Protein AF-0000000066018577 (afdb_homodimer)

Sequence (406 aa):
MLVATAADRNKDPILEVLRQYVDPAAPKVRALEVASGTGQHCAHFARALPNLYLVPSELDPRSLQSISAYISHWSLSNVEQPRTLDVSKSWETWGFKPNSLQLIICINMIHISEPSCTQGLFKGAGHLLQPGGVLFTYGPYSVNGILTPQSNVDFNLSLKSRNPAWGVWDTSDLQNLATACGMSLERMVDLPANNKCLIFRKKMLVATAADRNKDPILEVLRQYVDPAAPKVRALEVASGTGQHCAHFARALPNLYLVPSELDPRSLQSISAYISHWSLSNVEQPRTLDVSKSWETWGFKPNSLQLIICINMIHISEPSCTQGLFKGAGHLLQPGGVLFTYGPYSVNGILTPQSNVDFNLSLKSRNPAWGVWDTSDLQNLATACGMSLERMVDLPANNKCLIFRKK

Foldseek 3Di:
DDDDPVCVVCLVVLLVVVVVLDDLPDQAAEEEEECCFLQSNVLSNCVVRVRYQYAYEDQDVVSLVSNVVSCVVVVRPRYDRHYYDDLLDALVVVPAQWQAHQEYEYEPDCQQDAVSSLLSNLLNCLGRHHAFHKYKYKDAAAEPPHHDDVVQVVVQVVSCVVPVRGGHYYPVVSQVSNVVSQKGFDDWAADPPRMIMTMIGHD/DDDDPVCVVCLVVLLVVVVVLDDLVDQAAEEEEECCFLQSNVLSNCVVRVRYQYAYEDQDVVSLVSNVVSCVVVVRPRYDRHYYDDLLDALVVVPAQWQAHQEYEYEPDCQQDAVSSLLSNLLNCLGRHHAFHKYKYKDAAAEPPHHDDPVQVVVQVVSCVVPVRGGHYYPVVSQVSNVVSQKGFDDWAADPPNMIMTMIGHD

Solvent-accessible surface area (backbone atoms only — not comparable to full-atom values): 20819 Å² total; per-residue (Å²): 90,46,44,46,58,67,55,68,67,44,42,60,67,50,44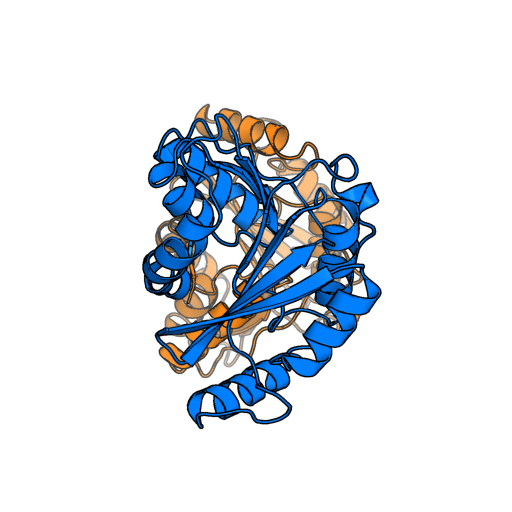,65,59,52,54,78,76,50,62,85,84,44,80,67,40,41,29,40,29,47,53,39,54,38,23,62,52,58,52,53,49,40,71,75,34,74,39,39,35,38,35,38,19,27,70,51,52,69,32,42,52,12,29,47,45,46,40,58,73,68,64,49,85,42,47,51,76,57,39,81,42,64,49,60,45,65,51,82,74,68,76,67,59,70,44,64,26,48,32,37,37,35,53,73,44,63,41,64,31,51,64,54,35,49,52,23,45,44,49,30,46,44,47,28,30,20,76,69,10,36,44,40,36,38,40,60,55,20,59,74,82,44,65,61,57,70,68,53,45,53,47,35,51,54,40,31,73,74,39,74,64,24,31,62,50,37,50,54,60,50,38,53,51,27,48,77,28,50,26,37,71,71,46,76,44,84,44,80,94,74,22,31,37,42,34,29,35,31,98,91,47,45,46,56,66,56,68,66,46,42,61,67,49,44,65,59,52,53,77,75,51,63,83,84,44,81,68,42,40,29,40,28,49,54,39,53,39,22,62,53,58,50,53,49,38,72,75,33,75,38,38,36,36,35,37,20,28,72,52,53,70,34,42,53,11,28,46,44,46,39,60,74,68,65,50,82,43,47,51,75,58,39,81,42,64,50,59,45,65,48,80,74,66,76,66,58,71,44,64,25,48,33,36,37,36,51,73,42,64,41,63,32,51,63,54,36,48,51,24,46,45,48,30,46,45,46,28,32,20,76,68,10,35,43,41,35,36,40,59,55,20,59,73,81,43,65,63,58,71,68,54,45,52,47,34,52,54,40,30,73,74,37,73,64,25,30,60,48,35,50,55,61,50,36,53,51,27,48,76,29,50,25,38,72,72,47,75,45,84,44,80,94,72,24,32,37,42,35,28,34,32,98

Radius of gyration: 22.31 Å; Cα contacts (8 Å, |Δi|>4): 827; chains: 2; bounding box: 52×67×50 Å

Organism: Xenopus laevis (NCBI:txid8355)

pLDDT: mean 97.01, std 2.38, range [83.44, 98.94]

Secondary structure (DSSP, 8-state):
-EEEHHHHHHHHHHHHHHGGGS-TTSS-EEEEEES-TTSHHHHHHHHH-TTEEEEEEES-HHHHHHHHHHHHHTT-SSBPPPEE--TTS-GGGS---TT-EEEEEEES-GGGS-HHHHHHHHHHHHHHEEEEEEEEEEE-EEBTTB--SHHHHHHHHHHHHH-TT--PEEHHHHHHHHHHTTEEEEEEEEEGGGEEEEEEEE-/-EEEHHHHHHHHHHHHHHGGGS-TTSS-EEEEEES-TTSHHHHHHHHH-TTEEEEEEES-HHHHHHHHHHHHHTT-SSBPPPEE--TTS-GGGS---TT-EEEEEEES-GGGS-HHHHHHHHHHHHHHEEEEEEEEEEE-EEBTTB--SHHHHHHHHHHHHH-TT--PEEHHHHHHHHHHTTEEEEEEEEEGGGEEEEEEEE-

InterPro domains:
  IPR010342 Protein of unknown function DUF938 [PF06080] (3-202)
  IPR010342 Protein of unknown function DUF938 [PTHR20974] (1-202)
  IPR029063 S-adenosyl-L-methionine-dependent methyltransferase superfamily [G3DSA:3.40.50.150] (3-203)
  IPR029063 S-adenosyl-L-methionine-dependent methyltransferase superfamily [SSF53335] (15-198)

Nearest PDB structures (foldseek):
  8tjk-assembly1_A  TM=8.224E-01  e=3.882E-12  uncultured bacterium
  8tjj-assembly2_C  TM=8.313E-01  e=4.414E-12  uncultured bacterium
  8tjj-assembly1_D  TM=8.155E-01  e=2.815E-12  uncultured bacterium
  8tjj-assembly2_B  TM=8.050E-01  e=4.707E-12  uncultured bacterium
  7clu-assembly1_A  TM=6.989E-01  e=7.947E-11  Serratia marcescens

Structure (mmCIF, N/CA/C/O backbone):
data_AF-0000000066018577-model_v1
#
loop_
_entity.id
_entity.type
_entity.pdbx_description
1 polymer 'Methyltransferase-like 26'
#
loop_
_atom_site.group_PDB
_atom_site.id
_atom_site.type_symbol
_atom_site.label_atom_id
_atom_site.label_alt_id
_atom_site.label_comp_id
_atom_site.label_asym_id
_atom_site.label_entity_id
_atom_site.label_seq_id
_atom_site.pdbx_PDB_ins_code
_atom_site.Cartn_x
_atom_site.Cartn_y
_atom_site.Cartn_z
_atom_site.occupancy
_atom_site.B_iso_or_equiv
_atom_site.auth_seq_id
_atom_site.auth_comp_id
_atom_site.auth_asym_id
_atom_site.auth_atom_id
_atom_site.pdbx_PDB_model_num
ATOM 1 N N . MET A 1 1 ? 3.584 5.141 -10.695 1 90.69 1 MET A N 1
ATOM 2 C CA . MET A 1 1 ? 2.668 6 -9.961 1 90.69 1 MET A CA 1
ATOM 3 C C . MET A 1 1 ? 1.355 5.277 -9.672 1 90.69 1 MET A C 1
ATOM 5 O O . MET A 1 1 ? 0.779 4.648 -10.555 1 90.69 1 MET A O 1
ATOM 9 N N . LEU A 1 2 ? 0.939 5.371 -8.438 1 95.81 2 LEU A N 1
ATOM 10 C CA . LEU A 1 2 ? -0.339 4.824 -7.996 1 95.81 2 LEU A CA 1
ATOM 11 C C . LEU A 1 2 ? -1.408 5.91 -7.945 1 95.81 2 LEU A C 1
ATOM 13 O O . LEU A 1 2 ? -1.103 7.074 -7.676 1 95.81 2 LEU A O 1
ATOM 17 N N . VAL A 1 3 ? -2.65 5.512 -8.25 1 96.62 3 VAL A N 1
ATOM 18 C CA . VAL A 1 3 ? -3.756 6.461 -8.18 1 96.62 3 VAL A CA 1
ATOM 19 C C . VAL A 1 3 ? -4.867 5.891 -7.297 1 96.62 3 VAL A C 1
ATOM 21 O O . VAL A 1 3 ? -5.289 4.75 -7.48 1 96.62 3 VAL A O 1
ATOM 24 N N . ALA A 1 4 ? -5.309 6.652 -6.367 1 96.19 4 ALA A N 1
ATOM 25 C CA . ALA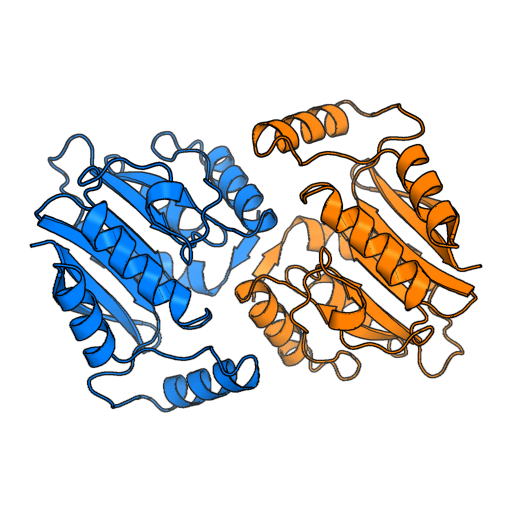 A 1 4 ? -6.473 6.344 -5.539 1 96.19 4 ALA A CA 1
ATOM 26 C C . ALA A 1 4 ? -7.633 7.281 -5.855 1 96.19 4 ALA A C 1
ATOM 28 O O . ALA A 1 4 ? -7.504 8.5 -5.734 1 96.19 4 ALA A O 1
ATOM 29 N N . THR A 1 5 ? -8.766 6.797 -6.18 1 93 5 THR A N 1
ATOM 30 C CA . THR A 1 5 ? -9.93 7.594 -6.551 1 93 5 THR A CA 1
ATOM 31 C C . THR A 1 5 ? -10.383 8.469 -5.387 1 93 5 THR A C 1
ATOM 33 O O . THR A 1 5 ? -10.773 9.625 -5.586 1 93 5 THR A O 1
ATOM 36 N N . ALA A 1 6 ? -10.383 7.902 -4.242 1 93.69 6 ALA A N 1
ATOM 37 C CA . ALA A 1 6 ? -10.781 8.664 -3.061 1 93.69 6 ALA A CA 1
ATOM 38 C C . ALA A 1 6 ? -9.914 9.898 -2.879 1 93.69 6 ALA A C 1
ATOM 40 O O . ALA A 1 6 ? -10.414 10.977 -2.549 1 93.69 6 ALA A O 1
ATOM 41 N N . ALA A 1 7 ? -8.562 9.75 -3.045 1 97 7 ALA A N 1
ATOM 42 C CA . ALA A 1 7 ? -7.648 10.875 -2.9 1 97 7 ALA A CA 1
ATOM 43 C C . ALA A 1 7 ? -7.945 11.961 -3.93 1 97 7 ALA A C 1
ATOM 45 O O . ALA A 1 7 ? -7.879 13.148 -3.621 1 97 7 ALA A O 1
ATOM 46 N N . ASP A 1 8 ? -8.297 11.555 -5.109 1 96.06 8 ASP A N 1
ATOM 47 C CA . ASP A 1 8 ? -8.641 12.516 -6.148 1 96.06 8 ASP A CA 1
ATOM 48 C C . ASP A 1 8 ? -9.914 13.289 -5.781 1 96.06 8 ASP A C 1
ATOM 50 O O . ASP A 1 8 ? -10.023 14.477 -6.074 1 96.06 8 ASP A O 1
ATOM 54 N N . ARG A 1 9 ? -10.773 12.664 -5.219 1 96.12 9 ARG A N 1
ATOM 55 C CA . ARG A 1 9 ? -12.062 13.25 -4.891 1 96.12 9 ARG A CA 1
ATOM 56 C C . ARG A 1 9 ? -11.945 14.219 -3.721 1 96.12 9 ARG A C 1
ATOM 58 O O . ARG A 1 9 ? -12.602 15.258 -3.699 1 96.12 9 ARG A O 1
ATOM 65 N N . ASN A 1 10 ? -11.141 13.836 -2.758 1 98.25 10 ASN A N 1
ATOM 66 C CA . ASN A 1 10 ? -11.219 14.602 -1.517 1 98.25 10 ASN A CA 1
ATOM 67 C C . ASN A 1 10 ? -10.055 15.57 -1.386 1 98.25 10 ASN A C 1
ATOM 69 O O . ASN A 1 10 ? -10.023 16.391 -0.467 1 98.25 10 ASN A O 1
ATOM 73 N N . LYS A 1 11 ? -9.102 15.617 -2.326 1 98.62 11 LYS A N 1
ATOM 74 C CA . LYS A 1 11 ? -7.906 16.453 -2.193 1 98.62 11 LYS A CA 1
ATOM 75 C C . LYS A 1 11 ? -8.266 17.938 -2.156 1 98.62 11 LYS A C 1
ATOM 77 O O . LYS A 1 11 ? -7.684 18.703 -1.389 1 98.62 11 LYS A O 1
ATOM 82 N N . ASP A 1 12 ? -9.211 18.375 -2.949 1 98.69 12 ASP A N 1
ATOM 83 C CA . ASP A 1 12 ? -9.555 19.797 -3.025 1 98.69 12 ASP A CA 1
ATOM 84 C C . ASP A 1 12 ? -10.281 20.25 -1.762 1 98.69 12 ASP A C 1
ATOM 86 O O . ASP A 1 12 ? -9.891 21.25 -1.147 1 98.69 12 ASP A O 1
ATOM 90 N N . PRO A 1 13 ? -11.344 19.516 -1.349 1 98.81 13 PRO A N 1
ATOM 91 C CA . PRO A 1 13 ? -11.992 19.922 -0.097 1 98.81 13 PRO A CA 1
ATOM 92 C C . PRO A 1 13 ? -11.023 19.938 1.085 1 98.81 13 PRO A C 1
ATOM 94 O O . PRO A 1 13 ? -11.109 20.828 1.937 1 98.81 13 PRO A O 1
ATOM 97 N N . ILE A 1 14 ? -10.148 19.031 1.196 1 98.88 14 ILE A N 1
ATOM 98 C CA . ILE A 1 14 ? -9.195 18.969 2.297 1 98.88 14 ILE A CA 1
ATOM 99 C C . ILE A 1 14 ? -8.242 20.156 2.225 1 98.88 14 ILE A C 1
ATOM 101 O O . ILE A 1 14 ? -7.926 20.766 3.246 1 98.88 14 ILE A O 1
ATOM 105 N N . LEU A 1 15 ? -7.816 20.516 1.029 1 98.88 15 LEU A N 1
ATOM 106 C CA . LEU A 1 15 ? -6.926 21.656 0.838 1 98.88 15 LEU A CA 1
ATOM 107 C C . LEU A 1 15 ? -7.566 22.938 1.355 1 98.88 15 LEU A C 1
ATOM 109 O O . LEU A 1 15 ? -6.891 23.781 1.94 1 98.88 15 LEU A O 1
ATOM 113 N N . GLU A 1 16 ? -8.812 23.094 1.112 1 98.5 16 GLU A N 1
ATOM 114 C CA . GLU A 1 16 ? -9.516 24.297 1.546 1 98.5 16 GLU A CA 1
ATOM 115 C C . GLU A 1 16 ? -9.438 24.469 3.061 1 98.5 16 GLU A C 1
ATOM 117 O O . GLU A 1 16 ? -9.305 25.594 3.559 1 98.5 16 GLU A O 1
ATOM 122 N N . VAL A 1 17 ? -9.531 23.391 3.779 1 98.75 17 VAL A N 1
ATOM 123 C CA . VAL A 1 17 ? -9.43 23.453 5.234 1 98.75 17 VAL A CA 1
ATOM 124 C C . VAL A 1 17 ? -7.973 23.641 5.645 1 98.75 17 VAL A C 1
ATOM 126 O O . VAL A 1 17 ? -7.664 24.453 6.516 1 98.75 17 VAL A O 1
ATOM 129 N N . LEU A 1 18 ? -7.051 22.922 5.031 1 98.75 18 LEU A N 1
ATOM 130 C CA . LEU A 1 18 ? -5.633 22.922 5.367 1 98.75 18 LEU A CA 1
ATOM 131 C C . LEU A 1 18 ? -5.027 24.312 5.203 1 98.75 18 LEU A C 1
ATOM 133 O O . LEU A 1 18 ? -4.164 24.703 5.984 1 98.75 18 LEU A O 1
ATOM 137 N N . ARG A 1 19 ? -5.48 25.031 4.207 1 98.06 19 ARG A N 1
ATOM 138 C CA . ARG A 1 19 ? -4.973 26.359 3.893 1 98.06 19 ARG A CA 1
ATOM 139 C C . ARG A 1 19 ? -5.105 27.297 5.094 1 98.06 19 ARG A C 1
ATOM 141 O O . ARG A 1 19 ? -4.301 28.203 5.27 1 98.06 19 ARG A O 1
ATOM 148 N N . GLN A 1 20 ? -6.074 27.031 5.906 1 97.69 20 GLN A N 1
ATOM 149 C CA . GLN A 1 20 ? -6.332 27.875 7.066 1 97.69 20 GLN A CA 1
ATOM 150 C C . GLN A 1 20 ? -5.27 27.688 8.141 1 97.69 20 GLN A C 1
ATOM 152 O O . GLN A 1 20 ? -5.152 28.484 9.07 1 97.69 20 GLN A O 1
ATOM 157 N N . TYR A 1 21 ? -4.461 26.672 8.016 1 97.56 21 TYR A N 1
ATOM 158 C CA . TYR A 1 21 ? -3.479 26.344 9.039 1 97.56 21 TYR A CA 1
ATOM 159 C C . TYR A 1 21 ? -2.059 26.484 8.508 1 97.56 21 TYR A C 1
ATOM 161 O O . TYR A 1 21 ? -1.098 26.062 9.148 1 97.56 21 TYR A O 1
ATOM 169 N N . VAL A 1 22 ? -1.965 26.969 7.344 1 97.75 22 VAL A N 1
ATOM 170 C CA . VAL A 1 22 ? -0.682 27.328 6.746 1 97.75 22 VAL A CA 1
ATOM 171 C C . VAL A 1 22 ? -0.594 28.844 6.582 1 97.75 22 VAL A C 1
ATOM 173 O O . VAL A 1 22 ? -1.13 29.406 5.625 1 97.75 22 VAL A O 1
ATOM 176 N N . ASP A 1 23 ? 0.122 29.438 7.469 1 93.69 23 ASP A N 1
ATOM 177 C CA . ASP A 1 23 ? 0.257 30.891 7.453 1 93.69 23 ASP A CA 1
ATOM 178 C C . ASP A 1 23 ? 0.98 31.375 6.191 1 93.69 23 ASP A C 1
ATOM 180 O O . ASP A 1 23 ? 2.172 31.109 6.02 1 93.69 23 ASP A O 1
ATOM 184 N N . PRO A 1 24 ? 0.294 32.125 5.391 1 92.62 24 PRO A N 1
ATOM 185 C CA . PRO A 1 24 ? 0.919 32.562 4.141 1 92.62 24 PRO A CA 1
ATOM 186 C C . PRO A 1 24 ? 2.088 33.5 4.367 1 92.62 24 PRO A C 1
ATOM 188 O O . PRO A 1 24 ? 2.939 33.656 3.49 1 92.62 24 PRO A O 1
ATOM 191 N N . ALA A 1 25 ? 2.123 34.125 5.551 1 93.94 25 ALA A N 1
ATOM 192 C CA . ALA A 1 25 ? 3.182 35.094 5.844 1 93.94 25 ALA A CA 1
ATOM 193 C C . ALA A 1 25 ? 4.438 34.406 6.348 1 93.94 25 ALA A C 1
ATOM 195 O O . ALA A 1 25 ? 5.52 35 6.367 1 93.94 25 ALA A O 1
ATOM 196 N N . ALA A 1 26 ? 4.266 33.188 6.812 1 94.69 26 ALA A N 1
ATOM 197 C CA . ALA A 1 26 ? 5.422 32.438 7.281 1 94.69 26 ALA A CA 1
ATOM 198 C C . ALA A 1 26 ? 6.301 31.984 6.109 1 94.69 26 ALA A C 1
ATOM 200 O O . ALA A 1 26 ? 5.797 31.516 5.09 1 94.69 26 ALA A O 1
ATOM 201 N N . PRO A 1 27 ? 7.594 32.25 6.25 1 94.12 27 PRO A N 1
ATOM 202 C CA . PRO A 1 27 ? 8.469 31.844 5.152 1 94.12 27 PRO A CA 1
ATOM 203 C C . PRO A 1 27 ? 8.438 30.328 4.918 1 94.12 27 PRO A C 1
ATOM 205 O O . PRO A 1 27 ? 8.492 29.891 3.77 1 94.12 27 PRO A O 1
ATOM 208 N N . LYS A 1 28 ? 8.375 29.562 6.016 1 97.25 28 LYS A N 1
ATOM 209 C CA . LYS A 1 28 ? 8.383 28.109 5.922 1 97.25 28 LYS A CA 1
ATOM 210 C C . LYS A 1 28 ? 7.5 27.484 6.996 1 97.25 28 LYS A C 1
ATOM 212 O O . LYS A 1 28 ? 7.605 27.828 8.172 1 97.25 28 LYS A O 1
ATOM 217 N N . VAL A 1 29 ? 6.629 26.656 6.605 1 98.31 29 VAL A N 1
ATOM 218 C CA . VAL A 1 29 ? 5.832 25.828 7.504 1 98.31 29 VAL A CA 1
ATOM 219 C C . VAL A 1 29 ? 6.223 24.359 7.336 1 98.31 29 VAL A C 1
ATOM 221 O O . VAL A 1 29 ? 5.984 23.766 6.281 1 98.31 29 VAL A O 1
ATOM 224 N N . ARG A 1 30 ? 6.812 23.75 8.359 1 98.44 30 ARG A N 1
ATOM 225 C CA . ARG A 1 30 ? 7.281 22.359 8.289 1 98.44 30 ARG A CA 1
ATOM 226 C C . ARG A 1 30 ? 6.176 21.391 8.695 1 98.44 30 ARG A C 1
ATOM 228 O O . ARG A 1 30 ? 5.582 21.531 9.766 1 98.44 30 ARG A O 1
ATOM 235 N N . ALA A 1 31 ? 5.938 20.438 7.852 1 98.81 31 ALA A N 1
ATOM 236 C CA . ALA A 1 31 ? 4.844 19.516 8.086 1 98.81 31 ALA A CA 1
ATOM 237 C C . ALA A 1 31 ? 5.27 18.078 7.785 1 98.81 31 ALA A C 1
ATOM 239 O O . ALA A 1 31 ? 6.008 17.828 6.824 1 98.81 31 ALA A O 1
ATOM 240 N N . LEU A 1 32 ? 4.84 17.141 8.609 1 98.88 32 LEU A N 1
ATOM 241 C CA . LEU A 1 32 ? 4.938 15.695 8.367 1 98.88 32 LEU A CA 1
ATOM 242 C C . LEU A 1 32 ? 3.59 15.125 7.934 1 98.88 32 LEU A C 1
ATOM 244 O O . LEU A 1 32 ? 2.566 15.383 8.57 1 98.88 32 LEU A O 1
ATOM 248 N N . GLU A 1 33 ? 3.553 14.461 6.812 1 98.88 33 GLU A N 1
ATOM 249 C CA . GLU A 1 33 ? 2.365 13.695 6.453 1 98.88 33 GLU A CA 1
ATOM 250 C C . GLU A 1 33 ? 2.553 12.211 6.77 1 98.88 33 GLU A C 1
ATOM 252 O O . GLU A 1 33 ? 3.41 11.547 6.184 1 98.88 33 GLU A O 1
ATOM 257 N N . VAL A 1 34 ? 1.778 11.742 7.715 1 98.62 34 VAL A N 1
ATOM 258 C CA . VAL A 1 34 ? 1.784 10.336 8.102 1 98.62 34 VAL A CA 1
ATOM 259 C C . VAL A 1 34 ? 0.808 9.547 7.23 1 98.62 34 VAL A C 1
ATOM 261 O O . VAL A 1 34 ? -0.337 9.969 7.043 1 98.62 34 VAL A O 1
ATOM 264 N N . ALA A 1 35 ? 1.271 8.359 6.691 1 97.56 35 ALA A N 1
ATOM 265 C CA . ALA A 1 35 ? 0.441 7.547 5.805 1 97.56 35 ALA A CA 1
ATOM 266 C C . ALA A 1 35 ? 0.032 8.336 4.562 1 97.56 35 ALA A C 1
ATOM 268 O O . ALA A 1 35 ? -1.158 8.461 4.27 1 97.56 35 ALA A O 1
ATOM 269 N N . SER A 1 36 ? 1.037 8.734 3.725 1 98.25 36 SER A N 1
ATOM 270 C CA . SER A 1 36 ? 0.832 9.633 2.59 1 98.25 36 SER A CA 1
ATOM 271 C C . SER A 1 36 ? 0.134 8.914 1.439 1 98.25 36 SER A C 1
ATOM 273 O O . SER A 1 36 ? -0.36 9.555 0.51 1 98.25 36 SER A O 1
ATOM 275 N N . GLY A 1 37 ? 0.009 7.594 1.547 1 96.5 37 GLY A N 1
ATOM 276 C CA . GLY A 1 37 ? -0.662 6.848 0.493 1 96.5 37 GLY A CA 1
ATOM 277 C C . GLY A 1 37 ? 0.07 6.898 -0.834 1 96.5 37 GLY A C 1
ATOM 278 O O . GLY A 1 37 ? 1.271 6.629 -0.897 1 96.5 37 GLY A O 1
ATOM 279 N N . THR A 1 38 ? -0.678 7.258 -1.875 1 97.19 38 THR A N 1
ATOM 280 C CA . THR A 1 38 ? -0.119 7.27 -3.223 1 97.19 38 THR A CA 1
ATOM 281 C C . THR A 1 38 ? 0.795 8.477 -3.42 1 97.19 38 THR A C 1
ATOM 283 O O . THR A 1 38 ? 1.648 8.477 -4.309 1 97.19 38 THR A O 1
ATOM 286 N N . GLY A 1 39 ? 0.6 9.5 -2.699 1 98.25 39 GLY A N 1
ATOM 287 C CA . GLY A 1 39 ? 1.346 10.734 -2.877 1 98.25 39 GLY A CA 1
ATOM 288 C C . GLY A 1 39 ? 0.53 11.836 -3.529 1 98.25 39 GLY A C 1
ATOM 289 O O . GLY A 1 39 ? 0.998 12.969 -3.656 1 98.25 39 GLY A O 1
ATOM 290 N N . GLN A 1 40 ? -0.735 11.586 -3.854 1 98.5 40 GLN A N 1
ATOM 291 C CA . GLN A 1 40 ? -1.581 12.57 -4.527 1 98.5 40 GLN A CA 1
ATOM 292 C C . GLN A 1 40 ? -1.815 13.789 -3.643 1 98.5 40 GLN A C 1
ATOM 294 O O . GLN A 1 40 ? -1.757 14.93 -4.117 1 98.5 40 GLN A O 1
ATOM 299 N N . HIS A 1 41 ? -2.092 13.547 -2.379 1 98.75 41 HIS A N 1
ATOM 300 C CA . HIS A 1 41 ? -2.33 14.664 -1.469 1 98.75 41 HIS A CA 1
ATOM 301 C C . HIS A 1 41 ? -1.078 15.516 -1.31 1 98.75 41 HIS A C 1
ATOM 303 O O . HIS A 1 41 ? -1.134 16.734 -1.466 1 98.75 41 HIS A O 1
ATOM 309 N N . CYS A 1 42 ? -0.015 14.836 -1.048 1 98.19 42 CYS A N 1
ATOM 310 C CA . CYS A 1 42 ? 1.254 15.539 -0.869 1 98.19 42 CYS A CA 1
ATOM 311 C C . CYS A 1 42 ? 1.56 16.422 -2.066 1 98.19 42 CYS A C 1
ATOM 313 O O . CYS A 1 42 ? 1.895 17.609 -1.903 1 98.19 42 CYS A O 1
ATOM 315 N N . ALA A 1 43 ? 1.451 15.945 -3.242 1 98.5 43 ALA A N 1
ATOM 316 C CA . ALA A 1 43 ? 1.721 16.688 -4.465 1 98.5 43 ALA A CA 1
ATOM 317 C C . ALA A 1 43 ? 0.747 17.859 -4.621 1 98.5 43 ALA A C 1
ATOM 319 O O . ALA A 1 43 ? 1.151 18.969 -4.961 1 98.5 43 ALA A O 1
ATOM 320 N N . HIS A 1 44 ? -0.518 17.594 -4.383 1 98.75 44 HIS A N 1
ATOM 321 C CA . HIS A 1 44 ? -1.561 18.609 -4.527 1 98.75 44 HIS A CA 1
ATOM 322 C C . HIS A 1 44 ? -1.347 19.766 -3.553 1 98.75 44 HIS A C 1
ATOM 324 O O . HIS A 1 44 ? -1.416 20.922 -3.941 1 98.75 44 HIS A O 1
ATOM 330 N N . PHE A 1 45 ? -1.088 19.469 -2.283 1 98.88 45 PHE A N 1
ATOM 331 C CA . PHE A 1 45 ? -0.898 20.484 -1.256 1 98.88 45 PHE A CA 1
ATOM 332 C C . PHE A 1 45 ? 0.367 21.297 -1.52 1 98.88 45 PHE A C 1
ATOM 334 O O . PHE A 1 45 ? 0.361 22.516 -1.409 1 98.88 45 PHE A O 1
ATOM 341 N N . ALA A 1 46 ? 1.436 20.594 -1.88 1 98.62 46 ALA A N 1
ATOM 342 C CA . ALA A 1 46 ? 2.719 21.25 -2.117 1 98.62 46 ALA A CA 1
ATOM 343 C C . ALA A 1 46 ? 2.617 22.25 -3.262 1 98.62 46 ALA A C 1
ATOM 345 O O . ALA A 1 46 ? 3.217 23.328 -3.207 1 98.62 46 ALA A O 1
ATOM 346 N N . ARG A 1 47 ? 1.919 21.922 -4.301 1 98.38 47 ARG A N 1
ATOM 347 C CA . ARG A 1 47 ? 1.76 22.797 -5.457 1 98.38 47 ARG A CA 1
ATOM 348 C C . ARG A 1 47 ? 0.911 24.016 -5.109 1 98.38 47 ARG A C 1
ATOM 350 O O . ARG A 1 47 ? 1.157 25.125 -5.609 1 98.38 47 ARG A O 1
ATOM 357 N N . ALA A 1 48 ? -0.071 23.859 -4.254 1 98.38 48 ALA A N 1
ATOM 358 C CA . ALA A 1 48 ? -1.021 24.922 -3.92 1 98.38 48 ALA A CA 1
ATOM 359 C C . ALA A 1 48 ? -0.454 25.844 -2.85 1 98.38 48 ALA A C 1
ATOM 361 O O . ALA A 1 48 ? -0.852 27.016 -2.752 1 98.38 48 ALA A O 1
ATOM 362 N N . LEU A 1 49 ? 0.435 25.344 -1.998 1 98.5 49 LEU A N 1
ATOM 363 C CA . LEU A 1 49 ? 0.991 26.078 -0.868 1 98.5 49 LEU A CA 1
ATOM 364 C C . LEU A 1 49 ? 2.516 26.062 -0.911 1 98.5 49 LEU A C 1
ATOM 366 O O . LEU A 1 49 ? 3.154 25.266 -0.229 1 98.5 49 LEU A O 1
ATOM 370 N N . PRO A 1 50 ? 3.125 27 -1.505 1 96.88 50 PRO A N 1
ATOM 371 C CA . PRO A 1 50 ? 4.566 26.969 -1.771 1 96.88 50 PRO A CA 1
ATOM 372 C C . PRO A 1 50 ? 5.402 27.094 -0.5 1 96.88 50 PRO A C 1
ATOM 374 O O . PRO A 1 50 ? 6.57 26.688 -0.486 1 96.88 50 PRO A O 1
ATOM 377 N N . ASN A 1 51 ? 4.836 27.656 0.56 1 98.25 51 ASN A N 1
ATOM 378 C CA . ASN A 1 51 ? 5.617 27.797 1.784 1 98.25 51 ASN A CA 1
ATOM 379 C C . ASN A 1 51 ? 5.402 26.609 2.723 1 98.25 51 ASN A C 1
ATOM 381 O O . ASN A 1 51 ? 5.902 26.609 3.85 1 98.25 51 ASN A O 1
ATOM 385 N N . LEU A 1 52 ? 4.629 25.656 2.338 1 98.62 52 LEU A N 1
ATOM 386 C CA . LEU A 1 52 ? 4.477 24.406 3.059 1 98.62 52 LEU A CA 1
ATOM 387 C C . LEU A 1 52 ? 5.586 23.422 2.684 1 98.62 52 LEU 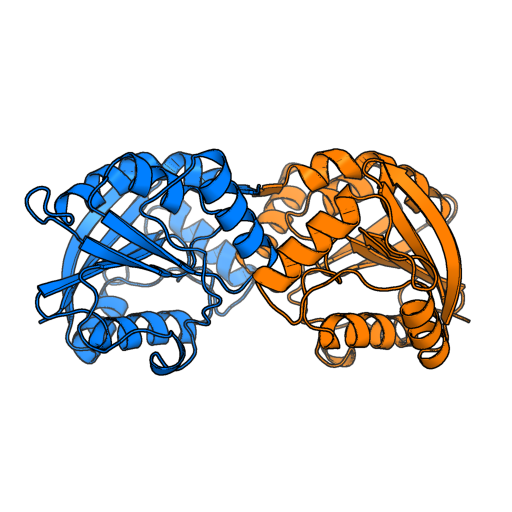A C 1
ATOM 389 O O . LEU A 1 52 ? 5.684 23 1.53 1 98.62 52 LEU A O 1
ATOM 393 N N . TYR A 1 53 ? 6.395 23.062 3.629 1 98.56 53 TYR A N 1
ATOM 394 C CA . TYR A 1 53 ? 7.477 22.109 3.41 1 98.56 53 TYR A CA 1
ATOM 395 C C . TYR A 1 53 ? 7.125 20.734 3.986 1 98.56 53 TYR A C 1
ATOM 397 O O . TYR A 1 53 ? 7.168 20.547 5.203 1 98.56 53 TYR A O 1
ATOM 405 N N . LEU A 1 54 ? 6.863 19.797 3.125 1 98.69 54 LEU A N 1
ATOM 406 C CA . LEU A 1 54 ? 6.258 18.516 3.504 1 98.69 54 LEU A CA 1
ATOM 407 C C . LEU A 1 54 ? 7.305 17.406 3.543 1 98.69 54 LEU A C 1
ATOM 409 O O . LEU A 1 54 ? 8.18 17.359 2.68 1 98.69 54 LEU A O 1
ATOM 413 N N . VAL A 1 55 ? 7.203 16.578 4.527 1 98.69 55 VAL A N 1
ATOM 414 C CA . VAL A 1 55 ? 7.879 15.281 4.574 1 98.69 55 VAL A CA 1
ATOM 415 C C . VAL A 1 55 ? 6.848 14.156 4.516 1 98.69 55 VAL A C 1
ATOM 417 O O . VAL A 1 55 ? 6.254 13.797 5.539 1 98.69 55 VAL A O 1
ATOM 420 N N . PRO A 1 56 ? 6.645 13.602 3.324 1 98.69 56 PRO A N 1
ATOM 421 C CA . PRO A 1 56 ? 5.73 12.453 3.25 1 98.69 56 PRO A CA 1
ATOM 422 C C . PRO A 1 56 ? 6.32 11.188 3.869 1 98.69 56 PRO A C 1
ATOM 424 O O . PRO A 1 56 ? 7.543 11.047 3.943 1 98.69 56 PRO A O 1
ATOM 427 N N . SER A 1 57 ? 5.43 10.273 4.344 1 98.12 57 SER A N 1
ATOM 428 C CA . SER A 1 57 ? 5.906 9.023 4.938 1 98.12 57 SER A CA 1
ATOM 429 C C . SER A 1 57 ? 4.934 7.883 4.676 1 98.12 57 SER A C 1
ATOM 431 O O . SER A 1 57 ? 3.742 8.109 4.461 1 98.12 57 SER A O 1
ATOM 433 N N . GLU A 1 58 ? 5.512 6.672 4.602 1 95.62 58 GLU A N 1
ATOM 434 C CA . GLU A 1 58 ? 4.758 5.438 4.406 1 95.62 58 GLU A CA 1
ATOM 435 C C . GLU A 1 58 ? 5.547 4.223 4.887 1 95.62 58 GLU A C 1
ATOM 437 O O . GLU A 1 58 ? 6.758 4.309 5.098 1 95.62 58 GLU A O 1
ATOM 442 N N . LEU A 1 59 ? 4.801 3.193 5.082 1 90.31 59 LEU A N 1
ATOM 443 C CA . LEU A 1 59 ? 5.465 1.934 5.402 1 90.31 59 LEU A CA 1
ATOM 444 C C . LEU A 1 59 ? 5.598 1.062 4.156 1 90.31 59 LEU A C 1
ATOM 446 O O . LEU A 1 59 ? 6.582 0.334 4.008 1 90.31 59 LEU A O 1
ATOM 450 N N . ASP A 1 60 ? 4.605 1.154 3.316 1 90.69 60 ASP A N 1
ATOM 451 C CA . ASP A 1 60 ? 4.559 0.317 2.121 1 90.69 60 ASP A CA 1
ATOM 452 C C . ASP A 1 60 ? 5.547 0.808 1.067 1 90.69 60 ASP A C 1
ATOM 454 O O . ASP A 1 60 ? 5.441 1.939 0.588 1 90.69 60 ASP A O 1
ATOM 458 N N . PRO A 1 61 ? 6.457 -0.058 0.657 1 90.5 61 PRO A N 1
ATOM 459 C CA . PRO A 1 61 ? 7.477 0.349 -0.312 1 90.5 61 PRO A CA 1
ATOM 460 C C . PRO A 1 61 ? 6.879 0.802 -1.643 1 90.5 61 PRO A C 1
ATOM 462 O O . PRO A 1 61 ? 7.438 1.681 -2.307 1 90.5 61 PRO A O 1
ATOM 465 N N . ARG A 1 62 ? 5.871 0.185 -2.162 1 91.44 62 ARG A N 1
ATOM 466 C CA . ARG A 1 62 ? 5.246 0.6 -3.412 1 91.44 62 ARG A CA 1
ATOM 467 C C . ARG A 1 62 ? 4.715 2.025 -3.312 1 91.44 62 ARG A C 1
ATOM 469 O O . ARG A 1 62 ? 4.77 2.785 -4.281 1 91.44 62 ARG A O 1
ATOM 476 N N . SER A 1 63 ? 4.105 2.309 -2.135 1 95.12 63 SER A N 1
ATOM 477 C CA . SER A 1 63 ? 3.656 3.676 -1.897 1 95.12 63 SER A CA 1
ATOM 478 C C . SER A 1 63 ? 4.828 4.652 -1.9 1 95.12 63 SER A C 1
ATOM 480 O O . SER A 1 63 ? 4.727 5.75 -2.451 1 95.12 63 SER A O 1
ATOM 482 N N . LEU A 1 64 ? 5.934 4.301 -1.264 1 94.19 64 LEU A N 1
ATOM 483 C CA . LEU A 1 64 ? 7.125 5.141 -1.241 1 94.19 64 LEU A CA 1
ATOM 484 C C . LEU A 1 64 ? 7.609 5.438 -2.658 1 94.19 64 LEU A C 1
ATOM 486 O O . LEU A 1 64 ? 7.949 6.578 -2.977 1 94.19 64 LEU A O 1
ATOM 490 N N . GLN A 1 65 ? 7.617 4.461 -3.455 1 92.12 65 GLN A N 1
ATOM 491 C CA . GLN A 1 65 ? 8.008 4.637 -4.848 1 92.12 65 GLN A CA 1
ATOM 492 C C . GLN A 1 65 ? 7.055 5.574 -5.578 1 92.12 65 GLN A C 1
ATOM 494 O O . GLN A 1 65 ? 7.48 6.414 -6.375 1 92.12 65 GLN A O 1
ATOM 499 N N . SER A 1 66 ? 5.793 5.34 -5.324 1 95.62 66 SER A N 1
ATOM 500 C CA . SER A 1 66 ? 4.785 6.184 -5.957 1 95.62 66 SER A CA 1
ATOM 501 C C . SER A 1 66 ? 4.957 7.645 -5.559 1 95.62 66 SER A C 1
ATOM 503 O O . SER A 1 66 ? 4.875 8.539 -6.406 1 95.62 66 SER A O 1
ATOM 505 N N . ILE A 1 67 ? 5.168 7.879 -4.297 1 97.62 67 ILE A N 1
ATOM 506 C CA . ILE A 1 67 ? 5.363 9.234 -3.793 1 97.62 67 ILE A CA 1
ATOM 507 C C . ILE A 1 67 ? 6.555 9.883 -4.496 1 97.62 67 ILE A C 1
ATOM 509 O O . ILE A 1 67 ? 6.461 11.016 -4.969 1 97.62 67 ILE A O 1
ATOM 513 N N . SER A 1 68 ? 7.621 9.219 -4.559 1 95.38 68 SER A N 1
ATOM 514 C CA . SER A 1 68 ? 8.805 9.727 -5.238 1 95.38 68 SER A CA 1
ATOM 515 C C . SER A 1 68 ? 8.508 10.055 -6.699 1 95.38 68 SER A C 1
ATOM 517 O O . SER A 1 68 ? 9.031 11.039 -7.234 1 95.38 68 SER A O 1
ATOM 519 N N . ALA A 1 69 ? 7.75 9.211 -7.316 1 94.81 69 ALA A N 1
ATOM 520 C CA . ALA A 1 69 ? 7.375 9.445 -8.703 1 94.81 69 ALA A CA 1
ATOM 521 C C . ALA A 1 69 ? 6.562 10.727 -8.844 1 94.81 69 ALA A C 1
ATOM 523 O O . ALA A 1 69 ? 6.742 11.484 -9.797 1 94.81 69 ALA A O 1
ATOM 524 N N . TYR A 1 70 ? 5.66 10.984 -7.941 1 97.69 70 TYR A N 1
ATOM 525 C CA . TYR A 1 70 ? 4.883 12.219 -7.965 1 97.69 70 TYR A CA 1
ATOM 526 C C . TYR A 1 70 ? 5.785 13.438 -7.781 1 97.69 70 TYR A C 1
ATOM 528 O O . TYR A 1 70 ? 5.625 14.445 -8.469 1 97.69 70 TYR A O 1
ATOM 536 N N . ILE A 1 71 ? 6.695 13.328 -6.824 1 97.38 71 ILE A N 1
ATOM 537 C CA . ILE A 1 71 ? 7.625 14.422 -6.555 1 97.38 71 ILE A CA 1
ATOM 538 C C . ILE A 1 71 ? 8.414 14.75 -7.816 1 97.38 71 ILE A C 1
ATOM 540 O O . ILE A 1 71 ? 8.547 15.922 -8.188 1 97.38 71 ILE A O 1
ATOM 544 N N . SER A 1 72 ? 8.906 13.75 -8.453 1 95.5 72 SER A N 1
ATOM 545 C CA . SER A 1 72 ? 9.688 13.922 -9.672 1 95.5 72 SER A CA 1
ATOM 546 C C . SER A 1 72 ? 8.828 14.469 -10.812 1 95.5 72 SER A C 1
ATOM 548 O O . SER A 1 72 ? 9.25 15.375 -11.531 1 95.5 72 SER A O 1
ATOM 550 N N . HIS A 1 73 ? 7.699 13.945 -10.992 1 95.94 73 HIS A N 1
ATOM 551 C CA . HIS A 1 73 ? 6.805 14.32 -12.086 1 95.94 73 HIS A CA 1
ATOM 552 C C . HIS A 1 73 ? 6.48 15.805 -12.047 1 95.94 73 HIS A C 1
ATOM 554 O O . HIS A 1 73 ? 6.465 16.469 -13.086 1 95.94 73 HIS A O 1
ATOM 560 N N . TRP A 1 74 ? 6.258 16.281 -10.906 1 96.81 74 TRP A N 1
ATOM 561 C CA . TRP A 1 74 ? 5.855 17.688 -10.773 1 96.81 74 TRP A CA 1
ATOM 562 C C . TRP A 1 74 ? 7.043 18.562 -10.398 1 96.81 74 TRP A C 1
ATOM 564 O O . TRP A 1 74 ? 6.891 19.766 -10.164 1 96.81 74 TRP A O 1
ATOM 574 N N . SER A 1 75 ? 8.211 17.984 -10.25 1 97.19 75 SER A N 1
ATOM 575 C CA . SER A 1 75 ? 9.422 18.719 -9.891 1 97.19 75 SER A CA 1
ATOM 576 C C . SER A 1 75 ? 9.219 19.547 -8.633 1 97.19 75 SER A C 1
ATOM 578 O O . SER A 1 75 ? 9.492 20.75 -8.625 1 97.19 75 SER A O 1
ATOM 580 N N . LEU A 1 76 ? 8.68 18.875 -7.609 1 97.94 76 LEU A N 1
ATOM 581 C CA . LEU A 1 76 ? 8.344 19.578 -6.371 1 97.94 76 LEU A CA 1
ATOM 582 C C . LEU A 1 76 ? 9.602 19.891 -5.562 1 97.94 76 LEU A C 1
ATOM 584 O O . LEU A 1 76 ? 10.328 18.969 -5.152 1 97.94 76 LEU A O 1
ATOM 588 N N . SER A 1 77 ? 9.805 21.109 -5.211 1 97.75 77 SER A N 1
ATOM 589 C CA . SER A 1 77 ? 11.008 21.531 -4.5 1 97.75 77 SER A CA 1
ATOM 590 C C . SER A 1 77 ? 10.742 21.672 -3.004 1 97.75 77 SER A C 1
ATOM 592 O O . SER A 1 77 ? 11.68 21.75 -2.207 1 97.75 77 SER A O 1
ATOM 594 N N . ASN A 1 78 ? 9.516 21.719 -2.619 1 98.56 78 ASN A N 1
ATOM 595 C CA . ASN A 1 78 ? 9.164 21.891 -1.213 1 98.56 78 ASN A CA 1
ATOM 596 C C . ASN A 1 78 ? 8.672 20.578 -0.596 1 98.56 78 ASN A C 1
ATOM 598 O O . ASN A 1 78 ? 7.938 20.594 0.395 1 98.56 78 ASN A O 1
ATOM 602 N N . VAL A 1 79 ? 8.961 19.469 -1.17 1 98.75 79 VAL A N 1
ATOM 603 C CA . VAL A 1 79 ? 8.656 18.141 -0.636 1 98.75 79 VAL A CA 1
ATOM 604 C C . VAL A 1 79 ? 9.938 17.312 -0.554 1 98.75 79 VAL A C 1
ATOM 606 O O . VAL A 1 79 ? 10.656 17.172 -1.546 1 98.75 79 VAL A O 1
ATOM 609 N N . GLU A 1 80 ? 10.211 16.797 0.562 1 97.56 80 GLU A N 1
ATOM 610 C CA . GLU A 1 80 ? 11.352 15.898 0.718 1 97.56 80 GLU A CA 1
ATOM 611 C C . GLU A 1 80 ? 11.039 14.508 0.182 1 97.56 80 GLU A C 1
ATOM 613 O O . GLU A 1 80 ? 9.867 14.156 -0.01 1 97.56 80 GLU A O 1
ATOM 618 N N . GLN A 1 81 ? 12.07 13.711 -0.082 1 95 81 GLN A N 1
ATOM 619 C CA . GLN A 1 81 ? 11.836 12.297 -0.373 1 95 81 GLN A CA 1
ATOM 620 C C . GLN A 1 81 ? 11.133 11.609 0.795 1 95 81 GLN A C 1
ATOM 622 O O . GLN A 1 81 ? 11.383 11.938 1.957 1 95 81 GLN A O 1
ATOM 627 N N . PRO A 1 82 ? 10.281 10.664 0.419 1 96.81 82 PRO A N 1
ATOM 628 C CA . PRO A 1 82 ? 9.461 10.078 1.484 1 96.81 82 PRO A CA 1
ATOM 629 C C . PRO A 1 82 ? 10.289 9.242 2.463 1 96.81 82 PRO A C 1
ATOM 631 O O . PRO A 1 82 ? 11.266 8.602 2.064 1 96.81 82 PRO A O 1
ATOM 634 N N . ARG A 1 83 ? 9.812 9.203 3.688 1 94.69 83 ARG A N 1
ATOM 635 C CA . ARG A 1 83 ? 10.445 8.43 4.75 1 94.69 83 ARG A CA 1
ATOM 636 C C . ARG A 1 83 ? 9.641 7.176 5.074 1 94.69 83 ARG A C 1
ATOM 638 O O . ARG A 1 83 ? 8.406 7.207 5.062 1 94.69 83 ARG A O 1
ATOM 645 N N . THR A 1 84 ? 10.414 6.109 5.367 1 92.94 84 THR A N 1
ATOM 646 C CA . THR A 1 84 ? 9.75 4.941 5.938 1 92.94 84 THR A CA 1
ATOM 647 C C . THR A 1 84 ? 9.406 5.184 7.406 1 92.94 84 THR A C 1
ATOM 649 O O . THR A 1 84 ? 10.297 5.402 8.234 1 92.94 84 THR A O 1
ATOM 652 N N . LEU A 1 85 ? 8.164 5.156 7.707 1 95.69 85 LEU A N 1
ATOM 653 C CA . LEU A 1 85 ? 7.734 5.496 9.055 1 95.69 85 LEU A CA 1
ATOM 654 C C . LEU A 1 85 ? 6.637 4.551 9.531 1 95.69 85 LEU A C 1
ATOM 656 O O . LEU A 1 85 ? 5.625 4.375 8.852 1 95.69 85 LEU A O 1
ATOM 660 N N . ASP A 1 86 ? 6.938 3.887 10.648 1 94.88 86 ASP A N 1
ATOM 661 C CA . ASP A 1 86 ? 5.934 3.086 11.344 1 94.88 86 ASP A CA 1
ATOM 662 C C . ASP A 1 86 ? 5.328 3.863 12.516 1 94.88 86 ASP A C 1
ATOM 664 O O . ASP A 1 86 ? 5.953 4 13.562 1 94.88 86 ASP A O 1
ATOM 668 N N . VAL A 1 87 ? 4.105 4.215 12.359 1 97.12 87 VAL A N 1
ATOM 669 C CA . VAL A 1 87 ? 3.463 5.152 13.281 1 97.12 87 VAL A CA 1
ATOM 670 C C . VAL A 1 87 ? 3.18 4.457 14.609 1 97.12 87 VAL A C 1
ATOM 672 O O . VAL A 1 87 ? 3 5.117 15.633 1 97.12 87 VAL A O 1
ATOM 675 N N . SER A 1 88 ? 3.129 3.129 14.602 1 96.19 88 SER A N 1
ATOM 676 C CA . SER A 1 88 ? 2.844 2.387 15.828 1 96.19 88 SER A CA 1
ATOM 677 C C . SER A 1 88 ? 4.074 2.312 16.734 1 96.19 88 SER A C 1
ATOM 679 O O . SER A 1 88 ? 3.971 1.938 17.906 1 96.19 88 SER A O 1
ATOM 681 N N . LYS A 1 89 ? 5.23 2.654 16.203 1 95.94 89 LYS A N 1
ATOM 682 C CA . LYS A 1 89 ? 6.461 2.658 16.984 1 95.94 89 LYS A CA 1
ATOM 683 C C . LYS A 1 89 ? 6.68 4.012 17.656 1 95.94 89 LYS A C 1
ATOM 685 O O . LYS A 1 89 ? 5.961 4.973 17.375 1 95.94 89 LYS A O 1
ATOM 690 N N . SER A 1 90 ? 7.746 4.027 18.516 1 97.12 90 SER A N 1
ATOM 691 C CA . SER A 1 90 ? 8.047 5.258 19.234 1 97.12 90 SER A CA 1
ATOM 692 C C . SER A 1 90 ? 8.398 6.391 18.281 1 97.12 90 SER A C 1
ATOM 694 O O . SER A 1 90 ? 9.102 6.18 17.297 1 97.12 90 SER A O 1
ATOM 696 N N . TRP A 1 91 ? 7.934 7.566 18.672 1 96.75 91 TRP A N 1
ATOM 697 C CA . TRP A 1 91 ? 8.172 8.75 17.844 1 96.75 91 TRP A CA 1
ATOM 698 C C . TRP A 1 91 ? 9.664 9.016 17.688 1 96.75 91 TRP A C 1
ATOM 700 O O . TRP A 1 91 ? 10.086 9.648 16.719 1 96.75 91 TRP A O 1
ATOM 710 N N . GLU A 1 92 ? 10.391 8.578 18.562 1 97.12 92 GLU A N 1
ATOM 711 C CA . GLU A 1 92 ? 11.836 8.773 18.531 1 97.12 92 GLU A CA 1
ATOM 712 C C . GLU A 1 92 ? 12.445 8.141 17.281 1 97.12 92 GLU A C 1
ATOM 714 O O . GLU A 1 92 ? 13.531 8.539 16.844 1 97.12 92 GLU A O 1
ATOM 719 N N . THR A 1 93 ? 11.734 7.227 16.75 1 95.62 93 THR A N 1
ATOM 720 C CA . THR A 1 93 ? 12.25 6.52 15.586 1 95.62 93 THR A CA 1
ATOM 721 C C . THR A 1 93 ? 11.844 7.23 14.297 1 95.62 93 THR A C 1
ATOM 723 O O . THR A 1 93 ? 12.258 6.828 13.203 1 95.62 93 THR A O 1
ATOM 726 N N . TRP A 1 94 ? 11.07 8.297 14.383 1 96.12 94 TRP A N 1
ATOM 727 C CA . TRP A 1 94 ? 10.492 8.938 13.203 1 96.12 94 TRP A CA 1
ATOM 728 C C . TRP A 1 94 ? 11.508 9.859 12.531 1 96.12 94 TRP A C 1
ATOM 730 O O . TRP A 1 94 ? 11.336 10.234 11.367 1 96.12 94 TRP A O 1
ATOM 740 N N . GLY A 1 95 ? 12.547 10.273 13.273 1 94.69 95 GLY A N 1
ATOM 741 C CA . GLY A 1 95 ? 13.625 11.047 12.672 1 94.69 95 GLY A CA 1
ATOM 742 C C . GLY A 1 95 ? 13.383 12.547 12.742 1 94.69 95 GLY A C 1
ATOM 743 O O . GLY A 1 95 ? 13.828 13.289 11.867 1 94.69 95 GLY A O 1
ATOM 744 N N . PHE A 1 96 ? 12.617 13.023 13.688 1 97.38 96 PHE A N 1
ATOM 745 C CA . PHE A 1 96 ? 12.359 14.445 13.875 1 97.38 96 PHE A CA 1
ATOM 746 C C . PHE A 1 96 ? 12.75 14.891 15.281 1 97.38 96 PHE A C 1
ATOM 748 O O . PHE A 1 96 ? 12.719 14.086 16.219 1 97.38 96 PHE A O 1
ATOM 755 N N . LYS A 1 97 ? 13.102 16.141 15.453 1 97.62 97 LYS A N 1
ATOM 756 C CA . LYS A 1 97 ? 13.375 16.734 16.766 1 97.62 97 LYS A CA 1
ATOM 757 C C . LYS A 1 97 ? 12.078 17.125 17.469 1 97.62 97 LYS A C 1
ATOM 759 O O . LYS A 1 97 ? 11.109 17.531 16.812 1 97.62 97 LYS A O 1
ATOM 764 N N . PRO A 1 98 ? 12.094 17 18.797 1 98.06 98 PRO A N 1
ATOM 765 C CA . PRO A 1 98 ? 10.914 17.469 19.531 1 98.06 98 PRO A CA 1
ATOM 766 C C . PRO A 1 98 ? 10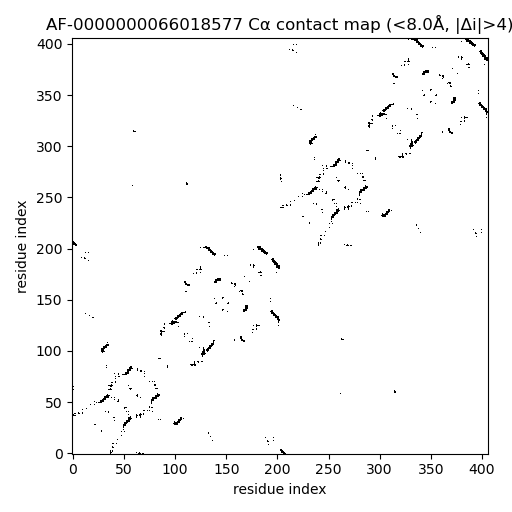.57 18.922 19.219 1 98.06 98 PRO A C 1
ATOM 768 O O . PRO A 1 98 ? 11.469 19.75 19.031 1 98.06 98 PRO A O 1
ATOM 771 N N . ASN A 1 99 ? 9.273 19.25 19.125 1 98.31 99 ASN A N 1
ATOM 772 C CA . ASN A 1 99 ? 8.742 20.594 18.969 1 98.31 99 ASN A CA 1
ATOM 773 C C . ASN A 1 99 ? 9.266 21.266 17.703 1 98.31 99 ASN A C 1
ATOM 775 O O . ASN A 1 99 ? 9.547 22.469 17.703 1 98.31 99 ASN A O 1
ATOM 779 N N . SER A 1 100 ? 9.453 20.5 16.672 1 98.25 100 SER A N 1
ATOM 780 C CA . SER A 1 100 ? 10.109 21.047 15.477 1 98.25 100 SER A CA 1
ATOM 781 C C . SER A 1 100 ? 9.117 21.203 14.328 1 98.25 100 SER A C 1
ATOM 783 O O . SER A 1 100 ? 9.438 21.828 13.32 1 98.25 100 SER A O 1
ATOM 785 N N . LEU A 1 101 ? 7.91 20.688 14.477 1 98.62 101 LEU A N 1
ATOM 786 C CA . LEU A 1 101 ? 6.938 20.703 13.391 1 98.62 101 LEU A CA 1
ATOM 787 C C . LEU A 1 101 ? 5.793 21.656 13.695 1 98.62 101 LEU A C 1
ATOM 789 O O . LEU A 1 101 ? 5.352 21.75 14.844 1 98.62 101 LEU A O 1
ATOM 793 N N . GLN A 1 102 ? 5.293 22.328 12.68 1 98.62 102 GLN A N 1
ATOM 794 C CA . GLN A 1 102 ? 4.117 23.172 12.82 1 98.62 102 GLN A CA 1
ATOM 795 C C . GLN A 1 102 ? 2.838 22.406 12.516 1 98.62 102 GLN A C 1
ATOM 797 O O . GLN A 1 102 ? 1.77 22.734 13.031 1 98.62 102 GLN A O 1
ATOM 802 N N . LEU A 1 103 ? 3.002 21.344 11.695 1 98.75 103 LEU A N 1
ATOM 803 C CA . LEU A 1 103 ? 1.833 20.609 11.219 1 98.75 103 LEU A CA 1
ATOM 804 C C . LEU A 1 103 ? 2.143 19.125 11.07 1 98.75 103 LEU A C 1
ATOM 806 O O . LEU A 1 103 ? 3.213 18.75 10.578 1 98.75 103 LEU A O 1
ATOM 810 N N . ILE A 1 104 ? 1.24 18.281 11.508 1 98.94 104 ILE A N 1
ATOM 811 C CA . ILE A 1 104 ? 1.2 16.859 11.172 1 98.94 104 ILE A CA 1
ATOM 812 C C . ILE A 1 104 ? -0.138 16.516 10.523 1 98.94 104 ILE A C 1
ATOM 814 O O . ILE A 1 104 ? -1.198 16.859 11.047 1 98.94 104 ILE A O 1
ATOM 818 N N . ILE A 1 105 ? -0.079 15.922 9.391 1 98.94 105 ILE A N 1
ATOM 819 C CA . ILE A 1 105 ? -1.253 15.602 8.586 1 98.94 105 ILE A CA 1
ATOM 820 C C . ILE A 1 105 ? -1.417 14.086 8.492 1 98.94 105 ILE A C 1
ATOM 822 O O . ILE A 1 105 ? -0.447 13.367 8.25 1 98.94 105 ILE A O 1
ATOM 826 N N . CYS A 1 106 ? -2.615 13.578 8.695 1 98.88 106 CYS A N 1
ATOM 827 C CA . CYS A 1 106 ? -2.938 12.164 8.562 1 98.88 106 CYS A CA 1
ATOM 828 C C . CYS A 1 106 ? -4.309 11.969 7.926 1 98.88 106 CYS A C 1
ATOM 830 O O . CYS A 1 106 ? -5.332 12.25 8.547 1 98.88 106 CYS A O 1
ATOM 832 N N . ILE A 1 107 ? -4.324 11.445 6.691 1 98.56 107 ILE A N 1
ATOM 833 C CA . ILE A 1 107 ? -5.555 11.344 5.914 1 98.56 107 ILE A CA 1
ATOM 834 C C . ILE A 1 107 ? -5.852 9.875 5.605 1 98.56 107 ILE A C 1
ATOM 836 O O . ILE A 1 107 ? -5.004 9.164 5.059 1 98.56 107 ILE A O 1
ATOM 840 N N . ASN A 1 108 ? -7.055 9.422 5.992 1 95.94 108 ASN A N 1
ATOM 841 C CA . ASN A 1 108 ? -7.594 8.125 5.609 1 95.94 108 ASN A CA 1
ATOM 842 C C . ASN A 1 108 ? -6.715 6.98 6.117 1 95.94 108 ASN A C 1
ATOM 844 O O . ASN A 1 108 ? -6.438 6.035 5.379 1 95.94 108 ASN A O 1
ATOM 848 N N . MET A 1 109 ? -6.285 7.004 7.305 1 96.69 109 MET A N 1
ATOM 849 C CA . MET A 1 109 ? -5.418 5.945 7.816 1 96.69 109 MET A CA 1
ATOM 850 C C . MET A 1 109 ? -6.023 5.301 9.055 1 96.69 109 MET A C 1
ATOM 852 O O . MET A 1 109 ? -6.094 4.074 9.148 1 96.69 109 MET A O 1
ATOM 856 N N . ILE A 1 110 ? -6.543 6.051 9.984 1 97.81 110 ILE A N 1
ATOM 857 C CA . ILE A 1 110 ? -6.719 5.566 11.344 1 97.81 110 ILE A CA 1
ATOM 858 C C . ILE A 1 110 ? -7.852 4.543 11.391 1 97.81 110 ILE A C 1
ATOM 860 O O . ILE A 1 110 ? -7.859 3.652 12.242 1 97.81 110 ILE A O 1
ATOM 864 N N . HIS A 1 111 ? -8.859 4.59 10.438 1 97.25 111 HIS A N 1
ATOM 865 C CA . HIS A 1 111 ? -9.961 3.641 10.453 1 97.25 111 HIS A CA 1
ATOM 866 C C . HIS A 1 111 ? -9.555 2.311 9.828 1 97.25 111 HIS A C 1
ATOM 868 O O . HIS A 1 111 ? -10.289 1.321 9.938 1 97.25 111 HIS A O 1
ATOM 874 N N . ILE A 1 112 ? -8.445 2.229 9.148 1 95.12 112 ILE A N 1
ATOM 875 C CA . ILE A 1 112 ? -8.008 1 8.492 1 95.12 112 ILE A CA 1
ATOM 876 C C . ILE A 1 112 ? -6.684 0.536 9.078 1 95.12 112 ILE A C 1
ATOM 878 O O . ILE A 1 112 ? -5.805 0.063 8.352 1 95.12 112 ILE A O 1
ATOM 882 N N . SER A 1 113 ? -6.457 0.784 10.328 1 95.06 113 SER A N 1
ATOM 883 C CA . SER A 1 113 ? -5.23 0.409 11.023 1 95.06 113 SER A CA 1
ATOM 884 C C . SER A 1 113 ? -5.52 -0.057 12.445 1 95.06 113 SER A C 1
ATOM 886 O O . SER A 1 113 ? -6.613 0.17 12.969 1 95.06 113 SER A O 1
ATOM 888 N N . GLU A 1 114 ? -4.531 -0.728 12.992 1 94.38 114 GLU A N 1
ATOM 889 C CA . GLU A 1 114 ? -4.625 -1.125 14.391 1 94.38 114 GLU A CA 1
ATOM 890 C C . GLU A 1 114 ? -4.719 0.094 15.305 1 94.38 114 GLU A C 1
ATOM 892 O O . GLU A 1 114 ? -4.117 1.132 15.023 1 94.38 114 GLU A O 1
ATOM 897 N N . PRO A 1 115 ? -5.414 -0.051 16.484 1 97.25 115 PRO A N 1
ATOM 898 C CA . PRO A 1 115 ? -5.523 1.061 17.438 1 97.25 115 PRO A CA 1
ATOM 899 C C . PRO A 1 115 ? -4.168 1.609 17.859 1 97.25 115 PRO A C 1
ATOM 901 O O . PRO A 1 115 ? -4.035 2.807 18.125 1 97.25 115 PRO A O 1
ATOM 904 N N . SER A 1 116 ? -3.207 0.783 17.906 1 97.62 116 SER A N 1
ATOM 905 C CA . SER A 1 116 ? -1.87 1.22 18.297 1 97.62 116 SER A CA 1
ATOM 906 C C . SER A 1 116 ? -1.334 2.275 17.328 1 97.62 116 SER A C 1
ATOM 908 O O . SER A 1 116 ? -0.526 3.123 17.719 1 97.62 116 SER A O 1
ATOM 910 N N . CYS A 1 117 ? -1.728 2.215 16.109 1 97.69 117 CYS A N 1
ATOM 911 C CA . CYS A 1 117 ? -1.304 3.213 15.125 1 97.69 117 CYS A CA 1
ATOM 912 C C . CYS A 1 117 ? -1.855 4.59 15.477 1 97.69 117 CYS A C 1
ATOM 914 O O . CYS A 1 117 ? -1.13 5.582 15.43 1 97.69 117 CYS A O 1
ATOM 916 N N . THR A 1 118 ? -3.146 4.637 15.844 1 98.62 118 THR A N 1
ATOM 917 C CA . THR A 1 118 ? -3.756 5.902 16.25 1 98.62 118 THR A CA 1
ATOM 918 C C . THR A 1 118 ? -3.125 6.422 17.531 1 98.62 118 THR A C 1
ATOM 920 O O . THR A 1 118 ? -2.836 7.613 17.656 1 98.62 118 THR A O 1
ATOM 923 N N . GLN A 1 119 ? -2.908 5.559 18.453 1 98.62 119 GLN A N 1
ATOM 924 C CA . GLN A 1 119 ? -2.254 5.949 19.703 1 98.62 119 GLN A CA 1
ATOM 925 C C . GLN A 1 119 ? -0.858 6.504 19.438 1 98.62 119 GLN A C 1
ATOM 927 O O . GLN A 1 119 ? -0.477 7.531 20 1 98.62 119 GLN A O 1
ATOM 932 N N . GLY A 1 120 ? -0.14 5.812 18.609 1 98.69 120 GLY A N 1
ATOM 933 C CA . GLY A 1 120 ? 1.183 6.285 18.234 1 98.69 120 GLY A CA 1
ATOM 934 C C . GLY A 1 120 ? 1.161 7.641 17.562 1 98.69 120 GLY A C 1
ATOM 935 O O . GLY A 1 120 ? 2 8.5 17.844 1 98.69 120 GLY A O 1
ATOM 936 N N . LEU A 1 121 ? 0.23 7.84 16.672 1 98.81 121 LEU A N 1
ATOM 937 C CA . LEU A 1 121 ? 0.079 9.102 15.953 1 98.81 121 LEU A CA 1
ATOM 938 C C . LEU A 1 121 ? -0.091 10.258 16.938 1 98.81 121 LEU A C 1
ATOM 940 O O . LEU A 1 121 ? 0.595 11.281 16.828 1 98.81 121 LEU A O 1
ATOM 944 N N . PHE A 1 122 ? -0.968 10.125 17.891 1 98.94 122 PHE A N 1
ATOM 945 C CA . PHE A 1 122 ? -1.262 11.188 18.828 1 98.94 122 PHE A CA 1
ATOM 946 C C . PHE A 1 122 ? -0.091 11.406 19.781 1 98.94 122 PHE A C 1
ATOM 948 O O . PHE A 1 122 ? 0.267 12.547 20.078 1 98.94 122 PHE A O 1
ATOM 955 N N . LYS A 1 123 ? 0.502 10.305 20.25 1 98.75 123 LYS A N 1
ATOM 956 C CA . LYS A 1 123 ? 1.675 10.438 21.109 1 98.75 123 LYS A CA 1
ATOM 957 C C . LYS A 1 123 ? 2.807 11.164 20.375 1 98.75 123 LYS A C 1
ATOM 959 O O . LYS A 1 123 ? 3.42 12.078 20.938 1 98.75 123 LYS A O 1
ATOM 964 N N . GLY A 1 124 ? 3.074 10.727 19.203 1 98.81 124 GLY A N 1
ATOM 965 C CA . GLY A 1 124 ? 4.094 11.391 18.406 1 98.81 124 GLY A CA 1
ATOM 966 C C . GLY A 1 124 ? 3.793 12.852 18.156 1 98.81 124 GLY A C 1
ATOM 967 O O . GLY A 1 124 ? 4.672 13.703 18.297 1 98.81 124 GLY A O 1
ATOM 968 N N . ALA A 1 125 ? 2.572 13.125 17.797 1 98.88 125 ALA A N 1
ATOM 969 C CA . ALA A 1 125 ? 2.168 14.516 17.562 1 98.88 125 ALA A CA 1
ATOM 970 C C . ALA A 1 125 ? 2.396 15.359 18.812 1 98.88 125 ALA A C 1
ATOM 972 O O . ALA A 1 125 ? 2.908 16.484 18.719 1 98.88 125 ALA A O 1
ATOM 973 N N . GLY A 1 126 ? 2.027 14.852 19.922 1 98.75 126 GLY A N 1
ATOM 974 C CA . GLY A 1 126 ? 2.205 15.57 21.188 1 98.75 126 GLY A CA 1
ATOM 975 C C . GLY A 1 126 ? 3.646 15.961 21.438 1 98.75 126 GLY A C 1
ATOM 976 O O . GLY A 1 126 ? 3.912 16.984 22.078 1 98.75 126 GLY A O 1
ATOM 977 N N . HIS A 1 127 ? 4.562 15.188 20.938 1 98.62 127 HIS A N 1
ATOM 978 C CA . HIS A 1 127 ? 5.973 15.438 21.203 1 98.62 127 HIS A CA 1
ATOM 979 C C . HIS A 1 127 ? 6.613 16.25 20.094 1 98.62 127 HIS A C 1
ATOM 981 O O . HIS A 1 127 ? 7.492 17.078 20.344 1 98.62 127 HIS A O 1
ATOM 987 N N . LEU A 1 128 ? 6.242 16.078 18.922 1 98.81 128 LEU A N 1
ATOM 988 C CA . LEU A 1 128 ? 6.969 16.609 17.766 1 98.81 128 LEU A CA 1
ATOM 989 C C . LEU A 1 128 ? 6.441 17.984 17.375 1 98.81 128 LEU A C 1
ATOM 991 O O . LEU A 1 128 ? 7.18 18.812 16.844 1 98.81 128 LEU A O 1
ATOM 995 N N . LEU A 1 129 ? 5.168 18.234 17.625 1 98.81 129 LEU A N 1
ATOM 996 C CA . LEU A 1 129 ? 4.602 19.531 17.312 1 98.81 129 LEU A CA 1
ATOM 997 C C . LEU A 1 129 ? 5.133 20.594 18.266 1 98.81 129 LEU A C 1
ATOM 999 O O . LEU A 1 129 ? 5.27 20.344 19.469 1 98.81 129 LEU A O 1
ATOM 1003 N N . GLN A 1 130 ? 5.48 21.734 17.766 1 98.5 130 GLN A N 1
ATOM 1004 C CA . GLN A 1 130 ? 5.742 22.891 18.609 1 98.5 130 GLN A CA 1
ATOM 1005 C C . GLN A 1 130 ? 4.465 23.375 19.281 1 98.5 130 GLN A C 1
ATOM 1007 O O . GLN A 1 130 ? 3.361 23.078 18.828 1 98.5 130 GLN A O 1
ATOM 1012 N N . PRO A 1 131 ? 4.652 24.156 20.375 1 98.06 131 PRO A N 1
ATOM 1013 C CA . PRO A 1 131 ? 3.441 24.766 20.938 1 98.06 131 PRO A CA 1
ATOM 1014 C C . PRO A 1 131 ? 2.645 25.547 19.906 1 98.06 131 PRO A C 1
ATOM 1016 O O . PRO A 1 131 ? 3.219 26.328 19.141 1 98.06 131 PRO A O 1
ATOM 1019 N N . GLY A 1 132 ? 1.378 25.297 19.844 1 98 132 GLY A N 1
ATOM 1020 C CA . GLY A 1 132 ? 0.525 25.938 18.859 1 98 132 GLY A CA 1
ATOM 1021 C C . GLY A 1 132 ? 0.429 25.172 17.562 1 98 132 GLY A C 1
ATOM 1022 O O . GLY A 1 132 ? -0.411 25.484 16.703 1 98 132 GLY A O 1
ATOM 1023 N N . GLY A 1 133 ? 1.268 24.141 17.438 1 98.56 133 GLY A N 1
ATOM 1024 C CA . GLY A 1 133 ? 1.204 23.297 16.25 1 98.56 133 GLY A CA 1
ATOM 1025 C C . GLY A 1 133 ? -0.075 22.484 16.156 1 98.56 133 GLY A C 1
ATOM 1026 O O . GLY A 1 133 ? -0.837 22.406 17.125 1 98.56 133 GLY A O 1
ATOM 1027 N N . VAL A 1 134 ? -0.301 21.875 14.961 1 98.56 134 VAL A N 1
ATOM 1028 C CA . VAL A 1 134 ? -1.609 21.281 14.695 1 98.56 134 VAL A CA 1
ATOM 1029 C C . VAL A 1 134 ? -1.438 19.859 14.172 1 98.56 134 VAL A C 1
ATOM 1031 O O . VAL A 1 134 ? -0.6 19.609 13.297 1 98.56 134 VAL A O 1
ATOM 1034 N N . LEU A 1 135 ? -2.207 18.953 14.805 1 98.94 135 LEU A N 1
ATOM 1035 C CA . LEU A 1 135 ? -2.469 17.672 14.18 1 98.94 135 LEU A CA 1
ATOM 1036 C C . LEU A 1 135 ? -3.754 17.703 13.367 1 98.94 135 LEU A C 1
ATOM 1038 O O . LEU A 1 135 ? -4.832 17.969 13.906 1 98.94 135 LEU A O 1
ATOM 1042 N N . PHE A 1 136 ? -3.676 17.469 12.086 1 98.88 136 PHE A N 1
ATOM 1043 C CA . PHE A 1 136 ? -4.746 17.516 11.094 1 98.88 136 PHE A CA 1
ATOM 1044 C C . PHE A 1 136 ? -5.121 16.125 10.625 1 98.88 136 PHE A C 1
ATOM 1046 O O . PHE A 1 136 ? -4.328 15.438 9.977 1 98.88 136 PHE A O 1
ATOM 1053 N N . THR A 1 137 ? -6.34 15.609 10.992 1 98.88 137 THR A N 1
ATOM 1054 C CA . THR A 1 137 ? -6.77 14.281 10.562 1 98.88 137 THR A CA 1
ATOM 1055 C C . THR A 1 137 ? -8.016 14.375 9.68 1 98.88 137 THR A C 1
ATOM 1057 O O . THR A 1 137 ? -8.805 15.312 9.812 1 98.88 137 THR A O 1
ATOM 1060 N N . TYR A 1 138 ? -8.164 13.461 8.773 1 98.88 138 TYR A N 1
ATOM 1061 C CA . TYR A 1 138 ? -9.328 13.383 7.906 1 98.88 138 TYR A CA 1
ATOM 1062 C C . TYR A 1 138 ? -9.805 11.938 7.758 1 98.88 138 TYR A C 1
ATOM 1064 O O . TYR A 1 138 ? -8.984 11.023 7.641 1 98.88 138 TYR A O 1
ATOM 1072 N N . GLY A 1 139 ? -11.117 11.703 7.719 1 98.25 139 GLY A N 1
ATOM 1073 C CA . GLY A 1 139 ? -11.758 10.414 7.531 1 98.25 139 GLY A CA 1
ATOM 1074 C C . GLY A 1 139 ? -13.172 10.359 8.078 1 98.25 139 GLY A C 1
ATOM 1075 O O . GLY A 1 139 ? -13.766 11.398 8.367 1 98.25 139 GLY A O 1
ATOM 1076 N N . PRO A 1 140 ? -13.727 9.18 8.078 1 98.19 140 PRO A N 1
ATOM 1077 C CA . PRO A 1 140 ? -15.023 8.992 8.719 1 98.19 140 PRO A CA 1
ATOM 1078 C C . PRO A 1 140 ? -14.938 8.938 10.242 1 98.19 140 PRO A C 1
ATOM 1080 O O . PRO A 1 140 ? -13.984 8.367 10.789 1 98.19 140 PRO A O 1
ATOM 1083 N N . TYR A 1 141 ? -15.914 9.57 10.891 1 98.62 141 TYR A N 1
ATOM 1084 C CA . TYR A 1 141 ? -15.922 9.594 12.352 1 98.62 141 TYR A CA 1
ATOM 1085 C C . TYR A 1 141 ? -17.344 9.406 12.891 1 98.62 141 TYR A C 1
ATOM 1087 O O . TYR A 1 141 ? -18.312 9.82 12.258 1 98.62 141 TYR A O 1
ATOM 1095 N N . SER A 1 142 ? -17.438 8.711 13.984 1 98.38 142 SER A N 1
ATOM 1096 C CA . SER A 1 142 ? -18.625 8.875 14.812 1 98.38 142 SER A CA 1
ATOM 1097 C C . SER A 1 142 ? -18.484 10.086 15.734 1 98.38 142 SER A C 1
ATOM 1099 O O . SER A 1 142 ? -17.391 10.453 16.141 1 98.38 142 SER A O 1
ATOM 1101 N N . VAL A 1 143 ? -19.625 10.695 16.078 1 98.12 143 VAL A N 1
ATOM 1102 C CA . VAL A 1 143 ? -19.609 11.906 16.891 1 98.12 143 VAL A CA 1
ATOM 1103 C C . VAL A 1 143 ? -20.312 11.641 18.219 1 98.12 143 VAL A C 1
ATOM 1105 O O . VAL A 1 143 ? -21.547 11.531 18.25 1 98.12 143 VAL A O 1
ATOM 1108 N N . ASN A 1 144 ? -19.484 11.492 19.297 1 97.06 144 ASN A N 1
ATOM 1109 C CA . ASN A 1 144 ? -20 11.258 20.641 1 97.06 144 ASN A CA 1
ATOM 1110 C C . ASN A 1 144 ? -20.859 10 20.703 1 97.06 144 ASN A C 1
ATOM 1112 O O . ASN A 1 144 ? -21.984 10.047 21.188 1 97.06 144 ASN A O 1
ATOM 1116 N N . GLY A 1 145 ? -20.375 9.008 20.016 1 97 145 GLY A N 1
ATOM 1117 C CA . GLY A 1 145 ? -21 7.703 20.109 1 97 145 GLY A CA 1
ATOM 1118 C C . GLY A 1 145 ? -22.016 7.445 19.031 1 97 145 GLY A C 1
ATOM 1119 O O . GLY A 1 145 ? -22.547 6.34 18.922 1 97 145 GLY A O 1
ATOM 1120 N N . ILE A 1 146 ? -22.281 8.422 18.203 1 97.56 146 ILE A N 1
ATOM 1121 C CA . ILE A 1 146 ? -23.328 8.289 17.188 1 97.56 146 ILE A CA 1
ATOM 1122 C C . ILE A 1 146 ? -22.672 8.164 15.805 1 97.56 146 ILE A C 1
ATOM 1124 O O . ILE A 1 146 ? -21.984 9.078 15.352 1 97.56 146 ILE A O 1
ATOM 1128 N N . LEU A 1 147 ? -22.906 7.074 15.188 1 97.81 147 LEU A N 1
ATOM 1129 C CA . LEU A 1 147 ? -22.422 6.848 13.828 1 97.81 147 LEU A CA 1
ATOM 1130 C C . LEU A 1 147 ? -23.547 6.969 12.812 1 97.81 147 LEU A C 1
ATOM 1132 O O . LEU A 1 147 ? -24.453 6.133 12.781 1 97.81 147 LEU A O 1
ATOM 1136 N N . THR A 1 148 ? -23.531 8.023 12.125 1 96.25 148 THR A N 1
ATOM 1137 C CA . THR A 1 148 ? -24.484 8.32 11.047 1 96.25 148 THR A CA 1
ATOM 1138 C C . THR A 1 148 ? -23.766 8.945 9.852 1 96.25 148 THR A C 1
ATOM 1140 O O . THR A 1 148 ? -22.688 9.516 10 1 96.25 148 THR A O 1
ATOM 1143 N N . PRO A 1 149 ? -24.344 8.938 8.531 1 97 149 PRO A N 1
ATOM 1144 C CA . PRO A 1 149 ? -25.578 8.258 8.109 1 97 149 PRO A CA 1
ATOM 1145 C C . PRO A 1 149 ? -25.391 6.754 7.93 1 97 149 PRO A C 1
ATOM 1147 O O . PRO A 1 149 ? -24.359 6.199 8.344 1 97 149 PRO A O 1
ATOM 1150 N N . GLN A 1 150 ? -26.406 6.07 7.363 1 97.06 150 GLN A N 1
ATOM 1151 C CA . GLN A 1 150 ? -26.375 4.629 7.148 1 97.06 150 GLN A CA 1
ATOM 1152 C C . GLN A 1 150 ? -25.156 4.223 6.316 1 97.06 150 GLN A C 1
ATOM 1154 O O . GLN A 1 150 ? -24.594 3.152 6.531 1 97.06 150 GLN A O 1
ATOM 1159 N N . SER A 1 151 ? -24.75 5.055 5.445 1 94.5 151 SER A N 1
ATOM 1160 C CA . SER A 1 151 ? -23.578 4.77 4.621 1 94.5 151 SER A CA 1
ATOM 1161 C C . SER A 1 151 ? -22.344 4.574 5.477 1 94.5 151 SER A C 1
ATOM 1163 O O . SER A 1 151 ? -21.531 3.676 5.215 1 94.5 151 SER A O 1
ATOM 1165 N N . ASN A 1 152 ? -22.141 5.391 6.504 1 97.06 152 ASN A N 1
ATOM 1166 C CA . ASN A 1 152 ? -20.984 5.262 7.398 1 97.06 152 ASN A CA 1
ATOM 1167 C C . ASN A 1 152 ? -21.125 4.039 8.305 1 97.06 152 ASN A C 1
ATOM 1169 O O . ASN A 1 152 ? -20.125 3.414 8.656 1 97.06 152 ASN A O 1
ATOM 1173 N N . VAL A 1 153 ? -22.328 3.754 8.695 1 97.62 153 VAL A N 1
ATOM 1174 C CA . VAL A 1 153 ? -22.562 2.541 9.469 1 97.62 153 VAL A CA 1
ATOM 1175 C C . VAL A 1 153 ? -22.156 1.317 8.648 1 97.62 153 VAL A C 1
ATOM 1177 O O . VAL A 1 153 ? -21.422 0.452 9.141 1 97.62 153 VAL A O 1
ATOM 1180 N N . ASP A 1 154 ? -22.656 1.271 7.414 1 95.62 154 ASP A N 1
ATOM 1181 C CA . ASP A 1 154 ? -22.328 0.167 6.516 1 95.62 154 ASP A CA 1
ATOM 1182 C C . ASP A 1 154 ? -20.812 0.088 6.273 1 95.62 154 ASP A C 1
ATOM 1184 O O . ASP A 1 154 ? -20.25 -1.004 6.23 1 95.62 154 ASP A O 1
ATOM 1188 N N . PHE A 1 155 ? -20.281 1.146 6.098 1 94.31 155 PHE A N 1
ATOM 1189 C CA . PHE A 1 155 ? -18.844 1.212 5.875 1 94.31 155 PHE A CA 1
ATOM 1190 C C . PHE A 1 155 ? -18.078 0.631 7.062 1 94.31 155 PHE A C 1
ATOM 1192 O O . PHE A 1 155 ? -17.156 -0.167 6.887 1 94.31 155 PHE A O 1
ATOM 1199 N N . ASN A 1 156 ? -18.406 1.041 8.227 1 97 156 ASN A N 1
ATOM 1200 C CA . ASN A 1 156 ? -17.766 0.533 9.445 1 97 156 ASN A CA 1
ATOM 1201 C C . ASN A 1 156 ? -17.875 -0.986 9.539 1 97 156 ASN A C 1
ATOM 1203 O O . ASN A 1 156 ? -16.906 -1.659 9.898 1 97 156 ASN A O 1
ATOM 1207 N N . LEU A 1 157 ? -19.016 -1.503 9.234 1 95.44 157 LEU A N 1
ATOM 1208 C CA . LEU A 1 157 ? -19.219 -2.945 9.25 1 95.44 157 LEU A CA 1
ATOM 1209 C C . LEU A 1 157 ? -18.328 -3.637 8.227 1 95.44 157 LEU A C 1
ATOM 1211 O O . LEU A 1 157 ? -17.766 -4.699 8.508 1 95.44 157 LEU A O 1
ATOM 1215 N N . SER A 1 158 ? -18.266 -3 7.113 1 90.88 158 SER A N 1
ATOM 1216 C CA . SER A 1 158 ? -17.422 -3.562 6.07 1 90.88 158 SER A CA 1
ATOM 1217 C C . SER A 1 158 ? -15.961 -3.623 6.516 1 90.88 158 SER A C 1
ATOM 1219 O O . SER A 1 158 ? -15.266 -4.609 6.258 1 90.88 158 SER A O 1
ATOM 1221 N N . LEU A 1 159 ? -15.43 -2.6 7.125 1 92.5 159 LEU A N 1
ATOM 1222 C CA . LEU A 1 159 ? -14.062 -2.562 7.641 1 92.5 159 LEU A CA 1
ATOM 1223 C C . LEU A 1 159 ? -13.828 -3.689 8.641 1 92.5 159 LEU A C 1
ATOM 1225 O O . LEU A 1 159 ? -12.875 -4.453 8.508 1 92.5 159 LEU A O 1
ATOM 1229 N N . LYS A 1 160 ? -14.734 -3.832 9.555 1 93.94 160 LYS A N 1
ATOM 1230 C CA . LYS A 1 160 ? -14.586 -4.781 10.656 1 93.94 160 LYS A CA 1
ATOM 1231 C C . LYS A 1 160 ? -14.703 -6.223 10.156 1 93.94 160 LYS A C 1
ATOM 1233 O O . LYS A 1 160 ? -14.117 -7.133 10.742 1 93.94 160 LYS A O 1
ATOM 1238 N N . SER A 1 161 ? -15.461 -6.398 9.102 1 88 161 SER A N 1
ATOM 1239 C CA . SER A 1 161 ? -15.57 -7.723 8.5 1 88 161 SER A CA 1
ATOM 1240 C C . SER A 1 161 ? -14.25 -8.164 7.883 1 88 161 SER A C 1
ATOM 1242 O O . SER A 1 161 ? -13.961 -9.367 7.809 1 88 161 SER A O 1
ATOM 1244 N N . ARG A 1 162 ? -13.453 -7.262 7.516 1 83.44 162 ARG A N 1
ATOM 1245 C CA . ARG A 1 162 ? -12.164 -7.574 6.906 1 83.44 162 ARG A CA 1
ATOM 1246 C C . ARG A 1 162 ? -11.086 -7.754 7.969 1 83.44 162 ARG A C 1
ATOM 1248 O O . ARG A 1 162 ? -10.234 -8.633 7.848 1 83.44 162 ARG A O 1
ATOM 1255 N N . ASN A 1 163 ? -11.086 -6.887 8.906 1 87.19 163 ASN A N 1
ATOM 1256 C CA . ASN A 1 163 ? -10.195 -6.926 10.062 1 87.19 163 ASN A CA 1
ATOM 1257 C C . ASN A 1 163 ? -10.875 -6.363 11.312 1 87.19 163 ASN A C 1
ATOM 1259 O O . ASN A 1 163 ? -11.148 -5.164 11.383 1 87.19 163 ASN A O 1
ATOM 1263 N N . PRO A 1 164 ? -11.047 -7.137 12.281 1 93.5 164 PRO A N 1
ATOM 1264 C CA . PRO A 1 164 ? -11.812 -6.695 13.453 1 93.5 164 PRO A CA 1
ATOM 1265 C C . PRO A 1 164 ? -11.141 -5.539 14.188 1 93.5 164 PRO A C 1
ATOM 1267 O O . PRO A 1 164 ? -11.789 -4.844 14.977 1 93.5 164 PRO A O 1
ATOM 1270 N N . ALA A 1 165 ? -9.859 -5.297 13.961 1 93.56 165 ALA A N 1
ATOM 1271 C CA . ALA A 1 165 ? -9.148 -4.211 14.625 1 93.56 165 ALA A CA 1
ATOM 1272 C C . ALA A 1 165 ? -9.414 -2.875 13.93 1 93.56 165 ALA A C 1
ATOM 1274 O O . ALA A 1 165 ? -9.109 -1.813 14.484 1 93.56 165 ALA A O 1
ATOM 1275 N N . TRP A 1 166 ? -9.977 -2.986 12.773 1 94.56 166 TRP A N 1
ATOM 1276 C CA . TRP A 1 166 ? -10.273 -1.774 12.023 1 94.56 166 TRP A CA 1
ATOM 1277 C C . TRP A 1 166 ? -11.625 -1.196 12.445 1 94.56 166 TRP A C 1
ATOM 1279 O O . TRP A 1 166 ? -12.406 -1.859 13.133 1 94.56 166 TRP A O 1
ATOM 1289 N N . GLY A 1 167 ? -11.836 0.104 12.102 1 96.88 167 GLY A N 1
ATOM 1290 C CA . GLY A 1 167 ? -13.125 0.71 12.391 1 96.88 167 GLY A CA 1
ATOM 1291 C C . GLY A 1 167 ? -13.047 2.217 12.555 1 96.88 167 GLY A C 1
ATOM 1292 O O . GLY A 1 167 ? -11.977 2.768 12.805 1 96.88 167 GLY A O 1
ATOM 1293 N N . VAL A 1 168 ? -14.219 2.797 12.477 1 98.06 168 VAL A N 1
ATOM 1294 C CA . VAL A 1 168 ? -14.359 4.246 12.602 1 98.06 168 VAL A CA 1
ATOM 1295 C C . VAL A 1 168 ? -14.133 4.664 14.047 1 98.06 168 VAL A C 1
ATOM 1297 O O . VAL A 1 168 ? -14.656 4.035 14.977 1 98.06 168 VAL A O 1
ATOM 1300 N N . TRP A 1 169 ? -13.305 5.688 14.273 1 98.5 169 TRP A N 1
ATOM 1301 C CA . TRP A 1 169 ? -13.062 6.215 15.609 1 98.5 169 TRP A CA 1
ATOM 1302 C C . TRP A 1 169 ? -14.156 7.191 16.016 1 98.5 169 TRP A C 1
ATOM 1304 O O . TRP A 1 169 ? -14.75 7.859 15.172 1 98.5 169 TRP A O 1
ATOM 1314 N N . ASP A 1 170 ? -14.398 7.246 17.312 1 98.69 170 ASP A N 1
ATOM 1315 C CA . ASP A 1 170 ? -15.297 8.258 17.859 1 98.69 170 ASP A CA 1
ATOM 1316 C C . ASP A 1 170 ? -14.531 9.516 18.266 1 98.69 170 ASP A C 1
ATOM 1318 O O . ASP A 1 170 ? -13.445 9.43 18.828 1 98.69 170 ASP A O 1
ATOM 1322 N N . THR A 1 171 ? -15.211 10.688 18.031 1 98.62 171 THR A N 1
ATOM 1323 C CA . THR A 1 171 ? -14.555 11.961 18.312 1 98.62 171 THR A CA 1
ATOM 1324 C C . THR A 1 171 ? -14.266 12.102 19.797 1 98.62 171 THR A C 1
ATOM 1326 O O . THR A 1 171 ? -13.266 12.703 20.188 1 98.62 171 THR A O 1
ATOM 1329 N N . SER A 1 172 ? -15.102 11.523 20.672 1 98.56 172 SER A N 1
ATOM 1330 C CA . SER A 1 172 ? -14.883 11.617 22.109 1 98.56 172 SER A CA 1
ATOM 1331 C C . SER A 1 172 ? -13.648 10.828 22.531 1 98.56 172 SER A C 1
ATOM 1333 O O . SER A 1 172 ? -12.883 11.281 23.391 1 98.56 172 SER A O 1
ATOM 1335 N N . ASP A 1 173 ? -13.461 9.68 21.969 1 98.62 173 ASP A N 1
ATOM 1336 C CA . ASP A 1 173 ? -12.273 8.875 22.25 1 98.62 173 ASP A CA 1
ATOM 1337 C C . ASP A 1 173 ? -11.008 9.586 21.781 1 98.62 173 ASP A C 1
ATOM 1339 O O . ASP A 1 173 ? -9.992 9.578 22.484 1 98.62 173 ASP A O 1
ATOM 1343 N N . LEU A 1 174 ? -11.062 10.211 20.656 1 98.81 174 LEU A N 1
ATOM 1344 C CA . LEU A 1 174 ? -9.898 10.906 20.109 1 98.81 174 LEU A CA 1
ATOM 1345 C C . LEU A 1 174 ? -9.578 12.156 20.922 1 98.81 174 LEU A C 1
ATOM 1347 O O . LEU A 1 174 ? -8.414 12.508 21.094 1 98.81 174 LEU A O 1
ATOM 1351 N N . GLN A 1 175 ? -10.617 12.844 21.359 1 98.62 175 GLN A N 1
ATOM 1352 C CA . GLN A 1 175 ? -10.398 13.984 22.234 1 98.62 175 GLN A CA 1
ATOM 1353 C C . GLN A 1 175 ? -9.688 13.57 23.516 1 98.62 175 GLN A C 1
ATOM 1355 O O . GLN A 1 175 ? -8.789 14.266 23.984 1 98.62 175 GLN A O 1
ATOM 1360 N N . ASN A 1 176 ? -10.125 12.477 24.109 1 98.62 176 ASN A N 1
ATOM 1361 C CA . ASN A 1 176 ? -9.469 11.953 25.297 1 98.62 176 ASN A CA 1
ATOM 1362 C C . ASN A 1 176 ? -8.008 11.617 25.031 1 98.62 176 ASN A C 1
ATOM 1364 O O . ASN A 1 176 ? -7.137 11.938 25.844 1 98.62 176 ASN A O 1
ATOM 1368 N N . LEU A 1 177 ? -7.801 10.992 23.969 1 98.75 177 LEU A N 1
ATOM 1369 C CA . LEU A 1 177 ? -6.438 10.648 23.578 1 98.75 177 LEU A CA 1
ATOM 1370 C C . LEU A 1 177 ? -5.598 11.898 23.375 1 98.75 177 LEU A C 1
ATOM 1372 O O . LEU A 1 177 ? -4.445 11.961 23.828 1 98.75 177 LEU A O 1
ATOM 1376 N N . ALA A 1 178 ? -6.137 12.898 22.719 1 98.88 178 ALA A N 1
ATOM 1377 C CA . ALA A 1 178 ? -5.453 14.164 22.516 1 98.88 178 ALA A CA 1
ATOM 1378 C C . ALA A 1 178 ? -5.078 14.82 23.844 1 98.88 178 ALA A C 1
ATOM 1380 O O . ALA A 1 178 ? -3.947 15.281 24.016 1 98.88 178 ALA A O 1
ATOM 1381 N N . THR A 1 179 ? -6 14.852 24.75 1 98.62 179 THR A N 1
ATOM 1382 C CA . THR A 1 179 ? -5.773 15.469 26.047 1 98.62 179 THR A CA 1
ATOM 1383 C C . THR A 1 179 ? -4.625 14.781 26.781 1 98.62 179 THR A C 1
ATOM 1385 O O . THR A 1 179 ? -3.766 15.445 27.359 1 98.62 179 THR A O 1
ATOM 1388 N N . ALA A 1 180 ? -4.594 13.477 26.672 1 98.56 180 ALA A N 1
ATOM 1389 C CA . ALA A 1 180 ? -3.535 12.703 27.312 1 98.56 180 ALA A CA 1
ATOM 1390 C C . ALA A 1 180 ? -2.176 13.008 26.688 1 98.56 180 ALA A C 1
ATOM 1392 O O . ALA A 1 180 ? -1.137 12.797 27.312 1 98.56 180 ALA A O 1
ATOM 1393 N N . CYS A 1 181 ? -2.203 13.539 25.484 1 98.44 181 CYS A N 1
ATOM 1394 C CA . CYS A 1 181 ? -0.96 13.805 24.766 1 98.44 181 CYS A CA 1
ATOM 1395 C C . CYS A 1 181 ? -0.678 15.297 24.688 1 98.44 181 CYS A C 1
ATOM 1397 O O . CYS A 1 181 ? 0.125 15.742 23.875 1 98.44 181 CYS A O 1
ATOM 1399 N N . GLY A 1 182 ? -1.352 16.094 25.469 1 98.44 182 GLY A N 1
ATOM 1400 C CA . GLY A 1 182 ? -1.068 17.516 25.562 1 98.44 182 GLY A CA 1
ATOM 1401 C C . GLY A 1 182 ? -1.69 18.312 24.438 1 98.44 182 GLY A C 1
ATOM 1402 O O . GLY A 1 182 ? -1.181 19.375 24.062 1 98.44 182 GLY A O 1
ATOM 1403 N N . MET A 1 183 ? -2.727 17.812 23.859 1 98.81 183 MET A N 1
ATOM 1404 C CA . MET A 1 183 ? -3.441 18.5 22.781 1 98.81 183 MET A CA 1
ATOM 1405 C C . MET A 1 183 ? -4.926 18.609 23.094 1 98.81 183 MET A C 1
ATOM 1407 O O . MET A 1 183 ? -5.391 18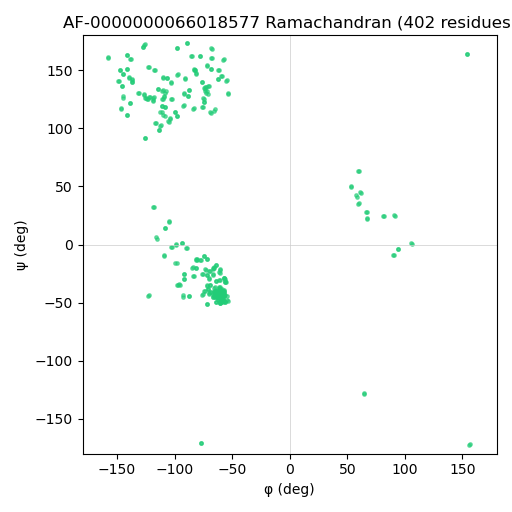.078 24.109 1 98.81 183 MET A O 1
ATOM 1411 N N . SER A 1 184 ? -5.672 19.375 22.25 1 98.5 184 SER A N 1
ATOM 1412 C CA . SER A 1 184 ? -7.125 19.469 22.375 1 98.5 184 SER A CA 1
ATOM 1413 C C . SER A 1 184 ? -7.785 19.578 21.016 1 98.5 184 SER A C 1
ATOM 1415 O O . SER A 1 184 ? -7.215 20.156 20.078 1 98.5 184 SER A O 1
ATOM 1417 N N . LEU A 1 185 ? -8.953 19.016 20.922 1 98.5 185 LEU A N 1
ATOM 1418 C CA . LEU A 1 185 ? -9.742 19.156 19.703 1 98.5 185 LEU A CA 1
ATOM 1419 C C . LEU A 1 185 ? -10.219 20.594 19.516 1 98.5 185 LEU A C 1
ATOM 1421 O O . LEU A 1 185 ? -11.039 21.078 20.312 1 98.5 185 LEU A O 1
ATOM 1425 N N . GLU A 1 186 ? -9.719 21.203 18.516 1 97.88 186 GLU A N 1
ATOM 1426 C CA . GLU A 1 186 ? -10.016 22.609 18.281 1 97.88 186 GLU A CA 1
ATOM 1427 C C . GLU A 1 186 ? -11.219 22.781 17.359 1 97.88 186 GLU A C 1
ATOM 1429 O O . GLU A 1 186 ? -12.055 23.672 17.562 1 97.88 186 GLU A O 1
ATOM 1434 N N . ARG A 1 187 ? -11.227 22 16.297 1 98 187 ARG A N 1
ATOM 1435 C CA . ARG A 1 187 ? -12.234 22.219 15.266 1 98 187 ARG A CA 1
ATOM 1436 C C . ARG A 1 187 ? -12.617 20.891 14.594 1 98 187 ARG A C 1
ATOM 1438 O O . ARG A 1 187 ? -11.789 20 14.477 1 98 187 ARG A O 1
ATOM 1445 N N . MET A 1 188 ? -13.828 20.766 14.328 1 98.19 188 MET A N 1
ATOM 1446 C CA . MET A 1 188 ? -14.375 19.719 13.477 1 98.19 188 MET A CA 1
ATOM 1447 C C . MET A 1 188 ? -15.062 20.312 12.25 1 98.19 188 MET A C 1
ATOM 1449 O O . MET A 1 188 ? -15.945 21.156 12.375 1 98.19 188 MET A O 1
ATOM 1453 N N . VAL A 1 189 ? -14.703 19.891 11.039 1 98.5 189 VAL A N 1
ATOM 1454 C CA . VAL A 1 189 ? -15.242 20.453 9.805 1 98.5 189 VAL A CA 1
ATOM 1455 C C . VAL A 1 189 ? -15.875 19.344 8.961 1 98.5 189 VAL A C 1
ATOM 1457 O O . VAL A 1 189 ? -15.227 18.359 8.641 1 98.5 189 VAL A O 1
ATOM 1460 N N . ASP A 1 190 ? -17.141 19.5 8.586 1 98 190 ASP A N 1
ATOM 1461 C CA . ASP A 1 190 ? -17.812 18.547 7.703 1 98 190 ASP A CA 1
ATOM 1462 C C . ASP A 1 190 ? -17.328 18.703 6.266 1 98 190 ASP A C 1
ATOM 1464 O O . ASP A 1 190 ? -17.188 19.828 5.766 1 98 190 ASP A O 1
ATOM 1468 N N . LEU A 1 191 ? -17.047 17.625 5.637 1 98.12 191 LEU A N 1
ATOM 1469 C CA . LEU A 1 191 ? -16.625 17.609 4.234 1 98.12 191 LEU A CA 1
ATOM 1470 C C . LEU A 1 191 ? -17.5 16.641 3.426 1 98.12 191 LEU A C 1
ATOM 1472 O O . LEU A 1 191 ? -18.312 15.914 3.988 1 98.12 191 LEU A O 1
ATOM 1476 N N . PRO A 1 192 ? -17.406 16.625 2.078 1 96.25 192 PRO A N 1
ATOM 1477 C CA . PRO A 1 192 ? -18.234 15.742 1.25 1 96.25 192 PRO A CA 1
ATOM 1478 C C . PRO A 1 192 ? -18.047 14.273 1.605 1 96.25 192 PRO A C 1
ATOM 1480 O O . PRO A 1 192 ? -17.078 13.906 2.279 1 96.25 192 PRO A O 1
ATOM 1483 N N . ALA A 1 193 ? -19.016 13.398 1.252 1 95 193 ALA A N 1
ATOM 1484 C CA . ALA A 1 193 ? -19.031 11.953 1.425 1 95 193 ALA A CA 1
ATOM 1485 C C . ALA A 1 193 ? -19.094 11.578 2.902 1 95 193 ALA A C 1
ATOM 1487 O O . ALA A 1 193 ? -18.578 10.539 3.312 1 95 193 ALA A O 1
ATOM 1488 N N . ASN A 1 194 ? -19.594 12.547 3.713 1 96.44 194 ASN A N 1
ATOM 1489 C CA . ASN A 1 194 ? -19.875 12.328 5.133 1 96.44 194 ASN A CA 1
ATOM 1490 C C . ASN A 1 194 ? -18.578 12.102 5.918 1 96.44 194 ASN A C 1
ATOM 1492 O O . ASN A 1 194 ? -18.562 11.32 6.875 1 96.44 194 ASN A O 1
ATOM 1496 N N . ASN A 1 195 ? -17.5 12.641 5.465 1 97.88 195 ASN A N 1
ATOM 1497 C CA . ASN A 1 195 ? -16.219 12.656 6.188 1 97.88 195 ASN A CA 1
ATOM 1498 C C . ASN A 1 195 ? -16 13.977 6.914 1 97.88 195 ASN A C 1
ATOM 1500 O O . ASN A 1 195 ? -16.812 14.898 6.801 1 97.88 195 ASN A O 1
ATOM 1504 N N . LYS A 1 196 ? -14.984 14 7.781 1 98.56 196 LYS A N 1
ATOM 1505 C CA . LYS A 1 196 ? -14.688 15.203 8.547 1 98.56 196 LYS A CA 1
ATOM 1506 C C . LYS A 1 196 ? -13.18 15.406 8.688 1 98.56 196 LYS A C 1
ATOM 1508 O O . LYS A 1 196 ? -12.414 14.438 8.672 1 98.56 196 LYS A O 1
ATOM 1513 N N . CYS A 1 197 ? -12.828 16.625 8.789 1 98.81 197 CYS A N 1
ATOM 1514 C CA . CYS A 1 197 ? -11.531 16.984 9.344 1 98.81 197 CYS A CA 1
ATOM 1515 C C . CYS A 1 197 ? -11.625 17.219 10.844 1 98.81 197 CYS A C 1
ATOM 1517 O O . CYS A 1 197 ? -12.555 17.875 11.312 1 98.81 197 CYS A O 1
ATOM 1519 N N . LEU A 1 198 ? -10.766 16.594 11.555 1 98.88 198 LEU A N 1
ATOM 1520 C CA . LEU A 1 198 ? -10.57 16.938 12.961 1 98.88 198 LEU A CA 1
ATOM 1521 C C . LEU A 1 198 ? -9.227 17.625 13.164 1 98.88 198 LEU A C 1
ATOM 1523 O O . LEU A 1 198 ? -8.188 17.109 12.758 1 98.88 198 LEU A O 1
ATOM 1527 N N . ILE A 1 199 ? -9.297 18.797 13.805 1 98.88 199 ILE A N 1
ATOM 1528 C CA . ILE A 1 199 ? -8.109 19.609 14.047 1 98.88 199 ILE A CA 1
ATOM 1529 C C . ILE A 1 199 ? -7.781 19.625 15.531 1 98.88 199 ILE A C 1
ATOM 1531 O O . ILE A 1 199 ? -8.586 20.078 16.344 1 98.88 199 ILE A O 1
ATOM 1535 N N . PHE A 1 200 ? -6.578 19.125 15.852 1 98.94 200 PHE A N 1
ATOM 1536 C CA . PHE A 1 200 ? -6.113 19.109 17.234 1 98.94 200 PHE A CA 1
ATOM 1537 C C . PHE A 1 200 ? -4.973 20.109 17.422 1 98.94 200 PHE A C 1
ATOM 1539 O O . PHE A 1 200 ? -4.012 20.109 16.656 1 98.94 200 PHE A O 1
ATOM 1546 N N . ARG A 1 201 ? -5.016 20.906 18.422 1 98.69 201 ARG A N 1
ATOM 1547 C CA . ARG A 1 201 ? -4.012 21.938 18.688 1 98.69 201 ARG A CA 1
ATOM 1548 C C . ARG A 1 201 ? -3.145 21.562 19.891 1 98.69 201 ARG A C 1
ATOM 1550 O O . ARG A 1 201 ? -3.66 21.156 20.922 1 98.69 201 ARG A O 1
ATOM 1557 N N . LYS A 1 202 ? -1.879 21.672 19.672 1 98.38 202 LYS A N 1
ATOM 1558 C CA . LYS A 1 202 ? -0.947 21.469 20.766 1 98.38 202 LYS A CA 1
ATOM 1559 C C . LYS A 1 202 ? -0.986 22.641 21.75 1 98.38 202 LYS A C 1
ATOM 1561 O O . LYS A 1 202 ? -1.015 23.797 21.328 1 98.38 202 LYS A O 1
ATOM 1566 N N . LYS A 1 203 ? -1.012 22.312 23.016 1 94.81 203 LYS A N 1
ATOM 1567 C CA . LYS A 1 203 ? -1.044 23.328 24.062 1 94.81 203 LYS A CA 1
ATOM 1568 C C . LYS A 1 203 ? 0.361 23.828 24.391 1 94.81 203 LYS A C 1
ATOM 1570 O O . LYS A 1 203 ? 1.338 23.094 24.234 1 94.81 203 LYS A O 1
ATOM 1575 N N . MET B 1 1 ? -10.695 1.961 -4.914 1 90.56 1 MET B N 1
ATOM 1576 C CA . MET B 1 1 ? -9.867 1.183 -5.824 1 90.56 1 MET B CA 1
ATOM 1577 C C . MET B 1 1 ? -8.586 1.938 -6.176 1 90.56 1 MET B C 1
ATOM 1579 O O . MET B 1 1 ? -8.633 3.125 -6.5 1 90.56 1 MET B O 1
ATOM 1583 N N . LEU B 1 2 ? -7.496 1.246 -6.062 1 95.75 2 LEU B N 1
ATOM 1584 C CA . LEU B 1 2 ? -6.191 1.775 -6.445 1 95.75 2 LEU B CA 1
ATOM 1585 C C . LEU B 1 2 ? -5.809 1.316 -7.848 1 95.75 2 LEU B C 1
ATOM 1587 O O . LEU B 1 2 ? -6.191 0.223 -8.273 1 95.75 2 LEU B O 1
ATOM 1591 N N . VAL B 1 3 ? -5.094 2.186 -8.562 1 96.62 3 VAL B N 1
ATOM 1592 C CA . VAL B 1 3 ? -4.625 1.823 -9.898 1 96.62 3 VAL B CA 1
ATOM 1593 C C . VAL B 1 3 ? -3.113 2.029 -9.992 1 96.62 3 VAL B C 1
ATOM 1595 O O . VAL B 1 3 ? -2.604 3.09 -9.625 1 96.62 3 VAL B O 1
ATOM 1598 N N . ALA B 1 4 ? -2.422 1.047 -10.438 1 96.25 4 ALA B N 1
ATOM 1599 C CA . ALA B 1 4 ? -0.997 1.116 -10.75 1 96.25 4 ALA B CA 1
ATOM 1600 C C . ALA B 1 4 ? -0.758 1.027 -12.258 1 96.25 4 ALA B C 1
ATOM 1602 O O . ALA B 1 4 ? -1.151 0.049 -12.891 1 96.25 4 ALA B O 1
ATOM 1603 N N . THR B 1 5 ? -0.087 1.944 -12.844 1 93.12 5 THR B N 1
ATOM 1604 C CA . THR B 1 5 ? 0.157 1.987 -14.281 1 93.12 5 THR B CA 1
ATOM 1605 C C . THR B 1 5 ? 0.977 0.78 -14.727 1 93.12 5 THR B C 1
ATOM 1607 O O . THR B 1 5 ? 0.729 0.215 -15.789 1 93.12 5 THR B O 1
ATOM 1610 N N . ALA B 1 6 ? 1.949 0.46 -13.961 1 93.81 6 ALA B N 1
ATOM 1611 C CA . ALA B 1 6 ? 2.785 -0.69 -14.297 1 93.81 6 ALA B CA 1
ATOM 1612 C C . ALA B 1 6 ? 1.948 -1.962 -14.406 1 93.81 6 ALA B C 1
ATOM 1614 O O . ALA B 1 6 ? 2.158 -2.771 -15.312 1 93.81 6 ALA B O 1
ATOM 1615 N N . ALA B 1 7 ? 1.013 -2.184 -13.453 1 97.06 7 ALA B N 1
ATOM 1616 C CA . ALA B 1 7 ? 0.156 -3.367 -13.477 1 97.06 7 ALA B CA 1
ATOM 1617 C C . ALA B 1 7 ? -0.705 -3.395 -14.734 1 97.06 7 ALA B C 1
ATOM 1619 O O . ALA B 1 7 ? -0.914 -4.457 -15.328 1 97.06 7 ALA B O 1
ATOM 1620 N N . ASP B 1 8 ? -1.167 -2.254 -15.133 1 96.12 8 ASP B N 1
ATOM 1621 C CA . ASP B 1 8 ? -1.966 -2.176 -16.359 1 96.12 8 ASP B CA 1
ATOM 1622 C C . ASP B 1 8 ? -1.134 -2.545 -17.578 1 96.12 8 ASP B C 1
ATOM 1624 O O . ASP B 1 8 ? -1.64 -3.172 -18.516 1 96.12 8 ASP B O 1
ATOM 1628 N N . ARG B 1 9 ? 0.017 -2.186 -17.578 1 96.19 9 ARG B N 1
ATOM 1629 C CA . ARG B 1 9 ? 0.897 -2.396 -18.719 1 96.19 9 ARG B CA 1
ATOM 1630 C C . ARG B 1 9 ? 1.32 -3.857 -18.828 1 96.19 9 ARG B C 1
ATOM 1632 O O . ARG B 1 9 ? 1.433 -4.398 -19.922 1 96.19 9 ARG B O 1
ATOM 1639 N N . ASN B 1 10 ? 1.581 -4.445 -17.688 1 98.25 10 ASN B N 1
ATOM 1640 C CA . ASN B 1 10 ? 2.244 -5.738 -17.766 1 98.25 10 ASN B CA 1
ATOM 1641 C C . ASN B 1 10 ? 1.268 -6.887 -17.531 1 98.25 10 ASN B C 1
ATOM 1643 O O . ASN B 1 10 ? 1.623 -8.055 -17.688 1 98.25 10 ASN B O 1
ATOM 1647 N N . LYS B 1 11 ? -0.013 -6.633 -17.25 1 98.62 11 LYS B N 1
ATOM 1648 C CA . LYS B 1 11 ? -0.96 -7.684 -16.891 1 98.62 11 LYS B CA 1
ATOM 1649 C C . LYS B 1 11 ? -1.172 -8.648 -18.062 1 98.62 11 LYS B C 1
ATOM 1651 O O . LYS B 1 11 ? -1.265 -9.859 -17.859 1 98.62 11 LYS B O 1
ATOM 1656 N N . ASP B 1 12 ? -1.244 -8.156 -19.266 1 98.69 12 ASP B N 1
ATOM 1657 C CA . ASP B 1 12 ? -1.526 -9.008 -20.422 1 98.69 12 ASP B CA 1
ATOM 1658 C C . ASP B 1 12 ? -0.33 -9.891 -20.75 1 98.69 12 ASP B C 1
ATOM 1660 O O . ASP B 1 12 ? -0.472 -11.109 -20.891 1 98.69 12 ASP B O 1
ATOM 1664 N N . PRO B 1 13 ? 0.879 -9.289 -20.875 1 98.81 13 PRO B N 1
ATOM 1665 C CA . PRO B 1 13 ? 2.037 -10.148 -21.125 1 98.81 13 PRO B CA 1
ATOM 1666 C C . PRO B 1 13 ? 2.219 -11.219 -20.047 1 98.81 13 PRO B C 1
ATOM 1668 O O . PRO B 1 13 ? 2.578 -12.359 -20.359 1 98.81 13 PRO B O 1
ATOM 1671 N N . ILE B 1 14 ? 2.02 -10.922 -18.844 1 98.88 14 ILE B N 1
ATOM 1672 C CA . ILE B 1 14 ? 2.18 -11.875 -17.734 1 98.88 14 ILE B CA 1
ATOM 1673 C C . ILE B 1 14 ? 1.133 -12.977 -17.859 1 98.88 14 ILE B C 1
ATOM 1675 O O . ILE B 1 14 ? 1.439 -14.156 -17.656 1 98.88 14 ILE B O 1
ATOM 1679 N N . LEU B 1 15 ? -0.077 -12.617 -18.219 1 98.88 15 LEU B N 1
ATOM 1680 C CA . LEU B 1 15 ? -1.149 -13.594 -18.391 1 98.88 15 LEU B CA 1
ATOM 1681 C C . LEU B 1 15 ? -0.784 -14.617 -19.453 1 98.88 15 LEU B C 1
ATOM 1683 O O . LEU B 1 15 ? -1.091 -15.805 -19.312 1 98.88 15 LEU B O 1
ATOM 1687 N N . GLU B 1 16 ? -0.202 -14.18 -20.5 1 98.56 16 GLU B N 1
ATOM 1688 C CA . GLU B 1 16 ? 0.174 -15.078 -21.594 1 98.56 16 GLU B CA 1
ATOM 1689 C C . GLU B 1 16 ? 1.112 -16.188 -21.094 1 98.56 16 GLU B C 1
ATOM 1691 O O . GLU B 1 16 ? 1.012 -17.328 -21.531 1 98.56 16 GLU B O 1
ATOM 1696 N N . VAL B 1 17 ? 2.021 -15.836 -20.234 1 98.75 17 VAL B N 1
ATOM 1697 C CA . VAL B 1 17 ? 2.943 -16.828 -19.688 1 98.75 17 VAL B CA 1
ATOM 1698 C C . VAL B 1 17 ? 2.223 -17.688 -18.641 1 98.75 17 VAL B C 1
ATOM 1700 O O . VAL B 1 17 ? 2.361 -18.906 -18.625 1 98.75 17 VAL B O 1
ATOM 1703 N N . LEU B 1 18 ? 1.422 -17.078 -17.781 1 98.75 18 LEU B N 1
ATOM 1704 C CA . LEU B 1 18 ? 0.737 -17.75 -16.672 1 98.75 18 LEU B CA 1
ATOM 1705 C C . LEU B 1 18 ? -0.21 -18.828 -17.188 1 98.75 18 LEU B C 1
ATOM 1707 O O . LEU B 1 18 ? -0.364 -19.875 -16.562 1 98.75 18 LEU B O 1
ATOM 1711 N N . ARG B 1 19 ? -0.836 -18.562 -18.312 1 98.06 19 ARG B N 1
ATOM 1712 C CA . ARG B 1 19 ? -1.806 -19.484 -18.906 1 98.06 19 ARG B CA 1
ATOM 1713 C C . ARG B 1 19 ? -1.187 -20.859 -19.156 1 98.06 19 ARG B C 1
ATOM 1715 O O . ARG B 1 19 ? -1.882 -21.875 -19.109 1 98.06 19 ARG B O 1
ATOM 1722 N N . GLN B 1 20 ? 0.085 -20.859 -19.375 1 97.62 20 GLN B N 1
ATOM 1723 C CA . GLN B 1 20 ? 0.788 -22.094 -19.672 1 97.62 20 GLN B CA 1
ATOM 1724 C C . GLN B 1 20 ? 0.906 -22.969 -18.422 1 97.62 20 GLN B C 1
ATOM 1726 O O . GLN B 1 20 ? 1.217 -24.156 -18.516 1 97.62 20 GLN B O 1
ATOM 1731 N N . TYR B 1 21 ? 0.619 -22.438 -17.266 1 97.5 21 TYR B N 1
ATOM 1732 C CA . TYR B 1 21 ? 0.797 -23.156 -16.016 1 97.5 21 TYR B CA 1
ATOM 1733 C C . TYR B 1 21 ? -0.541 -23.391 -15.328 1 97.5 21 TYR B C 1
ATOM 1735 O O . TYR B 1 21 ? -0.583 -23.797 -14.164 1 97.5 21 TYR B O 1
ATOM 1743 N N . VAL B 1 22 ? -1.562 -23.031 -15.969 1 97.75 22 VAL B N 1
ATOM 1744 C CA . VAL B 1 22 ? -2.92 -23.328 -15.516 1 97.75 22 VAL B CA 1
ATOM 1745 C C . VAL B 1 22 ? -3.574 -24.328 -16.469 1 97.75 22 VAL B C 1
ATOM 1747 O O . VAL B 1 22 ? -4.062 -23.953 -17.531 1 97.75 22 VAL B O 1
ATOM 1750 N N . ASP B 1 23 ? -3.635 -25.547 -16.047 1 93.44 23 ASP B N 1
ATOM 1751 C CA . ASP B 1 23 ? -4.195 -26.609 -16.875 1 93.44 23 ASP B CA 1
ATOM 1752 C C . ASP B 1 23 ? -5.684 -26.391 -17.125 1 93.44 23 ASP B C 1
ATOM 1754 O O . ASP B 1 23 ? -6.496 -26.469 -16.188 1 93.44 23 ASP B O 1
ATOM 1758 N N . PRO B 1 24 ? -6.035 -26.172 -18.344 1 92.38 24 PRO B N 1
ATOM 1759 C CA . PRO B 1 24 ? -7.445 -25.906 -18.625 1 92.38 24 PRO B CA 1
ATOM 1760 C C . PRO B 1 24 ? -8.352 -27.094 -18.344 1 92.38 24 PRO B C 1
ATOM 1762 O O . PRO B 1 24 ? -9.555 -26.938 -18.172 1 92.38 24 PRO B O 1
ATOM 1765 N N . ALA B 1 25 ? -7.766 -28.312 -18.281 1 93.81 25 ALA B N 1
ATOM 1766 C CA . ALA B 1 25 ? -8.555 -29.516 -18.062 1 93.81 25 ALA B CA 1
ATOM 1767 C C . ALA B 1 25 ? -8.797 -29.734 -16.562 1 93.81 25 ALA B C 1
ATOM 1769 O O . ALA B 1 25 ? -9.672 -30.516 -16.188 1 93.81 25 ALA B O 1
ATOM 1770 N N . ALA B 1 26 ? -7.961 -29.109 -15.773 1 94.5 26 ALA B N 1
ATOM 1771 C CA . ALA B 1 26 ? -8.141 -29.219 -14.328 1 94.5 26 ALA B CA 1
ATOM 1772 C C . ALA B 1 26 ? -9.383 -28.453 -13.867 1 94.5 26 ALA B C 1
ATOM 1774 O O . ALA B 1 26 ? -9.602 -27.312 -14.281 1 94.5 26 ALA B O 1
ATOM 1775 N N . PRO B 1 27 ? -10.219 -29.156 -13.086 1 93.88 27 PRO B N 1
ATOM 1776 C CA . PRO B 1 27 ? -11.414 -28.438 -12.617 1 93.88 27 PRO B CA 1
ATOM 1777 C C . PRO B 1 27 ? -11.078 -27.219 -11.773 1 93.88 27 PRO B C 1
ATOM 1779 O O . PRO B 1 27 ? -11.758 -26.188 -11.867 1 93.88 27 PRO B O 1
ATOM 1782 N N . LYS B 1 28 ? -10.031 -27.344 -10.922 1 97.19 28 LYS B N 1
ATOM 1783 C CA . LYS B 1 28 ? -9.641 -26.25 -10.031 1 97.19 28 LYS B CA 1
ATOM 1784 C C . LYS B 1 28 ? -8.125 -26.203 -9.859 1 97.19 28 LYS B C 1
ATOM 1786 O O . LYS B 1 28 ? -7.492 -27.219 -9.586 1 97.19 28 LYS B O 1
ATOM 1791 N N . VAL B 1 29 ? -7.562 -25.094 -10.109 1 98.31 29 VAL B N 1
ATOM 1792 C CA . VAL B 1 29 ? -6.16 -24.812 -9.812 1 98.31 29 VAL B CA 1
ATOM 1793 C C . VAL B 1 29 ? -6.062 -23.797 -8.688 1 98.31 29 VAL B C 1
ATOM 1795 O O . VAL B 1 29 ? -6.441 -22.641 -8.852 1 98.31 29 VAL B O 1
ATOM 1798 N N . ARG B 1 30 ? -5.543 -24.188 -7.523 1 98.38 30 ARG B N 1
ATOM 1799 C CA . ARG B 1 30 ? -5.449 -23.312 -6.355 1 98.38 30 ARG B CA 1
ATOM 1800 C C . ARG B 1 30 ? -4.145 -22.531 -6.367 1 98.38 30 ARG B C 1
ATOM 1802 O O . ARG B 1 30 ? -3.062 -23.109 -6.477 1 98.38 30 ARG B O 1
ATOM 1809 N N . ALA B 1 31 ? -4.266 -21.25 -6.238 1 98.81 31 ALA B N 1
ATOM 1810 C CA . ALA B 1 31 ? -3.092 -20.391 -6.32 1 98.81 31 ALA B CA 1
ATOM 1811 C C . ALA B 1 31 ? -3.121 -19.312 -5.238 1 98.81 31 ALA B C 1
ATOM 1813 O O . ALA B 1 31 ? -4.184 -18.781 -4.914 1 98.81 31 ALA B O 1
ATOM 1814 N N . LEU B 1 32 ? -1.972 -19.031 -4.648 1 98.88 32 LEU B N 1
ATOM 1815 C CA . LEU B 1 32 ? -1.741 -17.891 -3.764 1 98.88 32 LEU B CA 1
ATOM 1816 C C . LEU B 1 32 ? -0.987 -16.781 -4.492 1 98.88 32 LEU B C 1
ATOM 1818 O O . LEU B 1 32 ? 0.039 -17.031 -5.125 1 98.88 32 LEU B O 1
ATOM 1822 N N . GLU B 1 33 ? -1.531 -15.594 -4.5 1 98.88 33 GLU B N 1
ATOM 1823 C CA . GLU B 1 33 ? -0.765 -14.438 -4.961 1 98.88 33 GLU B CA 1
ATOM 1824 C C . GLU B 1 33 ? -0.198 -13.648 -3.785 1 98.88 33 GLU B C 1
ATOM 1826 O O . GLU B 1 33 ? -0.951 -13.086 -2.984 1 98.88 33 GLU B O 1
ATOM 1831 N N . VAL B 1 34 ? 1.105 -13.656 -3.686 1 98.62 34 VAL B N 1
ATOM 1832 C CA . VAL B 1 34 ? 1.816 -12.906 -2.656 1 98.62 34 VAL B CA 1
ATOM 1833 C C . VAL B 1 34 ? 2.094 -11.484 -3.148 1 98.62 34 VAL B C 1
ATOM 1835 O O . VAL B 1 34 ? 2.576 -11.297 -4.27 1 98.62 34 VAL B O 1
ATOM 1838 N N . ALA B 1 35 ? 1.797 -10.453 -2.277 1 97.56 35 ALA B N 1
ATOM 1839 C CA . ALA B 1 35 ? 1.983 -9.055 -2.656 1 97.56 35 ALA B CA 1
ATOM 1840 C C . ALA B 1 35 ? 1.14 -8.703 -3.877 1 97.56 35 ALA B C 1
ATOM 1842 O O . ALA B 1 35 ? 1.666 -8.227 -4.887 1 97.56 35 ALA B O 1
ATOM 1843 N N . SER B 1 36 ? -0.221 -8.781 -3.738 1 98.25 36 SER B N 1
ATOM 1844 C CA . SER B 1 36 ? -1.157 -8.641 -4.848 1 98.25 36 SER B CA 1
ATOM 1845 C C . SER B 1 36 ? -1.274 -7.188 -5.293 1 98.25 36 SER B C 1
ATOM 1847 O O . SER B 1 36 ? -1.804 -6.902 -6.367 1 98.25 36 SER B O 1
ATOM 1849 N N . GLY B 1 37 ? -0.694 -6.289 -4.504 1 96.5 37 GLY B N 1
ATOM 1850 C CA . GLY B 1 37 ? -0.748 -4.883 -4.875 1 96.5 37 GLY B CA 1
ATOM 1851 C C . GLY B 1 37 ? -2.156 -4.32 -4.879 1 96.5 37 GLY B C 1
ATOM 1852 O O . GLY B 1 37 ? -2.895 -4.473 -3.904 1 96.5 37 GLY B O 1
ATOM 1853 N N . THR B 1 38 ? -2.502 -3.689 -6.008 1 97.12 38 THR B N 1
ATOM 1854 C CA . THR B 1 38 ? -3.801 -3.031 -6.113 1 97.12 38 THR B CA 1
ATOM 1855 C C . THR B 1 38 ? -4.91 -4.059 -6.312 1 97.12 38 THR B C 1
ATOM 1857 O O . THR B 1 38 ? -6.082 -3.771 -6.047 1 97.12 38 THR B O 1
ATOM 1860 N N . GLY B 1 39 ? -4.621 -5.168 -6.828 1 98.25 39 GLY B N 1
ATOM 1861 C CA . GLY B 1 39 ? -5.621 -6.176 -7.156 1 98.25 39 GLY B CA 1
ATOM 1862 C C . GLY B 1 39 ? -5.895 -6.281 -8.648 1 98.25 39 GLY B C 1
ATOM 1863 O O . GLY B 1 39 ? -6.652 -7.152 -9.078 1 98.25 39 GLY B O 1
ATOM 1864 N N . GLN B 1 40 ? -5.211 -5.5 -9.477 1 98.5 40 GLN B N 1
ATOM 1865 C CA . GLN B 1 40 ? -5.441 -5.504 -10.914 1 98.5 40 GLN B CA 1
ATOM 1866 C C . GLN B 1 40 ? -5.066 -6.848 -11.531 1 98.5 40 GLN B C 1
ATOM 1868 O O . GLN B 1 40 ? -5.797 -7.375 -12.375 1 98.5 40 GLN B O 1
ATOM 1873 N N . HIS B 1 41 ? -3.934 -7.375 -11.117 1 98.75 41 HIS B N 1
ATOM 1874 C CA . HIS B 1 41 ? -3.508 -8.664 -11.656 1 98.75 41 HIS B CA 1
ATOM 1875 C C . HIS B 1 41 ? -4.48 -9.773 -11.266 1 98.75 41 HIS B C 1
ATOM 1877 O O . HIS B 1 41 ? -4.945 -10.523 -12.133 1 98.75 41 HIS B O 1
ATOM 1883 N N . CYS B 1 42 ? -4.77 -9.797 -10.008 1 98.19 42 CYS B N 1
ATOM 1884 C CA . CYS B 1 42 ? -5.688 -10.805 -9.508 1 98.19 42 CYS B CA 1
ATOM 1885 C C . CYS B 1 42 ? -6.996 -10.789 -10.281 1 98.19 42 CYS B C 1
ATOM 1887 O O . CYS B 1 42 ? -7.473 -11.836 -10.734 1 98.19 42 CYS B O 1
ATOM 1889 N N . ALA B 1 43 ? -7.586 -9.672 -10.469 1 98.5 43 ALA B N 1
ATOM 1890 C CA . ALA B 1 43 ? -8.844 -9.531 -11.195 1 98.5 43 ALA B CA 1
ATOM 1891 C C . ALA B 1 43 ? -8.695 -9.945 -12.656 1 98.5 43 ALA B C 1
ATOM 1893 O O . ALA B 1 43 ? -9.539 -10.656 -13.195 1 98.5 43 ALA B O 1
ATOM 1894 N N . HIS B 1 44 ? -7.633 -9.492 -13.281 1 98.75 44 HIS B N 1
ATOM 1895 C CA . HIS B 1 44 ? -7.375 -9.789 -14.688 1 98.75 44 HIS B CA 1
ATOM 1896 C C . HIS B 1 44 ? -7.207 -11.289 -14.922 1 98.75 44 HIS B C 1
ATOM 1898 O O . HIS B 1 44 ? -7.805 -11.852 -15.836 1 98.75 44 HIS B O 1
ATOM 1904 N N . PHE B 1 45 ? -6.406 -11.961 -14.094 1 98.88 45 PHE B N 1
ATOM 1905 C CA . PHE B 1 45 ? -6.145 -13.391 -14.242 1 98.88 45 PHE B CA 1
ATOM 1906 C C . PHE B 1 45 ? -7.402 -14.203 -13.969 1 98.88 45 PHE B C 1
ATOM 1908 O O . PHE B 1 45 ? -7.711 -15.141 -14.703 1 98.88 45 PHE B O 1
ATOM 1915 N N . ALA B 1 46 ? -8.117 -13.82 -12.914 1 98.62 46 ALA B N 1
ATOM 1916 C CA . ALA B 1 46 ? -9.32 -14.555 -12.531 1 98.62 46 ALA B CA 1
ATOM 1917 C C . ALA B 1 46 ? -10.367 -14.516 -13.641 1 98.62 46 ALA B C 1
ATOM 1919 O O . ALA B 1 46 ? -11.055 -15.5 -13.883 1 98.62 46 ALA B O 1
ATOM 1920 N N . ARG B 1 47 ? -10.531 -13.406 -14.289 1 98.38 47 ARG B N 1
ATOM 1921 C CA . ARG B 1 47 ? -11.508 -13.25 -15.367 1 98.38 47 ARG B CA 1
ATOM 1922 C C . ARG B 1 47 ? -11.102 -14.062 -16.594 1 98.38 47 ARG B C 1
ATOM 1924 O O . ARG B 1 47 ? -11.961 -14.609 -17.297 1 98.38 47 ARG B O 1
ATOM 1931 N N . ALA B 1 48 ? -9.828 -14.172 -16.859 1 98.38 48 ALA B N 1
ATOM 1932 C CA . ALA B 1 48 ? -9.32 -14.82 -18.062 1 98.38 48 ALA B CA 1
ATOM 1933 C C . ALA B 1 48 ? -9.234 -16.328 -17.875 1 98.38 48 ALA B C 1
ATOM 1935 O O . ALA B 1 48 ? -9.281 -17.094 -18.844 1 98.38 48 ALA B O 1
ATOM 1936 N N . LEU B 1 49 ? -9.062 -16.781 -16.641 1 98.5 49 LEU B N 1
ATOM 1937 C CA . LEU B 1 49 ? -8.883 -18.188 -16.312 1 98.5 49 LEU B CA 1
ATOM 1938 C C . LEU B 1 49 ? -9.898 -18.641 -15.273 1 98.5 49 LEU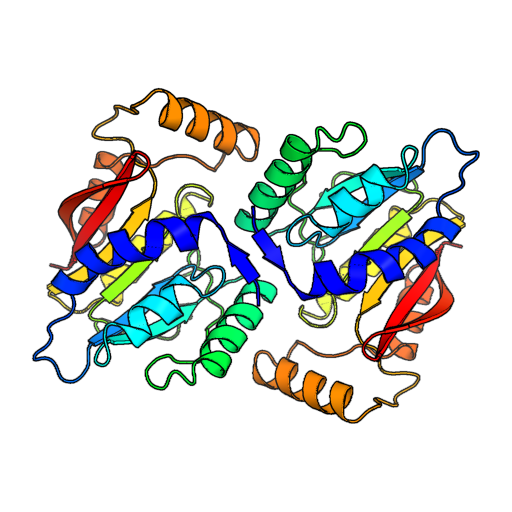 B C 1
ATOM 1940 O O . LEU B 1 49 ? -9.586 -18.703 -14.086 1 98.5 49 LEU B O 1
ATOM 1944 N N . PRO B 1 50 ? -11.008 -19.141 -15.648 1 96.81 50 PRO B N 1
ATOM 1945 C CA . PRO B 1 50 ? -12.117 -19.406 -14.734 1 96.81 50 PRO B CA 1
ATOM 1946 C C . PRO B 1 50 ? -11.82 -20.562 -13.773 1 96.81 50 PRO B C 1
ATOM 1948 O O . PRO B 1 50 ? -12.438 -20.656 -12.711 1 96.81 50 PRO B O 1
ATOM 1951 N N . ASN B 1 51 ? -10.898 -21.438 -14.141 1 98.25 51 ASN B N 1
ATOM 1952 C CA . ASN B 1 51 ? -10.609 -22.562 -13.25 1 98.25 51 ASN B CA 1
ATOM 1953 C C . ASN B 1 51 ? -9.445 -22.234 -12.32 1 98.25 51 ASN B C 1
ATOM 1955 O O . ASN B 1 51 ? -8.992 -23.109 -11.562 1 98.25 51 ASN B O 1
ATOM 1959 N N . LEU B 1 52 ? -8.898 -21.062 -12.398 1 98.62 52 LEU B N 1
ATOM 1960 C CA . LEU B 1 52 ? -7.902 -20.578 -11.453 1 98.62 52 LEU B CA 1
ATOM 1961 C C . LEU B 1 52 ? -8.57 -20.016 -10.211 1 98.62 52 LEU B C 1
ATOM 1963 O O . LEU B 1 52 ? -9.297 -19.016 -10.289 1 98.62 52 LEU B O 1
ATOM 1967 N N . TYR B 1 53 ? -8.32 -20.609 -9.086 1 98.56 53 TYR B N 1
ATOM 1968 C CA . TYR B 1 53 ? -8.867 -20.141 -7.816 1 98.56 53 TYR B CA 1
ATOM 1969 C C . TYR B 1 53 ? -7.805 -19.422 -6.996 1 98.56 53 TYR B C 1
ATOM 1971 O O . TYR B 1 53 ? -6.934 -20.062 -6.402 1 98.56 53 TYR B O 1
ATOM 1979 N N . LEU B 1 54 ? -7.93 -18.125 -6.883 1 98.69 54 LEU B N 1
ATOM 1980 C CA . LEU B 1 54 ? -6.867 -17.266 -6.363 1 98.69 54 LEU B CA 1
ATOM 1981 C C . LEU B 1 54 ? -7.164 -16.844 -4.934 1 98.69 54 LEU B C 1
ATOM 1983 O O . LEU B 1 54 ? -8.312 -16.531 -4.598 1 98.69 54 LEU B O 1
ATOM 1987 N N . VAL B 1 55 ? -6.156 -16.828 -4.125 1 98.69 55 VAL B N 1
ATOM 1988 C CA . VAL B 1 55 ? -6.152 -16.156 -2.832 1 98.69 55 VAL B CA 1
ATOM 1989 C C . VAL B 1 55 ? -5.16 -14.992 -2.859 1 98.69 55 VAL B C 1
ATOM 1991 O O . VAL B 1 55 ? -3.957 -15.188 -2.682 1 98.69 55 VAL B O 1
ATOM 1994 N N . PRO B 1 56 ? -5.668 -13.789 -3.072 1 98.69 56 PRO B N 1
ATOM 1995 C CA . PRO B 1 56 ? -4.766 -12.641 -3.008 1 98.69 56 PRO B CA 1
ATOM 1996 C C . PRO B 1 56 ? -4.32 -12.32 -1.584 1 98.69 56 PRO B C 1
ATOM 1998 O O . PRO B 1 56 ? -5.016 -12.648 -0.624 1 98.69 56 PRO B O 1
ATOM 2001 N N . SER B 1 57 ? -3.123 -11.672 -1.449 1 98.12 57 SER B N 1
ATOM 2002 C CA . SER B 1 57 ? -2.627 -11.312 -0.124 1 98.12 57 SER B CA 1
ATOM 2003 C C . SER B 1 57 ? -1.815 -10.023 -0.167 1 98.12 57 SER B C 1
ATOM 2005 O O . SER B 1 57 ? -1.261 -9.664 -1.209 1 98.12 57 SER B O 1
ATOM 2007 N N . GLU B 1 58 ? -1.856 -9.305 0.965 1 95.56 58 GLU B N 1
ATOM 2008 C CA . GLU B 1 58 ? -1.11 -8.062 1.147 1 95.56 58 GLU B CA 1
ATOM 2009 C C . GLU B 1 58 ? -0.904 -7.758 2.627 1 95.56 58 GLU B C 1
ATOM 2011 O O . GLU B 1 58 ? -1.574 -8.336 3.486 1 95.56 58 GLU B O 1
ATOM 2016 N N . LEU B 1 59 ? 0.053 -6.922 2.83 1 90.25 59 LEU B N 1
ATOM 2017 C CA . LEU B 1 59 ? 0.246 -6.438 4.191 1 90.25 59 LEU B CA 1
ATOM 2018 C C . LEU B 1 59 ? -0.427 -5.082 4.387 1 90.25 59 LEU B C 1
ATOM 2020 O O . LEU B 1 59 ? -0.93 -4.785 5.473 1 90.25 59 LEU B O 1
ATOM 2024 N N . ASP B 1 60 ? -0.394 -4.301 3.34 1 90.62 60 ASP B N 1
ATOM 2025 C CA . ASP B 1 60 ? -0.923 -2.943 3.404 1 90.62 60 ASP B CA 1
ATOM 2026 C C . ASP B 1 60 ? -2.449 -2.947 3.4 1 90.62 60 ASP B C 1
ATOM 2028 O O . ASP B 1 60 ? -3.072 -3.418 2.447 1 90.62 60 ASP B O 1
ATOM 2032 N N . PRO B 1 61 ? -3.043 -2.359 4.422 1 90.31 61 PRO B N 1
ATOM 2033 C CA . PRO B 1 61 ? -4.504 -2.365 4.523 1 90.31 61 PRO B CA 1
ATOM 2034 C C . PRO B 1 61 ? -5.184 -1.665 3.35 1 90.31 61 PRO B C 1
ATOM 2036 O O . PRO B 1 61 ? -6.281 -2.055 2.945 1 90.31 61 PRO B O 1
ATOM 2039 N N . ARG B 1 62 ? -4.703 -0.581 2.861 1 91.31 62 ARG B N 1
ATOM 2040 C CA . ARG B 1 62 ? -5.293 0.11 1.721 1 91.31 62 ARG B CA 1
ATOM 2041 C C . ARG B 1 62 ? -5.332 -0.795 0.493 1 91.31 62 ARG B C 1
ATOM 2043 O O . ARG B 1 62 ? -6.273 -0.738 -0.298 1 91.31 62 ARG B O 1
ATOM 2050 N N . SER B 1 63 ? -4.215 -1.54 0.315 1 95 63 SER B N 1
ATOM 2051 C CA . SER B 1 63 ? -4.191 -2.516 -0.77 1 95 63 SER B CA 1
ATOM 2052 C C . SER B 1 63 ? -5.266 -3.584 -0.576 1 95 63 SER B C 1
ATOM 2054 O O . SER B 1 63 ? -5.926 -3.986 -1.533 1 95 63 SER B O 1
ATOM 2056 N N . LEU B 1 64 ? -5.426 -4.09 0.644 1 94.06 64 LEU B N 1
ATOM 2057 C CA . LEU B 1 64 ? -6.453 -5.082 0.944 1 94.06 64 LEU B CA 1
ATOM 2058 C C . LEU B 1 64 ? -7.84 -4.559 0.583 1 94.06 64 LEU B C 1
ATOM 2060 O O . LEU B 1 64 ? -8.641 -5.277 -0.013 1 94.06 64 LEU B O 1
ATOM 2064 N N . GLN B 1 65 ? -8.078 -3.375 0.912 1 92 65 GLN B N 1
ATOM 2065 C CA . GLN B 1 65 ? -9.359 -2.752 0.576 1 92 65 GLN B CA 1
ATOM 2066 C C . GLN B 1 65 ? -9.539 -2.652 -0.937 1 92 65 GLN B C 1
ATOM 2068 O O . GLN B 1 65 ? -10.633 -2.885 -1.451 1 92 65 GLN B O 1
ATOM 2073 N N . SER B 1 66 ? -8.469 -2.238 -1.566 1 95.62 66 SER B N 1
ATOM 2074 C CA . SER B 1 66 ? -8.523 -2.119 -3.02 1 95.62 66 SER B CA 1
ATOM 2075 C C . SER B 1 66 ? -8.828 -3.463 -3.674 1 95.62 66 SER B C 1
ATOM 2077 O O . SER B 1 66 ? -9.641 -3.543 -4.594 1 95.62 66 SER B O 1
ATOM 2079 N N . ILE B 1 67 ? -8.156 -4.484 -3.223 1 97.56 67 ILE B N 1
ATOM 2080 C CA . ILE B 1 67 ? -8.367 -5.828 -3.76 1 97.56 67 ILE B CA 1
ATOM 2081 C C . ILE B 1 67 ? -9.836 -6.223 -3.596 1 97.56 67 ILE B C 1
ATOM 2083 O O . ILE B 1 67 ? -10.461 -6.703 -4.543 1 97.56 67 ILE B O 1
ATOM 2087 N N . SER B 1 68 ? -10.352 -6.062 -2.461 1 95.31 68 SER B N 1
ATOM 2088 C CA . SER B 1 68 ? -11.758 -6.375 -2.203 1 95.31 68 SER B CA 1
ATOM 2089 C C . SER B 1 68 ? -12.68 -5.602 -3.141 1 95.31 68 SER B C 1
ATOM 2091 O O . SER B 1 68 ? -13.695 -6.129 -3.592 1 95.31 68 SER B O 1
ATOM 2093 N N . ALA B 1 69 ? -12.344 -4.367 -3.352 1 94.75 69 ALA B N 1
ATOM 2094 C CA . ALA B 1 69 ? -13.141 -3.539 -4.258 1 94.75 69 ALA B CA 1
ATOM 2095 C C . ALA B 1 69 ? -13.117 -4.102 -5.676 1 94.75 69 ALA B C 1
ATOM 2097 O O . ALA B 1 69 ? -14.133 -4.102 -6.371 1 94.75 69 ALA B O 1
ATOM 2098 N N . TYR B 1 70 ? -11.992 -4.562 -6.141 1 97.69 70 TYR B N 1
ATOM 2099 C CA . TYR B 1 70 ? -11.891 -5.176 -7.457 1 97.69 70 TYR B CA 1
ATOM 2100 C C . TYR B 1 70 ? -12.742 -6.441 -7.535 1 97.69 70 TYR B C 1
ATOM 2102 O O . TYR B 1 70 ? -13.438 -6.672 -8.523 1 97.69 70 TYR B O 1
ATOM 2110 N N . ILE B 1 71 ? -12.641 -7.258 -6.5 1 97.38 71 ILE B N 1
ATOM 2111 C CA . ILE B 1 71 ? -13.398 -8.5 -6.453 1 97.38 71 ILE B CA 1
ATOM 2112 C C . ILE B 1 71 ? -14.891 -8.195 -6.562 1 97.38 71 ILE B C 1
ATOM 2114 O O . ILE B 1 71 ? -15.602 -8.836 -7.34 1 97.38 71 ILE B O 1
ATOM 2118 N N . SER B 1 72 ? -15.328 -7.242 -5.82 1 95.56 72 SER B N 1
ATOM 2119 C CA . SER B 1 72 ? -16.734 -6.855 -5.824 1 95.56 72 SER B CA 1
ATOM 2120 C C . SER B 1 72 ? -17.141 -6.254 -7.164 1 95.56 72 SER B C 1
ATOM 2122 O O . SER B 1 72 ? -18.203 -6.574 -7.699 1 95.56 72 SER B O 1
ATOM 2124 N N . HIS B 1 73 ? -16.375 -5.402 -7.684 1 96 73 HIS B N 1
ATOM 2125 C CA . HIS B 1 73 ? -16.672 -4.695 -8.922 1 96 73 HIS B CA 1
ATOM 2126 C C . HIS B 1 73 ? -16.906 -5.672 -10.07 1 96 73 HIS B C 1
ATOM 2128 O O . HIS B 1 73 ? -17.828 -5.484 -10.867 1 96 73 HIS B O 1
ATOM 2134 N N . TRP B 1 74 ? -16.109 -6.66 -10.117 1 96.88 74 TRP B N 1
ATOM 2135 C CA . TRP B 1 74 ? -16.203 -7.605 -11.227 1 96.88 74 TRP B CA 1
ATOM 2136 C C . TRP B 1 74 ? -17 -8.844 -10.82 1 96.88 74 TRP B C 1
ATOM 2138 O O . TRP B 1 74 ? -17.125 -9.789 -11.609 1 96.88 74 TRP B O 1
ATOM 2148 N N . SER B 1 75 ? -17.469 -8.914 -9.609 1 97.25 75 SER B N 1
ATOM 2149 C CA . SER B 1 75 ? -18.234 -10.039 -9.094 1 97.25 75 SER B CA 1
ATOM 2150 C C . SER B 1 75 ? -17.5 -11.359 -9.312 1 97.25 75 SER B C 1
ATOM 2152 O O . SER B 1 75 ? -18.047 -12.305 -9.875 1 97.25 75 SER B O 1
ATOM 2154 N N . LEU B 1 76 ? -16.234 -11.352 -8.898 1 97.94 76 LEU B N 1
ATOM 2155 C CA . LEU B 1 76 ? -15.383 -12.516 -9.125 1 97.94 76 LEU B CA 1
ATOM 2156 C C . LEU B 1 76 ? -15.742 -13.648 -8.172 1 97.94 76 LEU B C 1
ATOM 2158 O O . LEU B 1 76 ? -15.633 -13.492 -6.949 1 97.94 76 LEU B O 1
ATOM 2162 N N . SER B 1 77 ? -16.031 -14.789 -8.664 1 97.75 77 SER B N 1
ATOM 2163 C CA . SER B 1 77 ? -16.438 -15.922 -7.844 1 97.75 77 SER B CA 1
ATOM 2164 C C . SER B 1 77 ? -15.273 -16.859 -7.574 1 97.75 77 SER B C 1
ATOM 2166 O O . SER B 1 77 ? -15.352 -17.719 -6.684 1 97.75 77 SER B O 1
ATOM 2168 N N . ASN B 1 78 ? -14.234 -16.734 -8.32 1 98.56 78 ASN B N 1
ATOM 2169 C CA . ASN B 1 78 ? -13.094 -17.625 -8.164 1 98.56 78 ASN B CA 1
ATOM 2170 C C . ASN B 1 78 ? -11.93 -16.922 -7.469 1 98.56 78 ASN B C 1
ATOM 2172 O O . ASN B 1 78 ? -10.773 -17.328 -7.629 1 98.56 78 ASN B O 1
ATOM 2176 N N . VAL B 1 79 ? -12.148 -15.875 -6.77 1 98.69 79 VAL B N 1
ATOM 2177 C CA . VAL B 1 79 ? -11.164 -15.172 -5.957 1 98.69 79 VAL B CA 1
ATOM 2178 C C . VAL B 1 79 ? -11.672 -15.039 -4.523 1 98.69 79 VAL B C 1
ATOM 2180 O O . VAL B 1 79 ? -12.773 -14.555 -4.293 1 98.69 79 VAL B O 1
ATOM 2183 N N . GLU B 1 80 ? -10.906 -15.461 -3.607 1 97.5 80 GLU B N 1
ATOM 2184 C CA . GLU B 1 80 ? -11.258 -15.289 -2.199 1 97.5 80 GLU B CA 1
ATOM 2185 C C . GLU B 1 80 ? -10.977 -13.859 -1.734 1 97.5 80 GLU B C 1
ATOM 2187 O O . GLU B 1 80 ? -10.242 -13.117 -2.391 1 97.5 80 GLU B O 1
ATOM 2192 N N . GLN B 1 81 ? -11.586 -13.469 -0.612 1 94.94 81 GLN B N 1
ATOM 2193 C CA . GLN B 1 81 ? -11.18 -12.211 0.007 1 94.94 81 GLN B CA 1
ATOM 2194 C C . GLN B 1 81 ? -9.695 -12.227 0.378 1 94.94 81 GLN B C 1
ATOM 2196 O O . GLN B 1 81 ? -9.164 -13.273 0.755 1 94.94 81 GLN B O 1
ATOM 2201 N N . PRO B 1 82 ? -9.102 -11.055 0.241 1 96.75 82 PRO B N 1
ATOM 2202 C CA . PRO B 1 82 ? -7.648 -11.047 0.432 1 96.75 82 PRO B CA 1
ATOM 2203 C C . PRO B 1 82 ? -7.238 -11.328 1.876 1 96.75 82 PRO B C 1
ATOM 2205 O O . PRO B 1 82 ? -7.949 -10.938 2.809 1 96.75 82 PRO B O 1
ATOM 2208 N N . ARG B 1 83 ? -6.074 -11.906 2.016 1 94.62 83 ARG B N 1
ATOM 2209 C CA . ARG B 1 83 ? -5.508 -12.227 3.32 1 94.62 83 ARG B CA 1
ATOM 2210 C C . ARG B 1 83 ? -4.359 -11.281 3.664 1 94.62 83 ARG B C 1
ATOM 2212 O O . ARG B 1 83 ? -3.578 -10.898 2.789 1 94.62 83 ARG B O 1
ATOM 2219 N N . THR B 1 84 ? -4.316 -10.961 4.977 1 92.81 84 THR B N 1
ATOM 2220 C CA . THR B 1 84 ? -3.121 -10.273 5.453 1 92.81 84 THR B CA 1
ATOM 2221 C C . THR B 1 84 ? -1.957 -11.25 5.586 1 92.81 84 THR B C 1
ATOM 2223 O O . THR B 1 84 ? -2.029 -12.211 6.359 1 92.81 84 THR B O 1
ATOM 2226 N N . LEU B 1 85 ? -0.936 -11.023 4.848 1 95.69 85 LEU B N 1
ATOM 2227 C CA . LEU B 1 85 ? 0.171 -11.977 4.824 1 95.69 85 LEU B CA 1
ATOM 2228 C C . LEU B 1 85 ? 1.512 -11.25 4.832 1 95.69 85 LEU B C 1
ATOM 2230 O O . LEU B 1 85 ? 1.751 -10.367 4 1 95.69 85 LEU B O 1
ATOM 2234 N N . ASP B 1 86 ? 2.293 -11.57 5.855 1 94.88 86 ASP B N 1
ATOM 2235 C CA . ASP B 1 86 ? 3.68 -11.117 5.914 1 94.88 86 ASP B CA 1
ATOM 2236 C C . ASP B 1 86 ? 4.633 -12.211 5.426 1 94.88 86 ASP B C 1
ATOM 2238 O O . ASP B 1 86 ? 4.914 -13.164 6.148 1 94.88 86 ASP B O 1
ATOM 2242 N N . VAL B 1 87 ? 5.203 -11.977 4.309 1 97.12 87 VAL B N 1
ATOM 2243 C CA . VAL B 1 87 ? 5.961 -13.008 3.607 1 97.12 87 VAL B CA 1
ATOM 2244 C C . VAL B 1 87 ? 7.281 -13.258 4.328 1 97.12 87 VAL B C 1
ATOM 2246 O O . VAL B 1 87 ? 7.898 -14.312 4.156 1 97.12 87 VAL B O 1
ATOM 2249 N N . SER B 1 88 ? 7.734 -12.289 5.125 1 96.19 88 SER B N 1
ATOM 2250 C CA . SER B 1 88 ? 9 -12.438 5.836 1 96.19 88 SER B CA 1
ATOM 2251 C C . SER B 1 88 ? 8.844 -13.344 7.055 1 96.19 88 SER B C 1
ATOM 2253 O O . SER B 1 88 ? 9.844 -13.781 7.637 1 96.19 88 SER B O 1
ATOM 2255 N N . LYS B 1 89 ? 7.629 -13.633 7.445 1 95.88 89 LYS B N 1
ATOM 2256 C CA . LYS B 1 89 ? 7.371 -14.523 8.578 1 95.88 89 LYS B CA 1
ATOM 2257 C C . LYS B 1 89 ? 7.266 -15.977 8.117 1 95.88 89 LYS B C 1
ATOM 2259 O O . LYS B 1 89 ? 7.227 -16.25 6.918 1 95.88 89 LYS B O 1
ATOM 2264 N N . SER B 1 90 ? 7.164 -16.859 9.148 1 97.19 90 SER B N 1
ATOM 2265 C CA . SER B 1 90 ? 7.078 -18.281 8.844 1 97.19 90 SER B CA 1
ATOM 2266 C C . SER B 1 90 ? 5.828 -18.594 8.031 1 97.19 90 SER B C 1
ATOM 2268 O O . SER B 1 90 ? 4.754 -18.047 8.297 1 97.19 90 SER B O 1
ATOM 2270 N N . TRP B 1 91 ? 6.02 -19.531 7.105 1 96.69 91 TRP B N 1
ATOM 2271 C CA . TRP B 1 91 ? 4.922 -19.922 6.23 1 96.69 91 TRP B CA 1
ATOM 2272 C C . TRP B 1 91 ? 3.762 -20.5 7.039 1 96.69 91 TRP B C 1
ATOM 2274 O O . TRP B 1 91 ? 2.613 -20.469 6.59 1 96.69 91 TRP B O 1
ATOM 2284 N N . GLU B 1 92 ? 4.031 -20.969 8.133 1 97.06 92 GLU B N 1
ATOM 2285 C CA . GLU B 1 92 ? 3.006 -21.547 8.992 1 97.06 92 GLU B CA 1
ATOM 2286 C C . GLU B 1 92 ? 1.947 -20.516 9.367 1 97.06 92 GLU B C 1
ATOM 2288 O O . GLU B 1 92 ? 0.816 -20.875 9.703 1 97.06 92 GLU B O 1
ATOM 2293 N N . THR B 1 93 ? 2.332 -19.312 9.258 1 95.62 93 THR B N 1
ATOM 2294 C CA . THR B 1 93 ? 1.415 -18.25 9.641 1 95.62 93 THR B CA 1
ATOM 2295 C C . THR B 1 93 ? 0.562 -17.812 8.453 1 95.62 93 THR B C 1
ATOM 2297 O O . THR B 1 93 ? -0.338 -16.984 8.594 1 95.62 93 THR B O 1
ATOM 2300 N N . TRP B 1 94 ? 0.788 -18.375 7.285 1 96.12 94 TRP B N 1
ATOM 2301 C CA . TRP B 1 94 ? 0.145 -17.906 6.062 1 96.12 94 TRP B CA 1
ATOM 2302 C C . TRP B 1 94 ? -1.271 -18.469 5.941 1 96.12 94 TRP B C 1
ATOM 2304 O O . TRP B 1 94 ? -2.084 -17.953 5.176 1 96.12 94 TRP B O 1
ATOM 2314 N N . GLY B 1 95 ? -1.562 -19.562 6.656 1 94.69 95 GLY B N 1
ATOM 2315 C CA . GLY B 1 95 ? -2.92 -20.078 6.691 1 94.69 95 GLY B CA 1
ATOM 2316 C C . GLY B 1 95 ? -3.193 -21.109 5.613 1 94.69 95 GLY B C 1
ATOM 2317 O O . GLY B 1 95 ? -4.324 -21.219 5.133 1 94.69 95 GLY B O 1
ATOM 2318 N N . PHE B 1 96 ? -2.201 -21.781 5.117 1 97.38 96 PHE B N 1
ATOM 2319 C CA . PHE B 1 96 ? -2.363 -22.828 4.117 1 97.38 96 PHE B CA 1
ATOM 2320 C C . PHE B 1 96 ? -1.783 -24.141 4.613 1 97.38 96 PHE B C 1
ATOM 2322 O O . PHE B 1 96 ? -0.856 -24.156 5.426 1 97.38 96 PHE B O 1
ATOM 2329 N N . LYS B 1 97 ? -2.283 -25.266 4.145 1 97.62 97 LYS B N 1
ATOM 2330 C CA . LYS B 1 97 ? -1.736 -26.578 4.434 1 97.62 97 LYS B CA 1
ATOM 2331 C C . LYS B 1 97 ? -0.539 -26.891 3.539 1 97.62 97 LYS B C 1
ATOM 2333 O O . LYS B 1 97 ? -0.491 -26.453 2.387 1 97.62 97 LYS B O 1
ATOM 2338 N N . PRO B 1 98 ? 0.405 -27.641 4.09 1 98.06 98 PRO B N 1
ATOM 2339 C CA . PRO B 1 98 ? 1.527 -28.062 3.248 1 98.06 98 PRO B CA 1
ATOM 2340 C C . PRO B 1 98 ? 1.075 -28.797 1.984 1 98.06 98 PRO B C 1
ATOM 2342 O O . PRO B 1 98 ? 0.106 -29.562 2.021 1 98.06 98 PRO B O 1
ATOM 2345 N N . ASN B 1 99 ? 1.743 -28.531 0.866 1 98.31 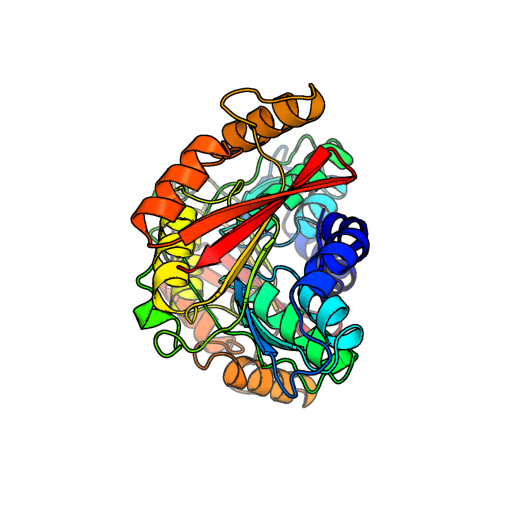99 ASN B N 1
ATOM 2346 C CA . ASN B 1 99 ? 1.552 -29.219 -0.402 1 98.31 99 ASN B CA 1
ATOM 2347 C C . ASN B 1 99 ? 0.122 -29.078 -0.913 1 98.31 99 ASN B C 1
ATOM 2349 O O . ASN B 1 99 ? -0.448 -30.016 -1.464 1 98.31 99 ASN B O 1
ATOM 2353 N N . SER B 1 100 ? -0.465 -27.953 -0.683 1 98.25 100 SER B N 1
ATOM 2354 C CA . SER B 1 100 ? -1.882 -27.797 -0.993 1 98.25 100 SER B CA 1
ATOM 2355 C C . SER B 1 100 ? -2.088 -26.875 -2.193 1 98.25 100 SER B C 1
ATOM 2357 O O . SER B 1 100 ? -3.193 -26.781 -2.73 1 98.25 100 SER B O 1
ATOM 2359 N N . LEU B 1 101 ? -1.038 -26.203 -2.65 1 98.62 101 LEU B N 1
ATOM 2360 C CA . LEU B 1 101 ? -1.166 -25.234 -3.723 1 98.62 101 LEU B CA 1
ATOM 2361 C C . LEU B 1 101 ? -0.512 -25.734 -5.004 1 98.62 101 LEU B C 1
ATOM 2363 O O . LEU B 1 101 ? 0.538 -26.375 -4.957 1 98.62 101 LEU B O 1
ATOM 2367 N N . GLN B 1 102 ? -1.109 -25.406 -6.137 1 98.62 102 GLN B N 1
ATOM 2368 C CA . GLN B 1 102 ? -0.521 -25.734 -7.434 1 98.62 102 GLN B CA 1
ATOM 2369 C C . GLN B 1 102 ? 0.346 -24.578 -7.941 1 98.62 102 GLN B C 1
ATOM 2371 O O . GLN B 1 102 ? 1.291 -24.797 -8.703 1 98.62 102 GLN B O 1
ATOM 2376 N N . LEU B 1 103 ? 0.012 -23.344 -7.453 1 98.81 103 LEU B N 1
ATOM 2377 C CA . LEU B 1 103 ? 0.676 -22.156 -7.973 1 98.81 103 LEU B CA 1
ATOM 2378 C C . LEU B 1 103 ? 0.843 -21.109 -6.879 1 98.81 103 LEU B C 1
ATOM 2380 O O . LEU B 1 103 ? -0.073 -20.891 -6.086 1 98.81 103 LEU B O 1
ATOM 2384 N N . ILE B 1 104 ? 2 -20.5 -6.805 1 98.94 104 ILE B N 1
ATOM 2385 C CA . ILE B 1 104 ? 2.246 -19.266 -6.059 1 98.94 104 ILE B CA 1
ATOM 2386 C C . ILE B 1 104 ? 2.77 -18.188 -7.004 1 98.94 104 ILE B C 1
ATOM 2388 O O . ILE B 1 104 ? 3.713 -18.422 -7.766 1 98.94 104 ILE B O 1
ATOM 2392 N N . ILE B 1 105 ? 2.148 -17.078 -6.996 1 98.94 105 ILE B N 1
ATOM 2393 C CA . ILE B 1 105 ? 2.457 -15.969 -7.895 1 98.94 105 ILE B CA 1
ATOM 2394 C C . ILE B 1 105 ? 2.98 -14.781 -7.086 1 98.94 105 ILE B C 1
ATOM 2396 O O . ILE B 1 105 ? 2.414 -14.43 -6.051 1 98.94 105 ILE B O 1
ATOM 2400 N N . CYS B 1 106 ? 4.059 -14.164 -7.523 1 98.94 106 CYS B N 1
ATOM 2401 C CA . CYS B 1 106 ? 4.625 -12.977 -6.898 1 98.94 106 CYS B CA 1
ATOM 2402 C C . CYS B 1 106 ? 5.137 -12 -7.953 1 98.94 106 CYS B C 1
ATOM 2404 O O . CYS B 1 106 ? 6.141 -12.266 -8.617 1 98.94 106 CYS B O 1
ATOM 2406 N N . ILE B 1 107 ? 4.461 -10.844 -8.078 1 98.56 107 ILE B N 1
ATOM 2407 C CA . ILE B 1 107 ? 4.754 -9.891 -9.141 1 98.56 107 ILE B CA 1
ATOM 2408 C C . ILE B 1 107 ? 5.207 -8.562 -8.539 1 98.56 107 ILE B C 1
ATOM 2410 O O . ILE B 1 107 ? 4.508 -7.984 -7.711 1 98.56 107 ILE B O 1
ATOM 2414 N N . ASN B 1 108 ? 6.398 -8.117 -8.938 1 96.06 108 ASN B N 1
ATOM 2415 C CA . ASN B 1 108 ? 6.906 -6.777 -8.641 1 96.06 108 ASN B CA 1
ATOM 2416 C C . ASN B 1 108 ? 7.051 -6.562 -7.137 1 96.06 108 ASN B C 1
ATOM 2418 O O . ASN B 1 108 ? 6.68 -5.508 -6.617 1 96.06 108 ASN B O 1
ATOM 2422 N N . MET B 1 109 ? 7.57 -7.473 -6.418 1 96.75 109 MET B N 1
ATOM 2423 C CA . MET B 1 109 ? 7.703 -7.316 -4.973 1 96.75 109 MET B CA 1
ATOM 2424 C C . MET B 1 109 ? 9.156 -7.445 -4.539 1 96.75 109 MET B C 1
ATOM 2426 O O . MET B 1 109 ? 9.656 -6.617 -3.779 1 96.75 109 MET B O 1
ATOM 2430 N N . ILE B 1 110 ? 9.898 -8.391 -5.039 1 97.88 110 ILE B N 1
ATOM 2431 C CA . ILE B 1 110 ? 11.109 -8.852 -4.371 1 97.88 110 ILE B CA 1
ATOM 2432 C C . ILE B 1 110 ? 12.195 -7.785 -4.488 1 97.88 110 ILE B C 1
ATOM 2434 O O . ILE B 1 110 ? 13.078 -7.691 -3.629 1 97.88 110 ILE B O 1
ATOM 2438 N N . HIS B 1 111 ? 12.18 -6.891 -5.555 1 97.31 111 HIS B N 1
ATOM 2439 C CA . HIS B 1 111 ? 13.211 -5.871 -5.711 1 97.31 111 HIS B CA 1
ATOM 2440 C C . HIS B 1 111 ? 12.93 -4.664 -4.82 1 97.31 111 HIS B C 1
ATOM 2442 O O . HIS B 1 111 ? 13.789 -3.793 -4.668 1 97.31 111 HIS B O 1
ATOM 2448 N N . ILE B 1 112 ? 11.766 -4.539 -4.242 1 95.12 112 ILE B N 1
ATOM 2449 C CA . ILE B 1 112 ? 11.422 -3.393 -3.412 1 95.12 112 ILE B CA 1
ATOM 2450 C C . ILE B 1 112 ? 11.109 -3.857 -1.991 1 95.12 112 ILE B C 1
ATOM 2452 O O . ILE B 1 112 ? 10.195 -3.342 -1.346 1 95.12 112 ILE B O 1
ATOM 2456 N N . SER B 1 113 ? 11.75 -4.891 -1.547 1 95.12 113 SER B N 1
ATOM 2457 C CA . SER B 1 113 ? 11.555 -5.453 -0.214 1 95.12 113 SER B CA 1
ATOM 2458 C C . SER B 1 113 ? 12.875 -5.918 0.39 1 95.12 113 SER B C 1
ATOM 2460 O O . SER B 1 113 ? 13.875 -6.055 -0.318 1 95.12 113 SER B O 1
ATOM 2462 N N . GLU B 1 114 ? 12.82 -6.098 1.687 1 94.44 114 GLU B N 1
ATOM 2463 C CA . GLU B 1 114 ? 13.977 -6.664 2.373 1 94.44 114 GLU B CA 1
ATOM 2464 C C . GLU B 1 114 ? 14.281 -8.07 1.865 1 94.44 114 GLU B C 1
ATOM 2466 O O . GLU B 1 114 ? 13.367 -8.828 1.524 1 94.44 114 GLU B O 1
ATOM 2471 N N . PRO B 1 115 ? 15.586 -8.492 1.904 1 97.25 115 PRO B N 1
ATOM 2472 C CA . PRO B 1 115 ? 15.969 -9.836 1.462 1 97.25 115 PRO B CA 1
ATOM 2473 C C . PRO B 1 115 ? 15.211 -10.93 2.207 1 97.25 115 PRO B C 1
ATOM 2475 O O . PRO B 1 115 ? 14.93 -11.992 1.638 1 97.25 115 PRO B O 1
ATOM 2478 N N . SER B 1 116 ? 14.883 -10.68 3.404 1 97.69 116 SER B N 1
ATOM 2479 C CA . SER B 1 116 ? 14.141 -11.664 4.188 1 97.69 116 SER B CA 1
ATOM 2480 C C . SER B 1 116 ? 12.797 -11.977 3.553 1 97.69 116 SER B C 1
ATOM 2482 O O . SER B 1 116 ? 12.273 -13.086 3.711 1 97.69 116 SER B O 1
ATOM 2484 N N . CYS B 1 117 ? 12.219 -11.039 2.885 1 97.69 117 CYS B N 1
ATOM 2485 C CA . CYS B 1 117 ? 10.953 -11.273 2.201 1 97.69 117 CYS B CA 1
ATOM 2486 C C . CYS B 1 117 ? 11.117 -12.297 1.082 1 97.69 117 CYS B C 1
ATOM 2488 O O . CYS B 1 117 ? 10.297 -13.203 0.941 1 97.69 117 CYS B O 1
ATOM 2490 N N . THR B 1 118 ? 12.188 -12.148 0.29 1 98.62 118 THR B N 1
ATOM 2491 C CA . THR B 1 118 ? 12.453 -13.102 -0.78 1 98.62 118 THR B CA 1
ATOM 2492 C C . THR B 1 118 ? 12.766 -14.477 -0.209 1 98.62 118 THR B C 1
ATOM 2494 O O . THR B 1 118 ? 12.281 -15.492 -0.715 1 98.62 118 THR B O 1
ATOM 2497 N N . GLN B 1 119 ? 13.547 -14.516 0.814 1 98.62 119 GLN B N 1
ATOM 2498 C CA . GLN B 1 119 ? 13.852 -15.781 1.466 1 98.62 119 GLN B CA 1
ATOM 2499 C C . GLN B 1 119 ? 12.586 -16.453 1.986 1 98.62 119 GLN B C 1
ATOM 2501 O O . GLN B 1 119 ? 12.406 -17.656 1.806 1 98.62 119 GLN B O 1
ATOM 2506 N N . GLY B 1 120 ? 11.781 -15.672 2.617 1 98.69 120 GLY B N 1
ATOM 2507 C CA . GLY B 1 120 ? 10.516 -16.203 3.1 1 98.69 120 GLY B CA 1
ATOM 2508 C C . GLY B 1 120 ? 9.625 -16.719 1.99 1 98.69 120 GLY B C 1
ATOM 2509 O O . GLY B 1 120 ? 9 -17.781 2.133 1 98.69 120 GLY B O 1
ATOM 2510 N N . LEU B 1 121 ? 9.547 -16.016 0.904 1 98.81 121 LEU B N 1
ATOM 2511 C CA . LEU B 1 121 ? 8.75 -16.422 -0.249 1 98.81 121 LEU B CA 1
ATOM 2512 C C . LEU B 1 121 ? 9.164 -17.797 -0.738 1 98.81 121 LEU B C 1
ATOM 2514 O O . LEU B 1 121 ? 8.32 -18.672 -0.942 1 98.81 121 LEU B O 1
ATOM 2518 N N . PHE B 1 122 ? 10.438 -18.016 -0.923 1 98.94 122 PHE B N 1
ATOM 2519 C CA . PHE B 1 122 ? 10.938 -19.266 -1.457 1 98.94 122 PHE B CA 1
ATOM 2520 C C . PHE B 1 122 ? 10.766 -20.391 -0.443 1 98.94 122 PHE B C 1
ATOM 2522 O O . PHE B 1 122 ? 10.383 -21.516 -0.803 1 98.94 122 PHE B O 1
ATOM 2529 N N . LYS B 1 123 ? 11.062 -20.094 0.829 1 98.75 123 LYS B N 1
ATOM 2530 C CA . LYS B 1 123 ? 10.852 -21.094 1.865 1 98.75 123 LYS B CA 1
ATOM 2531 C C . LYS B 1 123 ? 9.391 -21.516 1.929 1 98.75 123 LYS B C 1
ATOM 2533 O O . LYS B 1 123 ? 9.086 -22.719 1.981 1 98.75 123 LYS B O 1
ATOM 2538 N N . GLY B 1 124 ? 8.539 -20.562 1.957 1 98.81 124 GLY B N 1
ATOM 2539 C CA . GLY B 1 124 ? 7.117 -20.844 1.955 1 98.81 124 GLY B CA 1
ATOM 2540 C C . GLY B 1 124 ? 6.672 -21.641 0.738 1 98.81 124 GLY B C 1
ATOM 2541 O O . GLY B 1 124 ? 5.934 -22.625 0.863 1 98.81 124 GLY B O 1
ATOM 2542 N N . ALA B 1 125 ? 7.121 -21.219 -0.401 1 98.88 125 ALA B N 1
ATOM 2543 C CA . ALA B 1 125 ? 6.785 -21.938 -1.633 1 98.88 125 ALA B CA 1
ATOM 2544 C C . ALA B 1 125 ? 7.227 -23.391 -1.563 1 98.88 125 ALA B C 1
ATOM 2546 O O . ALA B 1 125 ? 6.477 -24.297 -1.942 1 98.88 125 ALA B O 1
ATOM 2547 N N . GLY B 1 126 ? 8.398 -23.609 -1.095 1 98.75 126 GLY B N 1
ATOM 2548 C CA . GLY B 1 126 ? 8.922 -24.953 -0.978 1 98.75 126 GLY B CA 1
ATOM 2549 C C . GLY B 1 126 ? 8.047 -25.859 -0.134 1 98.75 126 GLY B C 1
ATOM 2550 O O . GLY B 1 126 ? 7.992 -27.078 -0.365 1 98.75 126 GLY B O 1
ATOM 2551 N N . HIS B 1 127 ? 7.348 -25.266 0.809 1 98.62 127 HIS B N 1
ATOM 2552 C CA . HIS B 1 127 ? 6.543 -26.078 1.72 1 98.62 127 HIS B CA 1
ATOM 2553 C C . HIS B 1 127 ? 5.094 -26.156 1.253 1 98.62 127 HIS B C 1
ATOM 2555 O O . HIS B 1 127 ? 4.43 -27.188 1.44 1 98.62 127 HIS B O 1
ATOM 2561 N N . LEU B 1 128 ? 4.582 -25.188 0.687 1 98.81 128 LEU B N 1
ATOM 2562 C CA . LEU B 1 128 ? 3.146 -25.078 0.445 1 98.81 128 LEU B CA 1
ATOM 2563 C C . LEU B 1 128 ? 2.783 -25.641 -0.924 1 98.81 128 LEU B C 1
ATOM 2565 O O . LEU B 1 128 ? 1.666 -26.125 -1.124 1 98.81 128 LEU B O 1
ATOM 2569 N N . LEU B 1 129 ? 3.697 -25.562 -1.868 1 98.81 129 LEU B N 1
ATOM 2570 C CA . LEU B 1 129 ? 3.436 -26.109 -3.193 1 98.81 129 LEU B CA 1
ATOM 2571 C C . LEU B 1 129 ? 3.412 -27.641 -3.152 1 98.81 129 LEU B C 1
ATOM 2573 O O . LEU B 1 129 ? 4.234 -28.25 -2.473 1 98.81 129 LEU B O 1
ATOM 2577 N N . GLN B 1 130 ? 2.479 -28.234 -3.809 1 98.5 130 GLN B N 1
ATOM 2578 C CA . GLN B 1 130 ? 2.523 -29.672 -4.047 1 98.5 130 GLN B CA 1
ATOM 2579 C C . GLN B 1 130 ? 3.662 -30.031 -4.996 1 98.5 130 GLN B C 1
ATOM 2581 O O . GLN B 1 130 ? 4.16 -29.188 -5.734 1 98.5 130 GLN B O 1
ATOM 2586 N N . PRO B 1 131 ? 4.055 -31.328 -4.953 1 98.06 131 PRO B N 1
ATOM 2587 C CA . PRO B 1 131 ? 5.035 -31.734 -5.969 1 98.06 131 PRO B CA 1
ATOM 2588 C C . PRO B 1 131 ? 4.582 -31.391 -7.387 1 98.06 131 PRO B C 1
ATOM 2590 O O . PRO B 1 131 ? 3.434 -31.641 -7.754 1 98.06 131 PRO B O 1
ATOM 2593 N N . GLY B 1 132 ? 5.434 -30.75 -8.125 1 98 132 GLY B N 1
ATOM 2594 C CA . GLY B 1 132 ? 5.098 -30.328 -9.469 1 98 132 GLY B CA 1
ATOM 2595 C C . GLY B 1 132 ? 4.5 -28.938 -9.523 1 98 132 GLY B C 1
ATOM 2596 O O . GLY B 1 132 ? 4.359 -28.359 -10.609 1 98 132 GLY B O 1
ATOM 2597 N N . GLY B 1 133 ? 4.207 -28.391 -8.344 1 98.56 133 GLY B N 1
ATOM 2598 C CA . GLY B 1 133 ? 3.693 -27.031 -8.289 1 98.56 133 GLY B CA 1
ATOM 2599 C C . GLY B 1 133 ? 4.719 -26 -8.695 1 98.56 133 GLY B C 1
ATOM 2600 O O . GLY B 1 133 ? 5.906 -26.297 -8.828 1 98.56 133 GLY B O 1
ATOM 2601 N N . VAL B 1 134 ? 4.242 -24.734 -8.891 1 98.56 134 VAL B N 1
ATOM 2602 C CA . VAL B 1 134 ? 5.098 -23.734 -9.516 1 98.56 134 VAL B CA 1
ATOM 2603 C C . VAL B 1 134 ? 5.074 -22.438 -8.695 1 98.56 134 VAL B C 1
ATOM 2605 O O . VAL B 1 134 ? 4.008 -21.984 -8.273 1 98.56 134 VAL B O 1
ATOM 2608 N N . LEU B 1 135 ? 6.301 -21.953 -8.43 1 98.94 135 LEU B N 1
ATOM 2609 C CA . LEU B 1 135 ? 6.449 -20.562 -8.031 1 98.94 135 LEU B CA 1
ATOM 2610 C C . LEU B 1 135 ? 6.703 -19.672 -9.234 1 98.94 135 LEU B C 1
ATOM 2612 O O . LEU B 1 135 ? 7.691 -19.859 -9.953 1 98.94 135 LEU B O 1
ATOM 2616 N N . PHE B 1 136 ? 5.855 -18.719 -9.477 1 98.88 136 PHE B N 1
ATOM 2617 C CA . PHE B 1 136 ? 5.848 -17.797 -10.602 1 98.88 136 PHE B CA 1
ATOM 2618 C C . PHE B 1 136 ? 6.211 -16.391 -10.156 1 98.88 136 PHE B C 1
ATOM 2620 O O . PHE B 1 136 ? 5.457 -15.75 -9.414 1 98.88 136 PHE B O 1
ATOM 2627 N N . THR B 1 137 ? 7.414 -15.852 -10.555 1 98.94 137 THR B N 1
ATOM 2628 C CA . THR B 1 137 ? 7.812 -14.5 -10.18 1 98.94 137 THR B CA 1
ATOM 2629 C C . THR B 1 137 ? 7.98 -13.617 -11.414 1 98.94 137 THR B C 1
ATOM 2631 O O . THR B 1 137 ? 8.281 -14.117 -12.5 1 98.94 137 THR B O 1
ATOM 2634 N N . TYR B 1 138 ? 7.738 -12.352 -11.25 1 98.88 138 TYR B N 1
ATOM 2635 C CA . TYR B 1 138 ? 7.922 -11.375 -12.32 1 98.88 138 TYR B CA 1
ATOM 2636 C C . TYR B 1 138 ? 8.586 -10.109 -11.789 1 98.88 138 TYR B C 1
ATOM 2638 O O . TYR B 1 138 ? 8.266 -9.648 -10.688 1 98.88 138 TYR B O 1
ATOM 2646 N N . GLY B 1 139 ? 9.477 -9.5 -12.57 1 98.25 139 GLY B N 1
ATOM 2647 C CA . GLY B 1 139 ? 10.18 -8.266 -12.273 1 98.25 139 GLY B CA 1
ATOM 2648 C C . GLY B 1 139 ? 11.492 -8.117 -13.016 1 98.25 139 GLY B C 1
ATOM 2649 O O . GLY B 1 139 ? 11.75 -8.852 -13.977 1 98.25 139 GLY B O 1
ATOM 2650 N N . PRO B 1 140 ? 12.227 -7.109 -12.672 1 98.19 140 PRO B N 1
ATOM 2651 C CA . PRO B 1 140 ? 13.578 -6.965 -13.219 1 98.19 140 PRO B CA 1
ATOM 2652 C C . PRO B 1 140 ? 14.586 -7.914 -12.57 1 98.19 140 PRO B C 1
ATOM 2654 O O . PRO B 1 140 ? 14.516 -8.156 -11.367 1 98.19 140 PRO B O 1
ATOM 2657 N N . TYR B 1 141 ? 15.469 -8.461 -13.414 1 98.62 141 TYR B N 1
ATOM 2658 C CA . TYR B 1 141 ? 16.469 -9.391 -12.914 1 98.62 141 TYR B CA 1
ATOM 2659 C C . TYR B 1 141 ? 17.828 -9.148 -13.57 1 98.62 141 TYR B C 1
ATOM 2661 O O . TYR B 1 141 ? 17.891 -8.734 -14.734 1 98.62 141 TYR B O 1
ATOM 2669 N N . SER B 1 142 ? 18.859 -9.312 -12.812 1 98.38 142 SER B N 1
ATOM 2670 C CA . SER B 1 142 ? 20.156 -9.57 -13.43 1 98.38 142 SER B CA 1
ATOM 2671 C C . SER B 1 142 ? 20.328 -11.047 -13.773 1 98.38 142 SER B C 1
ATOM 2673 O O . SER B 1 142 ? 19.766 -11.914 -13.094 1 98.38 142 SER B O 1
ATOM 2675 N N . VAL B 1 143 ? 21.094 -11.328 -14.82 1 98.12 143 VAL B N 1
ATOM 2676 C CA . VAL B 1 143 ? 21.266 -12.711 -15.273 1 98.12 143 VAL B CA 1
ATOM 2677 C C . VAL B 1 143 ? 22.734 -13.125 -15.125 1 98.12 143 VAL B C 1
ATOM 2679 O O . VAL B 1 143 ? 23.594 -12.68 -15.883 1 98.12 143 VAL B O 1
ATOM 2682 N N . ASN B 1 144 ? 22.984 -13.961 -14.07 1 97.12 144 ASN B N 1
ATOM 2683 C CA . ASN B 1 144 ? 24.312 -14.477 -13.789 1 97.12 144 ASN B CA 1
ATOM 2684 C C . ASN B 1 144 ? 25.328 -13.344 -13.578 1 97.12 144 ASN B C 1
ATOM 2686 O O . ASN B 1 144 ? 26.375 -13.32 -14.203 1 97.12 144 ASN B O 1
ATOM 2690 N N . GLY B 1 145 ? 24.844 -12.375 -12.852 1 97.06 145 GLY B N 1
ATOM 2691 C CA . GLY B 1 145 ? 25.734 -11.312 -12.422 1 97.06 145 GLY B CA 1
ATOM 2692 C C . GLY B 1 145 ? 25.734 -10.117 -13.359 1 97.06 145 GLY B C 1
ATOM 2693 O O . GLY B 1 145 ? 26.359 -9.094 -13.062 1 97.06 145 GLY B O 1
ATOM 2694 N N . ILE B 1 146 ? 25.016 -10.203 -14.453 1 97.62 146 ILE B N 1
ATOM 2695 C CA . ILE B 1 146 ? 25.031 -9.133 -15.445 1 97.62 146 ILE B CA 1
ATOM 2696 C C . ILE B 1 146 ? 23.703 -8.383 -15.414 1 97.62 146 ILE B C 1
ATOM 2698 O O . ILE B 1 146 ? 22.656 -8.969 -15.68 1 97.62 146 ILE B O 1
ATOM 2702 N N . LEU B 1 147 ? 23.766 -7.141 -15.117 1 97.88 147 LEU B N 1
ATOM 2703 C CA . LEU B 1 147 ? 22.578 -6.289 -15.117 1 97.88 147 LEU B CA 1
ATOM 2704 C C . LEU B 1 147 ? 22.578 -5.375 -16.344 1 97.88 147 LEU B C 1
ATOM 2706 O O . LEU B 1 147 ? 23.406 -4.477 -16.453 1 97.88 147 LEU B O 1
ATOM 2710 N N . THR B 1 148 ? 21.75 -5.699 -17.234 1 96.38 148 THR B N 1
ATOM 2711 C CA . THR B 1 148 ? 21.531 -4.934 -18.453 1 96.38 148 THR B CA 1
ATOM 2712 C C . THR B 1 148 ? 20.047 -4.855 -18.781 1 96.38 148 THR B C 1
ATOM 2714 O O . THR B 1 148 ? 19.266 -5.695 -18.344 1 96.38 148 THR B O 1
ATOM 2717 N N . PRO B 1 149 ? 19.516 -3.836 -19.656 1 97.06 149 PRO B N 1
ATOM 2718 C CA . PRO B 1 149 ? 20.25 -2.701 -20.234 1 97.06 149 PRO B CA 1
ATOM 2719 C C . PRO B 1 149 ? 20.484 -1.576 -19.234 1 97.06 149 PRO B C 1
ATOM 2721 O O . PRO B 1 149 ? 20.281 -1.767 -18.031 1 97.06 149 PRO B O 1
ATOM 2724 N N . GLN B 1 150 ? 20.969 -0.409 -19.703 1 97.12 150 GLN B N 1
ATOM 2725 C CA . GLN B 1 150 ? 21.266 0.742 -18.859 1 97.12 150 GLN B CA 1
ATOM 2726 C C . GLN B 1 150 ? 20.031 1.165 -18.062 1 97.12 150 GLN B C 1
ATOM 2728 O O . GLN B 1 150 ? 20.141 1.609 -16.922 1 97.12 150 GLN B O 1
ATOM 2733 N N . SER B 1 151 ? 18.891 0.991 -18.609 1 94.62 151 SER B N 1
ATOM 2734 C CA . SER B 1 151 ? 17.656 1.343 -17.922 1 94.62 151 SER B CA 1
ATOM 2735 C C . SER B 1 151 ? 17.5 0.544 -16.625 1 94.62 151 SER B C 1
ATOM 2737 O O . SER B 1 151 ? 17.094 1.088 -15.602 1 94.62 151 SER B O 1
ATOM 2739 N N . ASN B 1 152 ? 17.812 -0.742 -16.641 1 97.06 152 ASN B N 1
ATOM 2740 C CA . ASN B 1 152 ? 17.719 -1.578 -15.445 1 97.06 152 ASN B CA 1
ATOM 2741 C C . ASN B 1 152 ? 18.812 -1.237 -14.445 1 97.06 152 ASN B C 1
ATOM 2743 O O . ASN B 1 152 ? 18.609 -1.336 -13.234 1 97.06 152 ASN B O 1
ATOM 2747 N N . VAL B 1 153 ? 19.969 -0.899 -14.961 1 97.62 153 VAL B N 1
ATOM 2748 C CA . VAL B 1 153 ? 21.047 -0.452 -14.078 1 97.62 153 VAL B CA 1
ATOM 2749 C C . VAL B 1 153 ? 20.609 0.797 -13.32 1 97.62 153 VAL B C 1
ATOM 2751 O O . VAL B 1 153 ? 20.75 0.871 -12.102 1 97.62 153 VAL B O 1
ATOM 2754 N N . ASP B 1 154 ? 20.094 1.77 -14.078 1 95.69 154 ASP B N 1
ATOM 2755 C CA . ASP B 1 154 ? 19.609 3.012 -13.477 1 95.69 154 ASP B CA 1
ATOM 2756 C C . ASP B 1 154 ? 18.484 2.74 -12.477 1 95.69 154 ASP B C 1
ATOM 2758 O O . ASP B 1 154 ? 18.438 3.357 -11.406 1 95.69 154 ASP B O 1
ATOM 2762 N N . PHE B 1 155 ? 17.688 1.921 -12.836 1 94.31 155 PHE B N 1
ATOM 2763 C CA . PHE B 1 155 ? 16.578 1.556 -11.969 1 94.31 155 PHE B CA 1
ATOM 2764 C C . PHE B 1 155 ? 17.094 0.98 -10.648 1 94.31 155 PHE B C 1
ATOM 2766 O O . PHE B 1 155 ? 16.625 1.364 -9.578 1 94.31 155 PHE B O 1
ATOM 2773 N N . ASN B 1 156 ? 17.969 0.058 -10.711 1 97.06 156 ASN B N 1
ATOM 2774 C CA . ASN B 1 156 ? 18.562 -0.547 -9.523 1 97.06 156 ASN B CA 1
ATOM 2775 C C . ASN B 1 156 ? 19.172 0.506 -8.609 1 97.06 156 ASN B C 1
ATOM 2777 O O . ASN B 1 156 ? 19.016 0.446 -7.387 1 97.06 156 ASN B O 1
ATOM 2781 N N . LEU B 1 157 ? 19.875 1.426 -9.18 1 95.5 157 LEU B N 1
ATOM 2782 C CA . LEU B 1 157 ? 20.469 2.51 -8.406 1 95.5 157 LEU B CA 1
ATOM 2783 C C . LEU B 1 157 ? 19.406 3.35 -7.719 1 95.5 157 LEU B C 1
ATOM 2785 O O . LEU B 1 157 ? 19.578 3.748 -6.562 1 95.5 157 LEU B O 1
ATOM 2789 N N . SER B 1 158 ? 18.391 3.584 -8.477 1 91.06 158 SER B N 1
ATOM 2790 C CA . SER B 1 158 ? 17.297 4.367 -7.91 1 91.06 158 SER B CA 1
ATOM 2791 C C . SER B 1 158 ? 16.688 3.666 -6.711 1 91.06 158 SER B C 1
ATOM 2793 O O . SER B 1 158 ? 16.359 4.305 -5.707 1 91.06 158 SER B O 1
ATOM 2795 N N . LEU B 1 159 ? 16.438 2.383 -6.77 1 92.62 159 LEU B N 1
ATOM 2796 C CA . LEU B 1 159 ? 15.906 1.597 -5.664 1 92.62 159 LEU B CA 1
ATOM 2797 C C . LEU B 1 159 ? 16.797 1.695 -4.438 1 92.62 159 LEU B C 1
ATOM 2799 O O . LEU B 1 159 ? 16.328 2.014 -3.342 1 92.62 159 LEU B O 1
ATOM 2803 N N . LYS B 1 160 ? 18.078 1.51 -4.641 1 94.12 160 LYS B N 1
ATOM 2804 C CA . LYS B 1 160 ? 19.031 1.451 -3.547 1 94.12 160 LYS B CA 1
ATOM 2805 C C . LYS B 1 160 ? 19.219 2.822 -2.902 1 94.12 160 LYS B C 1
ATOM 2807 O O . LYS B 1 160 ? 19.531 2.918 -1.712 1 94.12 160 LYS B O 1
ATOM 2812 N N . SER B 1 161 ? 19.031 3.852 -3.684 1 88.19 161 SER B N 1
ATOM 2813 C CA . SER B 1 161 ? 19.109 5.207 -3.145 1 88.19 161 SER B CA 1
ATOM 2814 C C . SER B 1 161 ? 17.969 5.48 -2.172 1 88.19 161 SER B C 1
ATOM 2816 O O . SER B 1 161 ? 18.109 6.281 -1.246 1 88.19 161 SER B O 1
ATOM 2818 N N . ARG B 1 162 ? 16.922 4.816 -2.328 1 83.62 162 ARG B N 1
ATOM 2819 C CA . ARG B 1 162 ? 15.773 5 -1.459 1 83.62 162 ARG B CA 1
ATOM 2820 C C . ARG B 1 162 ? 15.867 4.117 -0.22 1 83.62 162 ARG B C 1
ATOM 2822 O O . ARG B 1 162 ? 15.5 4.539 0.879 1 83.62 162 ARG B O 1
ATOM 2829 N N . ASN B 1 163 ? 16.234 2.924 -0.43 1 87.44 163 ASN B N 1
ATOM 2830 C CA . ASN B 1 163 ? 16.469 1.939 0.621 1 87.44 163 ASN B CA 1
ATOM 2831 C C . ASN B 1 163 ? 17.594 0.977 0.244 1 87.44 163 ASN B C 1
ATOM 2833 O O . ASN B 1 163 ? 17.438 0.166 -0.671 1 87.44 163 ASN B O 1
ATOM 2837 N N . PRO B 1 164 ? 18.625 0.978 0.964 1 93.62 164 PRO B N 1
ATOM 2838 C CA . PRO B 1 164 ? 19.781 0.176 0.578 1 93.62 164 PRO B CA 1
ATOM 2839 C C . PRO B 1 164 ? 19.484 -1.323 0.579 1 93.62 164 PRO B C 1
ATOM 2841 O O . PRO B 1 164 ? 20.234 -2.1 -0.03 1 93.62 164 PRO B O 1
ATOM 2844 N N . ALA B 1 165 ? 18.422 -1.77 1.226 1 93.69 165 ALA B N 1
ATOM 2845 C CA . ALA B 1 165 ? 18.078 -3.186 1.274 1 93.69 165 ALA B CA 1
ATOM 2846 C C . ALA B 1 165 ? 17.344 -3.613 0.004 1 93.69 165 ALA B C 1
ATOM 2848 O O . ALA B 1 165 ? 17.188 -4.809 -0.258 1 93.69 165 ALA B O 1
ATOM 2849 N N . TRP B 1 166 ? 16.938 -2.631 -0.724 1 94.75 166 TRP B N 1
ATOM 2850 C CA . TRP B 1 166 ? 16.234 -2.922 -1.965 1 94.75 166 TRP B CA 1
ATOM 2851 C C . TRP B 1 166 ? 17.203 -3.164 -3.109 1 94.75 166 TRP B C 1
ATOM 2853 O O . TRP B 1 166 ? 18.406 -2.881 -2.984 1 94.75 166 TRP B O 1
ATOM 2863 N N . GLY B 1 167 ? 16.688 -3.799 -4.199 1 96.94 167 GLY B N 1
ATOM 2864 C CA . GLY B 1 167 ? 17.531 -4.004 -5.363 1 96.94 167 GLY B CA 1
ATOM 2865 C C . GLY B 1 167 ? 17.125 -5.195 -6.203 1 96.94 167 GLY B C 1
ATOM 2866 O O . GLY B 1 167 ? 16.422 -6.094 -5.715 1 96.94 167 GLY B O 1
ATOM 2867 N N . VAL B 1 168 ? 17.641 -5.191 -7.402 1 98.06 168 VAL B N 1
ATOM 2868 C CA . VAL B 1 168 ? 17.344 -6.25 -8.367 1 98.06 168 VAL B CA 1
ATOM 2869 C C . VAL B 1 168 ? 18.078 -7.531 -7.957 1 98.06 168 VAL B C 1
ATOM 2871 O O . VAL B 1 168 ? 19.25 -7.496 -7.586 1 98.06 168 VAL B O 1
ATOM 2874 N N . TRP B 1 169 ? 17.359 -8.656 -7.953 1 98.5 169 TRP B N 1
ATOM 2875 C CA . TRP B 1 169 ? 17.953 -9.953 -7.637 1 98.5 169 TRP B CA 1
ATOM 2876 C C . TRP B 1 169 ? 18.641 -10.555 -8.867 1 98.5 169 TRP B C 1
ATOM 2878 O O . TRP B 1 169 ? 18.219 -10.312 -10 1 98.5 169 TRP B O 1
ATOM 2888 N N . ASP B 1 170 ? 19.672 -11.328 -8.602 1 98.75 170 ASP B N 1
ATOM 2889 C CA . ASP B 1 170 ? 20.312 -12.102 -9.664 1 98.75 170 ASP B CA 1
ATOM 2890 C C . ASP B 1 170 ? 19.688 -13.484 -9.781 1 98.75 170 ASP B C 1
ATOM 2892 O O . ASP B 1 170 ? 19.391 -14.133 -8.773 1 98.75 170 ASP B O 1
ATOM 2896 N N . THR B 1 171 ? 19.578 -13.945 -11.062 1 98.62 171 THR B N 1
ATOM 2897 C CA . THR B 1 171 ? 18.938 -15.234 -11.312 1 98.62 171 THR B CA 1
ATOM 2898 C C . THR B 1 171 ? 19.75 -16.359 -10.672 1 98.62 171 THR B C 1
ATOM 2900 O O . THR B 1 171 ? 19.172 -17.359 -10.219 1 98.62 171 THR B O 1
ATOM 2903 N N . SER B 1 172 ? 21.078 -16.234 -10.57 1 98.56 172 SER B N 1
ATOM 2904 C CA . SER B 1 172 ? 21.906 -17.281 -9.969 1 98.56 172 SER B CA 1
ATOM 2905 C C . SER B 1 172 ? 21.641 -17.375 -8.469 1 98.56 172 SER B C 1
ATOM 2907 O O . SER B 1 172 ? 21.594 -18.484 -7.914 1 98.56 172 SER B O 1
ATOM 2909 N N . ASP B 1 173 ? 21.5 -16.266 -7.82 1 98.62 173 ASP B N 1
ATOM 2910 C CA . ASP B 1 173 ? 21.188 -16.25 -6.395 1 98.6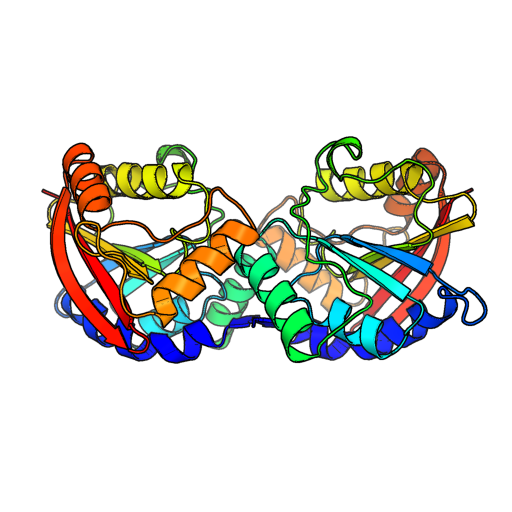2 173 ASP B CA 1
ATOM 2911 C C . ASP B 1 173 ? 19.812 -16.875 -6.129 1 98.62 173 ASP B C 1
ATOM 2913 O O . ASP B 1 173 ? 19.641 -17.625 -5.176 1 98.62 173 ASP B O 1
ATOM 2917 N N . LEU B 1 174 ? 18.875 -16.594 -6.961 1 98.81 174 LEU B N 1
ATOM 2918 C CA . LEU B 1 174 ? 17.516 -17.109 -6.793 1 98.81 174 LEU B CA 1
ATOM 2919 C C . LEU B 1 174 ? 17.469 -18.609 -7.066 1 98.81 174 LEU B C 1
ATOM 2921 O O . LEU B 1 174 ? 16.719 -19.344 -6.422 1 98.81 174 LEU B O 1
ATOM 2925 N N . GLN B 1 175 ? 18.234 -19.047 -8.062 1 98.62 175 GLN B N 1
ATOM 2926 C CA . GLN B 1 175 ? 18.328 -20.469 -8.32 1 98.62 175 GLN B CA 1
ATOM 2927 C C . GLN B 1 175 ? 18.891 -21.219 -7.105 1 98.62 175 GLN B C 1
ATOM 2929 O O . GLN B 1 175 ? 18.406 -22.297 -6.754 1 98.62 175 GLN B O 1
ATOM 2934 N N . ASN B 1 176 ? 19.938 -20.672 -6.508 1 98.62 176 ASN B N 1
ATOM 2935 C CA . ASN B 1 176 ? 20.5 -21.266 -5.301 1 98.62 176 ASN B CA 1
ATOM 2936 C C . ASN B 1 176 ? 19.469 -21.328 -4.172 1 98.62 176 ASN B C 1
ATOM 2938 O O . ASN B 1 176 ? 19.375 -22.328 -3.48 1 98.62 176 ASN B O 1
ATOM 2942 N N . LEU B 1 177 ? 18.812 -20.266 -4.012 1 98.75 177 LEU B N 1
ATOM 2943 C CA . LEU B 1 177 ? 17.766 -20.219 -2.994 1 98.75 177 LEU B CA 1
ATOM 2944 C C . LEU B 1 177 ? 16.672 -21.25 -3.273 1 98.75 177 LEU B C 1
ATOM 2946 O O . LEU B 1 177 ? 16.219 -21.938 -2.357 1 98.75 177 LEU B O 1
ATOM 2950 N N . ALA B 1 178 ? 16.266 -21.375 -4.512 1 98.88 178 ALA B N 1
ATOM 2951 C CA . ALA B 1 178 ? 15.266 -22.359 -4.914 1 98.88 178 ALA B CA 1
ATOM 2952 C C . ALA B 1 178 ? 15.727 -23.766 -4.59 1 98.88 178 ALA B C 1
ATOM 2954 O O . ALA B 1 178 ? 14.969 -24.578 -4.039 1 98.88 178 ALA B O 1
ATOM 2955 N N . THR B 1 179 ? 16.938 -24.078 -4.926 1 98.62 179 THR B N 1
ATOM 2956 C CA . THR B 1 179 ? 17.5 -25.406 -4.688 1 98.62 179 THR B CA 1
ATOM 2957 C C . THR B 1 179 ? 17.469 -25.75 -3.201 1 98.62 179 THR B C 1
ATOM 2959 O O . THR B 1 179 ? 17.109 -26.859 -2.816 1 98.62 179 THR B O 1
ATOM 2962 N N . ALA B 1 180 ? 17.781 -24.75 -2.391 1 98.56 180 ALA B N 1
ATOM 2963 C CA . ALA B 1 180 ? 17.797 -24.938 -0.943 1 98.56 180 ALA B CA 1
ATOM 2964 C C . ALA B 1 180 ? 16.391 -25.203 -0.417 1 98.56 180 ALA B C 1
ATOM 2966 O O . ALA B 1 180 ? 16.219 -25.781 0.658 1 98.56 180 ALA B O 1
ATOM 2967 N N . CYS B 1 181 ? 15.406 -24.812 -1.203 1 98.44 181 CYS B N 1
ATOM 2968 C CA . CYS B 1 181 ? 14.023 -24.953 -0.764 1 98.44 181 CYS B CA 1
ATOM 2969 C C . CYS B 1 181 ? 13.312 -26.047 -1.536 1 98.44 181 CYS B C 1
ATOM 2971 O O . CYS B 1 181 ? 12.078 -26.109 -1.555 1 98.44 181 CYS B O 1
ATOM 2973 N N . GLY B 1 182 ? 14.023 -26.875 -2.225 1 98.44 182 GLY B N 1
ATOM 2974 C CA . GLY B 1 182 ? 13.445 -28.031 -2.891 1 98.44 182 GLY B CA 1
ATOM 2975 C C . GLY B 1 182 ? 12.812 -27.703 -4.227 1 98.44 182 GLY B C 1
ATOM 2976 O O . GLY B 1 182 ? 11.891 -28.391 -4.676 1 98.44 182 GLY B O 1
ATOM 2977 N N . MET B 1 183 ? 13.242 -26.656 -4.832 1 98.81 183 MET B N 1
ATOM 2978 C CA . MET B 1 183 ? 12.75 -26.234 -6.141 1 98.81 183 MET B CA 1
ATOM 2979 C C . MET B 1 183 ? 13.906 -26.047 -7.121 1 98.81 183 MET B C 1
ATOM 2981 O O . MET B 1 183 ? 15.07 -26.141 -6.742 1 98.81 183 MET B O 1
ATOM 2985 N N . SER B 1 184 ? 13.555 -25.812 -8.422 1 98.5 184 SER B N 1
ATOM 2986 C CA . SER B 1 184 ? 14.547 -25.5 -9.438 1 98.5 184 SER B CA 1
ATOM 2987 C C . SER B 1 184 ? 14 -24.5 -10.453 1 98.5 184 SER B C 1
ATOM 2989 O O . SER B 1 184 ? 12.805 -24.516 -10.758 1 98.5 184 SER B O 1
ATOM 2991 N N . LEU B 1 185 ? 14.891 -23.672 -10.938 1 98.5 185 LEU B N 1
ATOM 2992 C CA . LEU B 1 185 ? 14.508 -22.75 -12 1 98.5 185 LEU B CA 1
ATOM 2993 C C . LEU B 1 185 ? 14.234 -23.5 -13.297 1 98.5 185 LEU B C 1
ATOM 2995 O O . LEU B 1 185 ? 15.156 -24.078 -13.891 1 98.5 185 LEU B O 1
ATOM 2999 N N . GLU B 1 186 ? 13.016 -23.469 -13.703 1 97.94 186 GLU B N 1
ATOM 3000 C CA . GLU B 1 186 ? 12.609 -24.234 -14.875 1 97.94 186 GLU B CA 1
ATOM 3001 C C . GLU B 1 186 ? 12.688 -23.391 -16.141 1 97.94 186 GLU B C 1
ATOM 3003 O O . GLU B 1 186 ? 13.086 -23.875 -17.203 1 97.94 186 GLU B O 1
ATOM 3008 N N . ARG B 1 187 ? 12.219 -22.156 -16.047 1 98.06 187 ARG B N 1
ATOM 3009 C CA . ARG B 1 187 ? 12.094 -21.344 -17.234 1 98.06 187 ARG B CA 1
ATOM 3010 C C . ARG B 1 187 ? 12.289 -19.859 -16.906 1 98.06 187 ARG B C 1
ATOM 3012 O O . ARG B 1 187 ? 11.961 -19.406 -15.812 1 98.06 187 ARG B O 1
ATOM 3019 N N . MET B 1 188 ? 12.93 -19.219 -17.75 1 98.25 188 MET B N 1
ATOM 3020 C CA . MET B 1 188 ? 13.031 -17.766 -17.781 1 98.25 188 MET B CA 1
ATOM 3021 C C . MET B 1 188 ? 12.438 -17.203 -19.062 1 98.25 188 MET B C 1
ATOM 3023 O O . MET B 1 188 ? 12.828 -17.594 -20.156 1 98.25 188 MET B O 1
ATOM 3027 N N . VAL B 1 189 ? 11.508 -16.25 -18.984 1 98.5 189 VAL B N 1
ATOM 3028 C CA . VAL B 1 189 ? 10.82 -15.711 -20.156 1 98.5 189 VAL B CA 1
ATOM 3029 C C . VAL B 1 189 ? 11.008 -14.195 -20.203 1 98.5 189 VAL B C 1
ATOM 3031 O O . VAL B 1 189 ? 10.688 -13.492 -19.25 1 98.5 189 VAL B O 1
ATOM 3034 N N . ASP B 1 190 ? 11.5 -13.664 -21.297 1 98 190 ASP B N 1
ATOM 3035 C CA . ASP B 1 190 ? 11.625 -12.219 -21.5 1 98 190 ASP B CA 1
ATOM 3036 C C . ASP B 1 190 ? 10.273 -11.578 -21.766 1 98 190 ASP B C 1
ATOM 3038 O O . ASP B 1 190 ? 9.477 -12.102 -22.562 1 98 190 ASP B O 1
ATOM 3042 N N . LEU B 1 191 ? 10.008 -10.508 -21.125 1 98.12 191 LEU B N 1
ATOM 3043 C CA . LEU B 1 191 ? 8.781 -9.742 -21.328 1 98.12 191 LEU B CA 1
ATOM 3044 C C . LEU B 1 191 ? 9.086 -8.281 -21.609 1 98.12 191 LEU B C 1
ATOM 3046 O O . LEU B 1 191 ? 10.242 -7.855 -21.516 1 98.12 191 LEU B O 1
ATOM 3050 N N . PRO B 1 192 ? 8.109 -7.449 -22.031 1 96.19 192 PRO B N 1
ATOM 3051 C CA . PRO B 1 192 ? 8.352 -6.035 -22.328 1 96.19 192 PRO B CA 1
ATOM 3052 C C . PRO B 1 192 ? 8.945 -5.273 -21.156 1 96.19 192 PRO B C 1
ATOM 3054 O O . PRO B 1 192 ? 8.898 -5.754 -20.016 1 96.19 192 PRO B O 1
ATOM 3057 N N . ALA B 1 193 ? 9.594 -4.121 -21.406 1 94.94 193 ALA B N 1
ATOM 3058 C CA . ALA B 1 193 ? 10.18 -3.201 -20.438 1 94.94 193 ALA B CA 1
ATOM 3059 C C . ALA B 1 193 ? 11.375 -3.834 -19.719 1 94.94 193 ALA B C 1
ATOM 3061 O O . ALA B 1 193 ? 11.648 -3.52 -18.562 1 94.94 193 ALA B O 1
ATOM 3062 N N . ASN B 1 194 ? 11.953 -4.867 -20.391 1 96.5 194 ASN B N 1
ATOM 3063 C CA . ASN B 1 194 ? 13.18 -5.516 -19.938 1 96.5 194 ASN B CA 1
ATOM 3064 C C . ASN B 1 194 ? 12.961 -6.262 -18.625 1 96.5 194 ASN B C 1
ATOM 3066 O O . ASN B 1 194 ? 13.859 -6.316 -17.781 1 96.5 194 ASN B O 1
ATOM 3070 N N . ASN B 1 195 ? 11.773 -6.711 -18.375 1 97.88 195 ASN B N 1
ATOM 3071 C CA . ASN B 1 195 ? 11.445 -7.578 -17.25 1 97.88 195 ASN B CA 1
ATOM 3072 C C . ASN B 1 195 ? 11.383 -9.047 -17.672 1 97.88 195 ASN B C 1
ATOM 3074 O O . ASN B 1 195 ? 11.539 -9.367 -18.844 1 97.88 195 ASN B O 1
ATOM 3078 N N . LYS B 1 196 ? 11.32 -9.93 -16.672 1 98.56 196 LYS B N 1
ATOM 3079 C CA . LYS B 1 196 ? 11.266 -11.359 -16.953 1 98.56 196 LYS B CA 1
ATOM 3080 C C . LYS B 1 196 ? 10.32 -12.07 -15.977 1 98.56 196 LYS B C 1
ATOM 3082 O O . LYS B 1 196 ? 10.125 -11.617 -14.852 1 98.56 196 LYS B O 1
ATOM 3087 N N . CYS B 1 197 ? 9.766 -13.117 -16.484 1 98.81 197 CYS B N 1
ATOM 3088 C CA . CYS B 1 197 ? 9.188 -14.125 -15.602 1 98.81 197 CYS B CA 1
ATOM 3089 C C . CYS B 1 197 ? 10.211 -15.211 -15.273 1 98.81 197 CYS B C 1
ATOM 3091 O O . CYS B 1 197 ? 10.93 -15.672 -16.156 1 98.81 197 CYS B O 1
ATOM 3093 N N . LEU B 1 198 ? 10.344 -15.492 -14.031 1 98.88 198 LEU B N 1
ATOM 3094 C CA . LEU B 1 198 ? 11.07 -16.688 -13.609 1 98.88 198 LEU B CA 1
ATOM 3095 C C . LEU B 1 198 ? 10.125 -17.734 -13.047 1 98.88 198 LEU B C 1
ATOM 3097 O O . LEU B 1 198 ? 9.32 -17.438 -12.156 1 98.88 198 LEU B O 1
ATOM 3101 N N . ILE B 1 199 ? 10.242 -18.938 -13.594 1 98.88 199 ILE B N 1
ATOM 3102 C CA . ILE B 1 199 ? 9.375 -20.047 -13.203 1 98.88 199 ILE B CA 1
ATOM 3103 C C . ILE B 1 199 ? 10.195 -21.094 -12.445 1 98.88 199 ILE B C 1
ATOM 3105 O O . ILE B 1 199 ? 11.133 -21.672 -12.992 1 98.88 199 ILE B O 1
ATOM 3109 N N . PHE B 1 200 ? 9.797 -21.328 -11.18 1 98.94 200 PHE B N 1
ATOM 3110 C CA . PHE B 1 200 ? 10.461 -22.328 -10.359 1 98.94 200 PHE B CA 1
ATOM 3111 C C . PHE B 1 200 ? 9.539 -23.516 -10.117 1 98.94 200 PHE B C 1
ATOM 3113 O O . PHE B 1 200 ? 8.383 -23.344 -9.734 1 98.94 200 PHE B O 1
ATOM 3120 N N . ARG B 1 201 ? 10 -24.703 -10.297 1 98.69 201 ARG B N 1
ATOM 3121 C CA . ARG B 1 201 ? 9.203 -25.922 -10.156 1 98.69 201 ARG B CA 1
ATOM 3122 C C . ARG B 1 201 ? 9.594 -26.672 -8.891 1 98.69 201 ARG B C 1
ATOM 3124 O O . ARG B 1 201 ? 10.781 -26.875 -8.617 1 98.69 201 ARG B O 1
ATOM 3131 N N . LYS B 1 202 ? 8.586 -27.031 -8.18 1 98.31 202 LYS B N 1
ATOM 3132 C CA . LYS B 1 202 ? 8.812 -27.875 -7.008 1 98.31 202 LYS B CA 1
ATOM 3133 C C . LYS B 1 202 ? 9.141 -29.312 -7.422 1 98.31 202 LYS B C 1
ATOM 3135 O O . LYS B 1 202 ? 8.5 -29.859 -8.32 1 98.31 202 LYS B O 1
ATOM 3140 N N . LYS B 1 203 ? 10.141 -29.859 -6.77 1 94.69 203 LYS B N 1
ATOM 3141 C CA . LYS B 1 203 ? 10.562 -31.234 -7.059 1 94.69 203 LYS B CA 1
ATOM 3142 C C . LYS B 1 203 ? 9.719 -32.25 -6.289 1 94.69 203 LYS B C 1
ATOM 3144 O O . LYS B 1 203 ? 9.211 -31.938 -5.207 1 94.69 203 LYS B O 1
#